Protein 5H5L (pdb70)

B-factor: mean 30.17, std 15.79, range [7.13, 107.66]

CATH classification: 3.40.30.10 (+1 more: 1.20.1050.10)

Structure (mmCIF, N/CA/C/O backbone):
data_5H5L
#
_entry.id   5H5L
#
_cell.length_a   60.043
_cell.length_b   72.036
_cell.length_c   93.362
_cell.angle_alpha   90.00
_cell.angle_beta   90.00
_cell.angle_gamma   90.00
#
_symmetry.space_group_name_H-M   'P 21 21 21'
#
loop_
_entity.id
_entity.type
_entity.pdbx_description
1 polymer 'Glutathione s-transferase S2'
2 non-polymer GLUTATHIONE
3 non-polymer DI(HYDROXYETHYL)ETHER
4 non-polymer 1,2-ETHANEDIOL
5 water water
#
loop_
_atom_site.group_PDB
_atom_site.id
_atom_site.type_symbol
_atom_site.label_atom_id
_atom_site.label_alt_id
_atom_site.label_comp_id
_atom_site.label_asym_id
_atom_site.label_entity_id
_atom_site.label_seq_id
_atom_site.pdbx_PDB_ins_code
_atom_site.Cartn_x
_atom_site.Cartn_y
_atom_site.Cartn_z
_atom_site.occupancy
_atom_site.B_iso_or_equiv
_atom_site.auth_seq_id
_atom_site.auth_comp_id
_atom_site.auth_asym_id
_atom_site.auth_atom_id
_atom_site.pdbx_PDB_model_num
ATOM 1 N N . PRO A 1 2 ? 13.206 -7.129 -28.243 1.00 32.36 2 PRO A N 1
ATOM 2 C CA . PRO A 1 2 ? 13.267 -5.721 -28.628 1.00 34.36 2 PRO A CA 1
ATOM 3 C C . PRO A 1 2 ? 14.230 -4.923 -27.755 1.00 30.76 2 PRO A C 1
ATOM 4 O O . PRO A 1 2 ? 14.739 -5.435 -26.774 1.00 32.43 2 PRO A O 1
ATOM 8 N N . THR A 1 3 ? 14.438 -3.663 -28.098 1.00 28.35 3 THR A N 1
ATOM 9 C CA . THR A 1 3 ? 15.148 -2.751 -27.221 1.00 28.42 3 THR A CA 1
ATOM 10 C C . THR A 1 3 ? 14.199 -2.195 -26.157 1.00 30.72 3 THR A C 1
ATOM 11 O O . THR A 1 3 ? 13.012 -1.956 -26.410 1.00 27.35 3 THR A O 1
ATOM 15 N N . TYR A 1 4 ? 14.741 -1.982 -24.967 1.00 33.67 4 TYR A N 1
ATOM 16 C CA . TYR A 1 4 ? 13.975 -1.483 -23.837 1.00 34.55 4 TYR A CA 1
ATOM 17 C C . TYR A 1 4 ? 14.673 -0.278 -23.246 1.00 26.34 4 TYR A C 1
ATOM 18 O O . TYR A 1 4 ? 15.839 -0.365 -22.842 1.00 26.66 4 TYR A O 1
ATOM 27 N N . LYS A 1 5 ? 13.936 0.817 -23.138 1.00 17.80 5 LYS A N 1
ATOM 28 C CA . LYS A 1 5 ? 14.411 2.015 -22.460 1.00 23.34 5 LYS A CA 1
ATOM 29 C C . LYS A 1 5 ? 13.379 2.452 -21.430 1.00 18.82 5 LYS A C 1
ATOM 30 O O . LYS A 1 5 ? 12.271 2.852 -21.800 1.00 20.27 5 LYS A O 1
ATOM 36 N N . LEU A 1 6 ? 13.760 2.404 -20.148 1.00 15.74 6 LEU A N 1
ATOM 37 C CA . LEU A 1 6 ? 12.905 2.833 -19.040 1.00 12.37 6 LEU A CA 1
ATOM 38 C C . LEU A 1 6 ? 13.311 4.228 -18.607 1.00 18.22 6 LEU A C 1
ATOM 39 O O . LEU A 1 6 ? 14.472 4.453 -18.256 1.00 19.61 6 LEU A O 1
ATOM 44 N N . THR A 1 7 ? 12.358 5.149 -18.611 1.00 15.46 7 THR A N 1
ATOM 45 C CA . THR A 1 7 ? 12.534 6.490 -18.063 1.00 17.10 7 THR A CA 1
ATOM 46 C C . THR A 1 7 ? 11.721 6.653 -16.785 1.00 17.28 7 THR A C 1
ATOM 47 O O . THR A 1 7 ? 10.492 6.516 -16.795 1.00 17.93 7 THR A O 1
ATOM 51 N N . TYR A 1 8 ? 12.419 6.968 -15.701 1.00 20.35 8 TYR A N 1
ATOM 52 C CA . TYR A 1 8 ? 11.830 7.259 -14.406 1.00 19.76 8 TYR A CA 1
ATOM 53 C C . TYR A 1 8 ? 12.808 8.170 -13.661 1.00 23.29 8 TYR A C 1
ATOM 54 O O . TYR A 1 8 ? 13.925 8.436 -14.123 1.00 20.64 8 TYR A O 1
ATOM 63 N N . PHE A 1 9 ? 12.397 8.624 -12.485 1.00 19.54 9 PHE A N 1
ATOM 64 C CA . PHE A 1 9 ? 13.277 9.413 -11.639 1.00 25.32 9 PHE A CA 1
ATOM 65 C C . PHE A 1 9 ? 14.447 8.576 -11.110 1.00 24.68 9 PHE A C 1
ATOM 66 O O . PHE A 1 9 ? 14.452 7.341 -11.173 1.00 24.59 9 PHE A O 1
ATOM 74 N N . ASN A 1 10 ? 15.457 9.281 -10.587 1.00 22.81 10 ASN A N 1
ATOM 75 C CA . ASN A 1 10 ? 16.653 8.673 -10.010 1.00 29.86 10 ASN A CA 1
ATOM 76 C C . ASN A 1 10 ? 16.425 8.212 -8.578 1.00 34.41 10 ASN A C 1
ATOM 77 O O . ASN A 1 10 ? 17.205 8.553 -7.682 1.00 34.00 10 ASN A O 1
ATOM 82 N N . PHE A 1 11 ? 15.333 7.479 -8.356 1.00 28.49 11 PHE A N 1
ATOM 83 C CA . PHE A 1 11 ? 15.119 6.674 -7.158 1.00 26.60 11 PHE A CA 1
ATOM 84 C C . PHE A 1 11 ? 14.266 5.475 -7.553 1.00 30.17 11 PHE A C 1
ATOM 85 O O . PHE A 1 11 ? 13.871 5.331 -8.715 1.00 19.89 11 PHE A O 1
ATOM 93 N N . ALA A 1 12 ? 13.973 4.618 -6.572 1.00 23.93 12 ALA A N 1
ATOM 94 C CA . ALA A 1 12 ? 13.227 3.387 -6.834 1.00 27.21 12 ALA A CA 1
ATOM 95 C C . ALA A 1 12 ? 11.806 3.692 -7.300 1.00 30.94 12 ALA A C 1
ATOM 96 O O . ALA A 1 12 ? 11.519 3.609 -8.504 1.00 22.72 12 ALA A O 1
ATOM 98 N N . GLY A 1 13 ? 10.929 4.065 -6.365 1.00 22.13 13 GLY A N 1
ATOM 99 C CA . GLY A 1 13 ? 9.557 4.449 -6.678 1.00 27.69 13 GLY A CA 1
ATOM 100 C C . GLY A 1 13 ? 8.821 3.460 -7.566 1.00 25.73 13 GLY A C 1
ATOM 101 O O . GLY A 1 13 ? 8.973 2.243 -7.433 1.00 21.22 13 GLY A O 1
ATOM 102 N N . LEU A 1 14 ? 8.007 3.982 -8.488 1.00 19.09 14 LEU A N 1
ATOM 103 C CA . LEU A 1 14 ? 7.248 3.111 -9.382 1.00 25.13 14 LEU A CA 1
ATOM 104 C C . LEU A 1 14 ? 8.047 2.642 -10.583 1.00 19.44 14 LEU A C 1
ATOM 105 O O . LEU A 1 14 ? 7.492 1.911 -11.412 1.00 23.28 14 LEU A O 1
ATOM 110 N N . GLY A 1 15 ? 9.302 3.079 -10.729 1.00 18.20 15 GLY A N 1
ATOM 111 C CA . GLY A 1 15 ? 10.157 2.520 -11.765 1.00 16.37 15 GLY A CA 1
ATOM 112 C C . GLY A 1 15 ? 10.775 1.210 -11.329 1.00 15.83 15 GLY A C 1
ATOM 113 O O . GLY A 1 15 ? 11.081 0.358 -12.160 1.00 16.73 15 GLY A O 1
ATOM 114 N N . GLU A 1 16 ? 10.914 0.997 -10.037 1.00 16.70 16 GLU A N 1
ATOM 115 C CA . GLU A 1 16 ? 11.660 -0.175 -9.550 1.00 19.35 16 GLU A CA 1
ATOM 116 C C . GLU A 1 16 ? 10.976 -1.508 -9.891 1.00 14.68 16 GLU A C 1
ATOM 117 O O . GLU A 1 16 ? 11.669 -2.483 -10.218 1.00 18.50 16 GLU A O 1
ATOM 123 N N . PRO A 1 17 ? 9.648 -1.621 -9.810 1.00 14.57 17 PRO A N 1
ATOM 124 C CA . PRO A 1 17 ? 9.010 -2.865 -10.260 1.00 16.63 17 PRO A CA 1
ATOM 125 C C . PRO A 1 17 ? 9.317 -3.197 -11.688 1.00 15.78 17 PRO A C 1
ATOM 126 O O . PRO A 1 17 ? 9.472 -4.377 -12.023 1.00 17.48 17 PRO A O 1
ATOM 130 N N . ILE A 1 18 ? 9.397 -2.192 -12.551 1.00 16.36 18 ILE A N 1
ATOM 131 C CA . ILE A 1 18 ? 9.766 -2.459 -13.928 1.00 14.54 18 ILE A CA 1
ATOM 132 C C . ILE A 1 18 ? 11.233 -2.848 -14.038 1.00 15.03 18 ILE A C 1
ATOM 133 O O . ILE A 1 18 ? 11.594 -3.739 -14.830 1.00 15.37 18 ILE A O 1
ATOM 138 N N . ARG A 1 19 ? 12.108 -2.180 -13.272 1.00 16.39 19 ARG A N 1
ATOM 139 C CA . ARG A 1 19 ? 13.515 -2.570 -13.261 1.00 15.48 19 ARG A CA 1
ATOM 140 C C . ARG A 1 19 ? 13.670 -3.986 -12.754 1.00 17.40 19 ARG A C 1
ATOM 141 O O . ARG A 1 19 ? 14.479 -4.759 -13.287 1.00 13.13 19 ARG A O 1
ATOM 149 N N . TRP A 1 20 ? 12.877 -4.367 -11.750 1.00 14.39 20 TRP A N 1
ATOM 150 C CA . TRP A 1 20 ? 12.995 -5.724 -11.228 1.00 15.06 20 TRP A CA 1
ATOM 151 C C . TRP A 1 20 ? 12.477 -6.741 -12.241 1.00 16.51 20 TRP A C 1
ATOM 152 O O . TRP A 1 20 ? 13.056 -7.828 -12.406 1.00 17.34 20 TRP A O 1
ATOM 163 N N . MET A 1 21 ? 11.398 -6.409 -12.927 1.00 19.07 21 MET A N 1
ATOM 164 C CA . MET A 1 21 ? 10.837 -7.355 -13.887 1.00 13.64 21 MET A CA 1
ATOM 165 C C . MET A 1 21 ? 11.760 -7.515 -15.099 1.00 15.92 21 MET A C 1
ATOM 166 O O . MET A 1 21 ? 11.977 -8.636 -15.572 1.00 18.30 21 MET A O 1
ATOM 171 N N . LEU A 1 22 ? 12.319 -6.417 -15.602 1.00 15.08 22 LEU A N 1
ATOM 172 C CA . LEU A 1 22 ? 13.284 -6.504 -16.708 1.00 13.25 22 LEU A CA 1
ATOM 173 C C . LEU A 1 22 ? 14.505 -7.312 -16.293 1.00 20.96 22 LEU A C 1
ATOM 174 O O . LEU A 1 22 ? 15.001 -8.148 -17.057 1.00 24.18 22 LEU A O 1
ATOM 179 N N . SER A 1 23 ? 14.962 -7.117 -15.057 1.00 13.95 23 SER A N 1
ATOM 180 C CA . SER A 1 23 ? 16.063 -7.909 -14.523 1.00 19.95 23 SER A CA 1
ATOM 181 C C . SER A 1 23 ? 15.678 -9.366 -14.443 1.00 30.44 23 SER A C 1
ATOM 182 O O . SER A 1 23 ? 16.429 -10.242 -14.884 1.00 26.83 23 SER A O 1
ATOM 185 N N . TYR A 1 24 ? 14.492 -9.649 -13.898 1.00 23.78 24 TYR A N 1
ATOM 186 C CA . TYR A 1 24 ? 14.072 -11.037 -13.771 1.00 23.32 24 TYR A CA 1
ATOM 187 C C . TYR A 1 24 ? 13.962 -11.677 -15.141 1.00 32.66 24 TYR A C 1
ATOM 188 O O . TYR A 1 24 ? 14.214 -12.881 -15.302 1.00 27.32 24 TYR A O 1
ATOM 197 N N . LEU A 1 25 ? 13.525 -10.886 -16.127 1.00 24.68 25 LEU A N 1
ATOM 198 C CA . LEU A 1 25 ? 13.414 -11.335 -17.501 1.00 28.98 25 LEU A CA 1
ATOM 199 C C . LEU A 1 25 ? 14.777 -11.563 -18.115 1.00 31.00 25 LEU A C 1
ATOM 200 O O . LEU A 1 25 ? 14.870 -12.226 -19.154 1.00 38.86 25 LEU A O 1
ATOM 205 N N . ASP A 1 26 ? 15.829 -11.029 -17.489 1.00 30.55 26 ASP A N 1
ATOM 206 C CA . ASP A 1 26 ? 17.201 -11.209 -17.941 1.00 40.26 26 ASP A CA 1
ATOM 207 C C . ASP A 1 26 ? 17.433 -10.531 -19.293 1.00 45.34 26 ASP A C 1
ATOM 208 O O . ASP A 1 26 ? 18.147 -11.056 -20.149 1.00 46.48 26 ASP A O 1
ATOM 213 N N . VAL A 1 27 ? 16.822 -9.368 -19.495 1.00 31.11 27 VAL A N 1
ATOM 214 C CA . VAL A 1 27 ? 17.000 -8.648 -20.752 1.00 30.16 27 VAL A CA 1
ATOM 215 C C . VAL A 1 27 ? 17.773 -7.369 -20.480 1.00 29.37 27 VAL A C 1
ATOM 216 O O . VAL A 1 27 ? 17.657 -6.798 -19.386 1.00 28.16 27 VAL A O 1
ATOM 220 N N . PRO A 1 28 ? 18.584 -6.904 -21.431 1.00 28.63 28 PRO A N 1
ATOM 221 C CA . PRO A 1 28 ? 19.278 -5.633 -21.258 1.00 30.11 28 PRO A CA 1
ATOM 222 C C . PRO A 1 28 ? 18.309 -4.494 -21.448 1.00 26.83 28 PRO A C 1
ATOM 223 O O . PRO A 1 28 ? 17.382 -4.560 -22.256 1.00 27.21 28 PRO A O 1
ATOM 227 N N . PHE A 1 29 ? 18.528 -3.437 -20.683 1.00 22.48 29 PHE A N 1
ATOM 228 C CA . PHE A 1 29 ? 17.691 -2.269 -20.835 1.00 29.75 29 PHE A CA 1
ATOM 229 C C . PHE A 1 29 ? 18.470 -1.049 -20.411 1.00 23.73 29 PHE A C 1
ATOM 230 O O . PHE A 1 29 ? 19.382 -1.126 -19.583 1.00 23.32 29 PHE A O 1
ATOM 238 N N . GLU A 1 30 ? 18.114 0.066 -21.014 1.00 17.94 30 GLU A N 1
ATOM 239 C CA . GLU A 1 30 ? 18.673 1.352 -20.643 1.00 24.96 30 GLU A CA 1
ATOM 240 C C . GLU A 1 30 ? 17.853 1.885 -19.485 1.00 28.07 30 GLU A C 1
ATOM 241 O O . GLU A 1 30 ? 16.635 2.019 -19.609 1.00 24.96 30 GLU A O 1
ATOM 247 N N . ASP A 1 31 ? 18.520 2.174 -18.369 1.00 21.91 31 ASP A N 1
ATOM 248 C CA . ASP A 1 31 ? 17.884 2.673 -17.150 1.00 22.16 31 ASP A CA 1
ATOM 249 C C . ASP A 1 31 ? 18.079 4.178 -17.165 1.00 22.01 31 ASP A C 1
ATOM 250 O O . ASP A 1 31 ? 19.082 4.695 -16.686 1.00 22.59 31 ASP A O 1
ATOM 255 N N . ASN A 1 32 ? 17.148 4.880 -17.798 1.00 19.84 32 ASN A N 1
ATOM 256 C CA . ASN A 1 32 ? 17.234 6.329 -17.984 1.00 21.41 32 ASN A CA 1
ATOM 257 C C . ASN A 1 32 ? 16.669 7.036 -16.766 1.00 25.21 32 ASN A C 1
ATOM 258 O O . ASN A 1 32 ? 15.450 7.219 -16.636 1.00 22.56 32 ASN A O 1
ATOM 263 N N . ARG A 1 33 ? 17.554 7.458 -15.873 1.00 25.70 33 ARG A N 1
ATOM 264 C CA . ARG A 1 33 ? 17.142 7.988 -14.577 1.00 25.16 33 ARG A CA 1
ATOM 265 C C . ARG A 1 33 ? 17.195 9.503 -14.628 1.00 28.33 33 ARG A C 1
ATOM 266 O O . ARG A 1 33 ? 18.267 10.084 -14.811 1.00 30.21 33 ARG A O 1
ATOM 274 N N . ILE A 1 34 ? 16.037 10.123 -14.434 1.00 22.20 34 ILE A N 1
ATOM 275 C CA . ILE A 1 34 ? 15.830 11.551 -14.627 1.00 30.43 34 ILE A CA 1
ATOM 276 C C . ILE A 1 34 ? 16.064 12.278 -13.315 1.00 29.09 34 ILE A C 1
ATOM 277 O O . ILE A 1 34 ? 15.486 11.923 -12.279 1.00 31.64 34 ILE A O 1
ATOM 282 N N . GLU A 1 35 ? 16.875 13.321 -13.366 1.00 33.18 35 GLU A N 1
ATOM 283 C CA . GLU A 1 35 ? 17.040 14.206 -12.230 1.00 33.44 35 GLU A CA 1
ATOM 284 C C . GLU A 1 35 ? 15.877 15.185 -12.173 1.00 39.35 35 GLU A C 1
ATOM 285 O O . GLU A 1 35 ? 15.297 15.570 -13.195 1.00 34.48 35 GLU A O 1
ATOM 291 N N . ARG A 1 36 ? 15.515 15.571 -10.959 1.00 35.85 36 ARG A N 1
ATOM 292 C CA . ARG A 1 36 ? 14.372 16.456 -10.816 1.00 49.81 36 ARG A CA 1
ATOM 293 C C . ARG A 1 36 ? 14.567 17.728 -11.645 1.00 49.43 36 ARG A C 1
ATOM 294 O O . ARG A 1 36 ? 13.638 18.198 -12.309 1.00 39.50 36 ARG A O 1
ATOM 302 N N . GLU A 1 37 ? 15.786 18.271 -11.654 1.00 41.95 37 GLU A N 1
ATOM 303 C CA . GLU A 1 37 ? 16.068 19.478 -12.430 1.00 47.62 37 GLU A CA 1
ATOM 304 C C . GLU A 1 37 ? 15.617 19.348 -13.875 1.00 44.80 37 GLU A C 1
ATOM 305 O O . GLU A 1 37 ? 15.084 20.304 -14.451 1.00 42.82 37 GLU A O 1
ATOM 311 N N . GLN A 1 38 ? 15.831 18.184 -14.491 1.00 42.43 38 GLN A N 1
ATOM 312 C CA . GLN A 1 38 ? 15.499 18.023 -15.902 1.00 48.20 38 GLN A CA 1
ATOM 313 C C . GLN A 1 38 ? 14.063 17.518 -16.119 1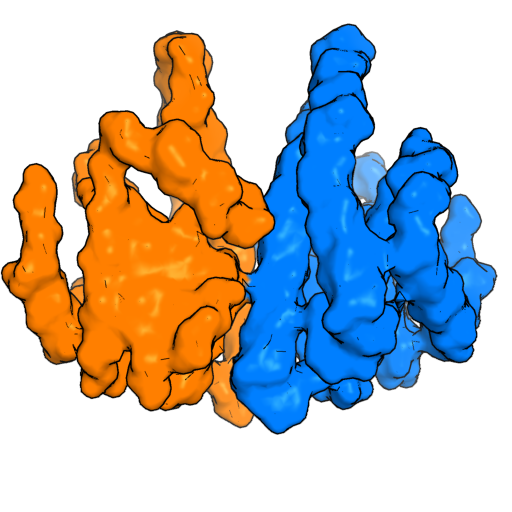.00 37.47 38 GLN A C 1
ATOM 314 O O . GLN A 1 38 ? 13.608 17.454 -17.261 1.00 28.66 38 GLN A O 1
ATOM 320 N N . TRP A 1 39 ? 13.317 17.224 -15.057 1.00 33.08 39 TRP A N 1
ATOM 321 C CA . TRP A 1 39 ? 11.972 16.680 -15.242 1.00 34.89 39 TRP A CA 1
ATOM 322 C C . TRP A 1 39 ? 11.011 17.628 -15.959 1.00 35.25 39 TRP A C 1
ATOM 323 O O . TRP A 1 39 ? 10.144 17.136 -16.702 1.00 32.08 39 TRP A O 1
ATOM 334 N N . PRO A 1 40 ? 11.053 18.942 -15.764 1.00 30.47 40 PRO A N 1
ATOM 335 C CA . PRO A 1 40 ? 10.138 19.793 -16.547 1.00 35.40 40 PRO A CA 1
ATOM 336 C C . PRO A 1 40 ? 10.395 19.720 -18.040 1.00 28.76 40 PRO A C 1
ATOM 337 O O . PRO A 1 40 ? 9.438 19.792 -18.817 1.00 42.43 40 PRO A O 1
ATOM 341 N N . THR A 1 41 ? 11.656 19.557 -18.458 1.00 24.94 41 THR A N 1
ATOM 342 C CA . THR A 1 41 ? 11.978 19.311 -19.860 1.00 28.09 41 THR A CA 1
ATOM 343 C C . THR A 1 41 ? 11.410 17.976 -20.336 1.00 41.38 41 THR A C 1
ATOM 344 O O . THR A 1 41 ? 10.863 17.871 -21.440 1.00 32.33 41 THR A O 1
ATOM 348 N N . ILE A 1 42 ? 11.595 16.924 -19.540 1.00 31.04 42 ILE A N 1
ATOM 349 C CA . ILE A 1 42 ? 11.235 15.588 -20.011 1.00 31.44 42 ILE A CA 1
ATOM 350 C C . ILE A 1 42 ? 9.727 15.393 -19.979 1.00 25.91 42 ILE A C 1
ATOM 351 O O . ILE A 1 42 ? 9.182 14.639 -20.795 1.00 28.84 42 ILE A O 1
ATOM 356 N N . LYS A 1 43 ? 9.028 16.078 -19.064 1.00 24.98 43 LYS A N 1
ATOM 357 C CA . LYS A 1 43 ? 7.636 15.744 -18.767 1.00 29.81 43 LYS A CA 1
ATOM 358 C C . LYS A 1 43 ? 6.752 15.856 -20.004 1.00 31.13 43 LYS A C 1
ATOM 359 O O . LYS A 1 43 ? 5.865 15.018 -20.230 1.00 27.85 43 LYS A O 1
ATOM 365 N N . SER A 1 44 ? 6.985 16.874 -20.826 1.00 31.67 44 SER A N 1
ATOM 366 C CA . SER A 1 44 ? 6.128 17.092 -21.988 1.00 40.37 44 SER A CA 1
ATOM 367 C C . SER A 1 44 ? 6.330 16.042 -23.074 1.00 31.09 44 SER A C 1
ATOM 368 O O . SER A 1 44 ? 5.439 15.861 -23.908 1.00 38.73 44 SER A O 1
ATOM 371 N N . THR A 1 45 ? 7.474 15.352 -23.079 1.00 28.23 45 THR A N 1
ATOM 372 C CA . THR A 1 45 ? 7.751 14.280 -24.029 1.00 31.27 45 THR A CA 1
ATOM 373 C C . THR A 1 45 ? 7.058 12.963 -23.652 1.00 32.39 45 THR A C 1
ATOM 374 O O . THR A 1 45 ? 7.038 12.031 -24.467 1.00 29.01 45 THR A O 1
ATOM 378 N N . THR A 1 46 ? 6.469 12.859 -22.443 1.00 24.17 46 THR A N 1
ATOM 379 C CA . THR A 1 46 ? 5.864 11.589 -22.060 1.00 27.30 46 THR A CA 1
ATOM 380 C C . THR A 1 46 ? 4.412 11.533 -22.529 1.00 26.21 46 THR A C 1
ATOM 381 O O . THR A 1 46 ? 3.790 12.577 -22.766 1.00 26.84 46 THR A O 1
ATOM 385 N N . PRO A 1 47 ? 3.827 10.331 -22.645 1.00 24.26 47 PRO A N 1
ATOM 386 C CA . PRO A 1 47 ? 2.450 10.251 -23.186 1.00 28.04 47 PRO A CA 1
ATOM 387 C C . PRO A 1 47 ? 1.427 11.061 -22.410 1.00 26.05 47 PRO A C 1
ATOM 388 O O . PRO A 1 47 ? 0.622 11.784 -23.014 1.00 25.30 47 PRO A O 1
ATOM 392 N N . TYR A 1 48 ? 1.430 10.961 -21.082 1.00 23.92 48 TYR A N 1
ATOM 393 C CA . TYR A 1 48 ? 0.382 11.569 -20.276 1.00 26.09 48 TYR A CA 1
ATOM 394 C C . TYR A 1 48 ? 0.961 12.373 -19.121 1.00 21.18 48 TYR A C 1
ATOM 395 O O . TYR A 1 48 ? 0.284 12.583 -18.118 1.00 26.16 48 TYR A O 1
ATOM 404 N N . GLY A 1 49 ? 2.189 12.849 -19.270 1.00 22.63 49 GLY A N 1
ATOM 405 C CA . GLY A 1 49 ? 2.773 13.758 -18.317 1.00 26.59 49 GLY A CA 1
ATOM 406 C C . GLY A 1 49 ? 3.417 13.116 -17.110 1.00 27.09 49 GLY A C 1
ATOM 407 O O . GLY A 1 49 ? 3.786 13.833 -16.177 1.00 20.36 49 GLY A O 1
ATOM 408 N N . GLN A 1 50 ? 3.574 11.796 -17.096 1.00 19.12 50 GLN A N 1
ATOM 409 C CA . GLN A 1 50 ? 4.097 11.117 -15.924 1.00 16.76 50 GLN A CA 1
ATOM 410 C C . GLN A 1 50 ? 5.024 10.006 -16.355 1.00 20.36 50 GLN A C 1
ATOM 411 O O . GLN A 1 50 ? 5.059 9.615 -17.522 1.00 20.66 50 GLN A O 1
ATOM 417 N N . VAL A 1 51 ? 5.824 9.569 -15.394 1.00 17.58 51 VAL A N 1
ATOM 418 C CA . VAL A 1 51 ? 6.702 8.415 -15.524 1.00 19.56 51 VAL A CA 1
ATOM 419 C C . VAL A 1 51 ? 6.288 7.406 -14.460 1.00 17.75 51 VAL A C 1
ATOM 420 O O . VAL A 1 51 ? 5.685 7.763 -13.432 1.00 18.30 51 VAL A O 1
ATOM 424 N N . PRO A 1 52 ? 6.632 6.144 -14.638 1.00 19.10 52 PRO A N 1
ATOM 425 C CA . PRO A 1 52 ? 7.536 5.564 -15.616 1.00 15.84 52 PRO A CA 1
ATOM 426 C C . PRO A 1 52 ? 6.955 5.479 -17.020 1.00 17.32 52 PRO A C 1
ATOM 427 O O . PRO A 1 52 ? 5.735 5.360 -17.199 1.00 16.53 52 PRO A O 1
ATOM 431 N N . VAL A 1 53 ? 7.872 5.537 -17.989 1.00 18.11 53 VAL A N 1
ATOM 432 C CA . VAL A 1 53 ? 7.632 5.247 -19.396 1.00 21.75 53 VAL A CA 1
ATOM 433 C C . VAL A 1 53 ? 8.627 4.170 -19.815 1.00 18.24 53 VAL A C 1
ATOM 434 O O . VAL A 1 53 ? 9.828 4.307 -19.567 1.00 21.35 53 VAL A O 1
ATOM 438 N N . LEU A 1 54 ? 8.140 3.102 -20.438 1.00 18.20 54 LEU A N 1
ATOM 439 C CA . LEU A 1 54 ? 9.008 2.083 -20.993 1.00 19.45 54 LEU A CA 1
ATOM 440 C C . LEU A 1 54 ? 8.875 2.149 -22.511 1.00 18.94 54 LEU A C 1
ATOM 441 O O . LEU A 1 54 ? 7.770 2.013 -23.041 1.00 19.78 54 LEU A O 1
ATOM 446 N N . GLU A 1 55 ? 9.990 2.377 -23.200 1.00 19.45 55 GLU A N 1
ATOM 447 C CA . GLU A 1 55 ? 9.992 2.395 -24.659 1.00 18.03 55 GLU A CA 1
ATOM 448 C C . GLU A 1 55 ? 10.392 1.017 -25.134 1.00 19.16 55 GLU A C 1
ATOM 449 O O . GLU A 1 55 ? 11.430 0.490 -24.734 1.00 21.50 55 GLU A O 1
ATOM 455 N N . VAL A 1 56 ? 9.552 0.429 -25.957 1.00 22.56 56 VAL A N 1
ATOM 456 C CA . VAL A 1 56 ? 9.707 -0.951 -26.398 1.00 20.89 56 VAL A CA 1
ATOM 457 C C . VAL A 1 56 ? 9.906 -0.876 -27.902 1.00 29.40 56 VAL A C 1
ATOM 458 O O . VAL A 1 56 ? 8.956 -0.593 -28.638 1.00 27.25 56 VAL A O 1
ATOM 462 N N . ASP A 1 57 ? 11.144 -1.080 -28.358 1.00 29.06 57 ASP A N 1
ATOM 463 C CA . ASP A 1 57 ? 11.484 -0.838 -29.759 1.00 34.15 57 ASP A CA 1
ATOM 464 C C . ASP A 1 57 ? 10.949 0.522 -30.183 1.00 38.87 57 ASP A C 1
ATOM 465 O O . ASP A 1 57 ? 10.283 0.676 -31.209 1.00 37.41 57 ASP A O 1
ATOM 470 N N . GLY A 1 58 ? 11.232 1.518 -29.341 1.00 36.61 58 GLY A N 1
ATOM 471 C CA . GLY A 1 58 ? 10.893 2.885 -29.623 1.00 33.41 58 GLY A CA 1
ATOM 472 C C . GLY A 1 58 ? 9.491 3.293 -29.240 1.00 29.28 58 GLY A C 1
ATOM 473 O O . GLY A 1 58 ? 9.232 4.490 -29.128 1.00 34.22 58 GLY A O 1
ATOM 474 N N . LYS A 1 59 ? 8.562 2.349 -29.068 1.00 33.21 59 LYS A N 1
ATOM 475 C CA . LYS A 1 59 ? 7.184 2.707 -28.749 1.00 27.31 59 LYS A CA 1
ATOM 476 C C . LYS A 1 59 ? 7.053 3.019 -27.262 1.00 19.75 59 LYS A C 1
ATOM 477 O O . LYS A 1 59 ? 7.387 2.188 -26.412 1.00 24.40 59 LYS A O 1
ATOM 483 N N . GLN A 1 60 ? 6.491 4.174 -26.963 1.00 21.10 60 GLN A N 1
ATOM 484 C CA . GLN A 1 60 ? 6.312 4.613 -25.587 1.00 19.89 60 GLN A CA 1
ATOM 485 C C . GLN A 1 60 ? 5.089 3.930 -24.979 1.00 19.18 60 GLN A C 1
ATOM 486 O O . GLN A 1 60 ? 3.981 4.037 -25.503 1.00 18.63 60 GLN A O 1
ATOM 492 N N . VAL A 1 61 ? 5.297 3.231 -23.874 1.00 18.86 61 VAL A N 1
ATOM 493 C CA . VAL A 1 61 ? 4.216 2.664 -23.074 1.00 14.31 61 VAL A CA 1
ATOM 494 C C . VAL A 1 61 ? 4.336 3.179 -21.644 1.00 15.79 61 VAL A C 1
ATOM 495 O O . VAL A 1 61 ? 5.423 3.145 -21.064 1.00 16.26 61 VAL A O 1
ATOM 499 N N . CYS A 1 62 ? 3.229 3.653 -21.084 1.00 17.43 62 CYS A N 1
ATOM 500 C CA A CYS A 1 62 ? 3.104 4.117 -19.708 0.46 16.95 62 CYS A CA 1
ATOM 501 C CA B CYS A 1 62 ? 3.260 4.032 -19.678 0.54 17.08 62 CYS A CA 1
ATOM 502 C C . CYS A 1 62 ? 2.417 3.072 -18.845 1.00 14.63 62 CYS A C 1
ATOM 503 O O . CYS A 1 62 ? 1.899 2.067 -19.343 1.00 15.74 62 CYS A O 1
ATOM 508 N N . GLN A 1 63 ? 2.375 3.369 -17.546 1.00 11.74 63 GLN A N 1
ATOM 509 C CA . GLN A 1 63 ? 1.571 2.707 -16.516 1.00 13.60 63 GLN A CA 1
ATOM 510 C C . GLN A 1 63 ? 2.289 1.517 -15.916 1.00 12.96 63 GLN A C 1
ATOM 511 O O . GLN A 1 63 ? 2.350 0.424 -16.513 1.00 13.70 63 GLN A O 1
ATOM 517 N N . SER A 1 64 ? 2.775 1.720 -14.691 1.00 10.23 64 SER A N 1
ATOM 518 C CA . SER A 1 64 ? 3.670 0.752 -14.083 1.00 10.85 64 SER A CA 1
ATOM 519 C C . SER A 1 64 ? 2.981 -0.607 -13.919 1.00 11.96 64 SER A C 1
ATOM 520 O O . SER A 1 64 ? 3.621 -1.640 -14.088 1.00 13.25 64 SER A O 1
ATOM 523 N N . THR A 1 65 ? 1.694 -0.636 -13.539 1.00 8.56 65 THR A N 1
ATOM 524 C CA . THR A 1 65 ? 1.053 -1.934 -13.327 1.00 11.14 65 THR A CA 1
ATOM 525 C C . THR A 1 65 ? 0.882 -2.673 -14.649 1.00 10.44 65 THR A C 1
ATOM 526 O O . THR A 1 65 ? 1.161 -3.868 -14.744 1.00 10.31 65 THR A O 1
ATOM 530 N N . ALA A 1 66 ? 0.399 -1.967 -15.669 1.00 11.01 66 ALA A N 1
ATOM 531 C CA . ALA A 1 66 ? 0.239 -2.554 -16.994 1.00 11.03 66 ALA A CA 1
ATOM 532 C C . ALA A 1 66 ? 1.550 -3.116 -17.527 1.00 14.98 66 ALA A C 1
ATOM 533 O O . ALA A 1 66 ? 1.579 -4.217 -18.093 1.00 10.82 66 ALA A O 1
ATOM 535 N N . ILE A 1 67 ? 2.644 -2.383 -17.344 1.00 10.14 67 ILE A N 1
ATOM 536 C CA . ILE A 1 67 ? 3.928 -2.826 -17.867 1.00 9.89 67 ILE A CA 1
ATOM 537 C C . ILE A 1 67 ? 4.432 -4.035 -17.089 1.00 9.80 67 ILE A C 1
ATOM 538 O O . ILE A 1 67 ? 4.926 -5.006 -17.680 1.00 9.34 67 ILE A O 1
ATOM 543 N N . ALA A 1 68 ? 4.327 -3.988 -15.763 1.00 8.70 68 ALA A N 1
ATOM 544 C CA . ALA A 1 68 ? 4.762 -5.091 -14.924 1.00 9.86 68 ALA A CA 1
ATOM 545 C C . ALA A 1 68 ? 4.010 -6.375 -15.269 1.00 14.76 68 ALA A C 1
ATOM 546 O O . ALA A 1 68 ? 4.607 -7.464 -15.258 1.00 11.39 68 ALA A O 1
ATOM 548 N N . ARG A 1 69 ? 2.688 -6.272 -15.501 1.00 10.37 69 ARG A N 1
ATOM 549 C CA . ARG A 1 69 ? 1.894 -7.435 -15.912 1.00 12.55 69 ARG A CA 1
ATOM 550 C C . ARG A 1 69 ? 2.363 -7.985 -17.251 1.00 12.06 69 ARG A C 1
ATOM 551 O O . ARG A 1 69 ? 2.487 -9.203 -17.420 1.00 12.50 69 ARG A O 1
ATOM 559 N N . TYR A 1 70 ? 2.622 -7.098 -18.209 1.00 12.12 70 TYR A N 1
ATOM 560 C CA . TYR A 1 70 ? 3.131 -7.496 -19.523 1.00 12.35 70 TYR A CA 1
ATOM 561 C C . TYR A 1 70 ? 4.445 -8.245 -19.399 1.00 13.21 70 TYR A C 1
ATOM 562 O O . TYR A 1 70 ? 4.591 -9.365 -19.920 1.00 11.40 70 TYR A O 1
ATOM 571 N N . LEU A 1 71 ? 5.409 -7.654 -18.693 1.00 11.88 71 LEU A N 1
ATOM 572 C CA . LEU A 1 71 ? 6.681 -8.316 -18.452 1.00 10.22 71 LEU A CA 1
ATOM 573 C C . LEU A 1 71 ? 6.503 -9.573 -17.634 1.00 14.71 71 LEU A C 1
ATOM 574 O O . LEU A 1 71 ? 7.221 -10.570 -17.855 1.00 9.87 71 LEU A O 1
ATOM 579 N N . GLY A 1 72 ? 5.540 -9.565 -16.704 1.00 9.46 72 GLY A N 1
ATOM 580 C CA . GLY A 1 72 ? 5.229 -10.766 -15.951 1.00 14.79 72 GLY A CA 1
ATOM 581 C C . GLY A 1 72 ? 4.810 -11.924 -16.847 1.00 18.28 72 GLY A C 1
ATOM 582 O O . GLY A 1 72 ? 5.262 -13.060 -16.676 1.00 12.36 72 GLY A O 1
ATOM 583 N N . LYS A 1 73 ? 3.971 -11.645 -17.828 1.00 11.83 73 LYS A N 1
ATOM 584 C CA . LYS A 1 73 ? 3.507 -12.696 -18.726 1.00 19.08 73 LYS A CA 1
ATOM 585 C C . LYS A 1 73 ? 4.656 -13.218 -19.595 1.00 18.32 73 LYS A C 1
ATOM 586 O O . LYS A 1 73 ? 4.850 -14.430 -19.716 1.00 15.29 73 LYS A O 1
ATOM 592 N N . LYS A 1 74 ? 5.473 -12.310 -20.126 1.00 15.15 74 LYS A N 1
ATOM 593 C CA . LYS A 1 74 ? 6.693 -12.654 -20.860 1.00 15.86 74 LYS A CA 1
ATOM 594 C C . LYS A 1 74 ? 7.659 -13.483 -20.025 1.00 25.44 74 LYS A C 1
ATOM 595 O O . LYS A 1 74 ? 8.366 -14.353 -20.559 1.00 15.70 74 LYS A O 1
ATOM 601 N N . ALA A 1 75 ? 7.681 -13.265 -18.718 1.00 15.81 75 ALA A N 1
ATOM 602 C CA . ALA A 1 75 ? 8.607 -13.966 -17.837 1.00 17.68 75 ALA A CA 1
ATOM 603 C C . ALA A 1 75 ? 8.057 -15.277 -17.283 1.00 16.66 75 ALA A C 1
ATOM 604 O O . ALA A 1 75 ? 8.737 -15.920 -16.481 1.00 19.45 75 ALA A O 1
ATOM 606 N N . GLY A 1 76 ? 6.846 -15.669 -17.640 1.00 18.73 76 GLY A N 1
ATOM 607 C CA . GLY A 1 76 ? 6.294 -16.870 -17.051 1.00 20.11 76 GLY A CA 1
ATOM 608 C C . GLY A 1 76 ? 5.892 -16.694 -15.606 1.00 19.95 76 GLY A C 1
ATOM 609 O O . GLY A 1 76 ? 5.853 -17.660 -14.850 1.00 15.99 76 GLY A O 1
ATOM 610 N N . LEU A 1 77 ? 5.567 -15.477 -15.202 1.00 12.51 77 LEU A N 1
ATOM 611 C CA . LEU A 1 77 ? 5.245 -15.169 -13.809 1.00 13.51 77 LEU A CA 1
ATOM 612 C C . LEU A 1 77 ? 3.827 -14.631 -13.691 1.00 15.75 77 LEU A C 1
ATOM 613 O O . LEU A 1 77 ? 3.532 -13.829 -12.797 1.00 14.98 77 LEU A O 1
ATOM 618 N N . ALA A 1 78 ? 2.940 -15.041 -14.589 1.00 14.73 78 ALA A N 1
ATOM 619 C CA . ALA A 1 78 ? 1.526 -14.719 -14.455 1.00 18.10 78 ALA A CA 1
ATOM 620 C C . ALA A 1 78 ? 0.734 -15.992 -14.119 1.00 15.28 78 ALA A C 1
ATOM 621 O O . ALA A 1 78 ? 1.281 -16.944 -13.561 1.00 17.40 78 ALA A O 1
ATOM 623 N N . GLY A 1 79 ? -0.556 -15.993 -14.388 1.00 14.54 79 GLY A N 1
ATOM 624 C CA . GLY A 1 79 ? -1.359 -17.106 -13.937 1.00 17.77 79 GLY A CA 1
ATOM 625 C C . GLY A 1 79 ? -1.390 -18.215 -15.000 1.00 20.83 79 GLY A C 1
ATOM 626 O O . GLY A 1 79 ? -1.107 -17.981 -16.158 1.00 16.73 79 GLY A O 1
ATOM 627 N N . SER A 1 80 ? -1.743 -19.434 -14.593 1.00 20.14 80 SER A N 1
ATOM 628 C CA . SER A 1 80 ? -1.929 -20.487 -15.582 1.00 24.69 80 SER A CA 1
ATOM 629 C C . SER A 1 80 ? -3.270 -20.396 -16.293 1.00 25.82 80 SER A C 1
ATOM 630 O O . SER A 1 80 ? -3.464 -21.068 -17.310 1.00 23.75 80 SER A O 1
ATOM 633 N N . ASN A 1 81 ? -4.217 -19.643 -15.752 1.00 19.04 81 ASN A N 1
ATOM 634 C CA . ASN A 1 81 ? -5.493 -19.439 -16.396 1.00 24.19 81 ASN A CA 1
ATOM 635 C C . ASN A 1 81 ? -6.001 -18.067 -15.977 1.00 23.01 81 ASN A C 1
ATOM 636 O O . ASN A 1 81 ? -5.349 -17.348 -15.223 1.00 18.82 81 ASN A O 1
ATOM 641 N N . GLU A 1 82 ? -7.190 -17.714 -16.440 1.00 25.34 82 GLU A N 1
ATOM 642 C CA . GLU A 1 82 ? -7.682 -16.367 -16.169 1.00 22.29 82 GLU A CA 1
ATOM 643 C C . GLU A 1 82 ? -8.094 -16.186 -14.726 1.00 19.23 82 GLU A C 1
ATOM 644 O O . GLU A 1 82 ? -8.033 -15.069 -14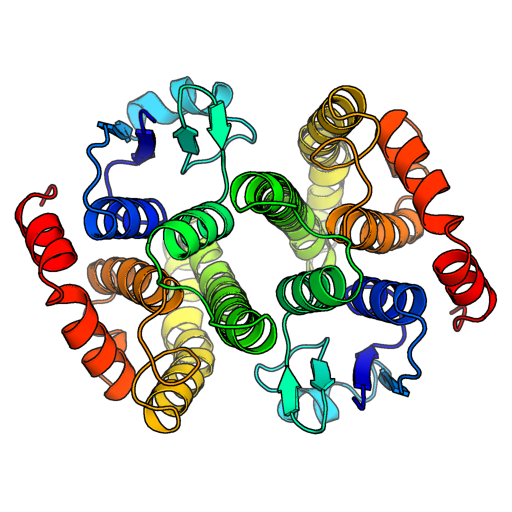.216 1.00 17.55 82 GLU A O 1
ATOM 650 N N . TRP A 1 83 ? -8.559 -17.244 -14.055 1.00 15.59 83 TRP A N 1
ATOM 651 C CA . TRP A 1 83 ? -8.836 -17.123 -12.629 1.00 14.20 83 TRP A CA 1
ATOM 652 C C . TRP A 1 83 ? -7.553 -16.789 -11.864 1.00 13.27 83 TRP A C 1
ATOM 653 O O . TRP A 1 83 ? -7.546 -15.895 -11.016 1.00 12.03 83 TRP A O 1
ATOM 664 N N . GLU A 1 84 ? -6.457 -17.512 -12.142 1.00 14.56 84 GLU A N 1
ATOM 665 C CA . GLU A 1 84 ? -5.180 -17.208 -11.491 1.00 14.86 84 GLU A CA 1
ATOM 666 C C . GLU A 1 84 ? -4.715 -15.780 -11.800 1.00 12.32 84 GLU A C 1
ATOM 667 O O . GLU A 1 84 ? -4.143 -15.120 -10.933 1.00 12.27 84 GLU A O 1
ATOM 673 N N . ASP A 1 85 ? -4.947 -15.285 -13.021 1.00 12.79 85 ASP A N 1
ATOM 674 C CA . ASP A 1 85 ? -4.571 -13.896 -13.349 1.00 14.10 85 ASP A CA 1
ATOM 675 C C . ASP A 1 85 ? -5.448 -12.892 -12.597 1.00 10.54 85 ASP A C 1
ATOM 676 O O . ASP A 1 85 ? -4.956 -11.859 -12.164 1.00 9.80 85 ASP A O 1
ATOM 681 N N . LEU A 1 86 ? -6.720 -13.214 -12.362 1.00 7.49 86 LEU A N 1
ATOM 682 C CA . LEU A 1 86 ? -7.582 -12.366 -11.552 1.00 11.30 86 LEU A CA 1
ATOM 683 C C . LEU A 1 86 ? -7.100 -12.308 -10.115 1.00 11.29 86 LEU A C 1
ATOM 684 O O . LEU A 1 86 ? -7.182 -11.255 -9.462 1.00 11.89 86 LEU A O 1
ATOM 689 N N . MET A 1 87 ? -6.637 -13.449 -9.589 1.00 12.29 87 MET A N 1
ATOM 690 C CA . MET A 1 87 ? -6.117 -13.482 -8.227 1.00 14.03 87 MET A CA 1
ATOM 691 C C . MET A 1 87 ? -4.902 -12.562 -8.065 1.00 10.48 87 MET A C 1
ATOM 692 O O . MET A 1 87 ? -4.763 -11.867 -7.050 1.00 13.00 87 MET A O 1
ATOM 697 N N . ILE A 1 88 ? -3.993 -12.559 -9.036 1.00 9.67 88 ILE A N 1
ATOM 698 C CA . ILE A 1 88 ? -2.901 -11.582 -9.001 1.00 10.81 88 ILE A CA 1
ATOM 699 C C . ILE A 1 88 ? -3.424 -10.154 -9.156 1.00 9.20 88 ILE A C 1
ATOM 700 O O . ILE A 1 88 ? -3.047 -9.260 -8.396 1.00 9.96 88 ILE A O 1
ATOM 705 N N . ASP A 1 89 ? -4.220 -9.912 -10.205 1.00 13.34 89 ASP A N 1
ATOM 706 C CA . ASP A 1 89 ? -4.655 -8.557 -10.564 1.00 12.11 89 ASP A CA 1
ATOM 707 C C . ASP A 1 89 ? -5.455 -7.911 -9.439 1.00 9.73 89 ASP A C 1
ATOM 708 O O . ASP A 1 89 ? -5.336 -6.710 -9.184 1.00 13.07 89 ASP A O 1
ATOM 713 N N . THR A 1 90 ? -6.311 -8.675 -8.767 1.00 9.47 90 THR A N 1
ATOM 714 C CA . THR A 1 90 ? -7.101 -8.074 -7.704 1.00 11.68 90 THR A CA 1
ATOM 715 C C . THR A 1 90 ? -6.201 -7.624 -6.555 1.00 13.05 90 THR A C 1
ATOM 716 O O . THR A 1 90 ? -6.371 -6.520 -6.036 1.00 9.40 90 THR A O 1
ATOM 720 N N . MET A 1 91 ? -5.215 -8.439 -6.157 1.00 13.23 91 MET A N 1
ATOM 721 C CA . MET A 1 91 ? -4.339 -8.018 -5.061 1.00 9.49 91 MET A CA 1
ATOM 722 C C . MET A 1 91 ? -3.550 -6.766 -5.420 1.00 10.09 91 MET A C 1
ATOM 723 O O . MET A 1 91 ? -3.354 -5.888 -4.584 1.00 11.49 91 MET A O 1
ATOM 728 N N . ILE A 1 92 ? -3.055 -6.678 -6.650 1.00 10.12 92 ILE A N 1
ATOM 729 C CA . ILE A 1 92 ? -2.278 -5.503 -7.010 1.00 7.85 92 ILE A CA 1
ATOM 730 C C . ILE A 1 92 ? -3.155 -4.263 -7.116 1.00 11.76 92 ILE A C 1
ATOM 731 O O . ILE A 1 92 ? -2.699 -3.165 -6.791 1.00 9.61 92 ILE A O 1
ATOM 736 N N . ASP A 1 93 ? -4.387 -4.382 -7.627 1.00 9.83 93 ASP A N 1
ATOM 737 C CA . ASP A 1 93 ? -5.230 -3.183 -7.658 1.00 13.49 93 ASP A CA 1
ATOM 738 C C . ASP A 1 93 ? -5.556 -2.740 -6.251 1.00 11.98 93 ASP A C 1
ATOM 739 O O . ASP A 1 93 ? -5.578 -1.543 -5.990 1.00 11.47 93 ASP A O 1
ATOM 744 N N . THR A 1 94 ? -5.722 -3.681 -5.319 1.00 11.98 94 THR A N 1
ATOM 745 C CA . THR A 1 94 ? -5.937 -3.292 -3.928 1.00 14.87 94 THR A CA 1
ATOM 746 C C . THR A 1 94 ? -4.691 -2.615 -3.376 1.00 14.11 94 THR A C 1
ATOM 747 O O . THR A 1 94 ? -4.779 -1.574 -2.717 1.00 13.90 94 THR A O 1
ATOM 751 N N . PHE A 1 95 ? -3.514 -3.177 -3.662 1.00 13.24 95 PHE A N 1
ATOM 752 C CA . PHE A 1 95 ? -2.282 -2.535 -3.232 1.00 9.14 95 PHE A CA 1
ATOM 753 C C . PHE A 1 95 ? -2.169 -1.145 -3.820 1.00 13.33 95 PHE A C 1
ATOM 754 O O . PHE A 1 95 ? -1.684 -0.219 -3.167 1.00 10.50 95 PHE A O 1
ATOM 762 N N . ASN A 1 96 ? -2.621 -0.972 -5.047 1.00 14.96 96 ASN A N 1
ATOM 763 C CA . ASN A 1 96 ? -2.621 0.360 -5.626 1.00 9.47 96 ASN A CA 1
ATOM 764 C C . ASN A 1 96 ? -3.630 1.298 -4.963 1.00 11.76 96 ASN A C 1
ATOM 765 O O . ASN A 1 96 ? -3.379 2.497 -4.887 1.00 15.30 96 ASN A O 1
ATOM 770 N N . ASP A 1 97 ? -4.754 0.790 -4.467 1.00 14.69 97 ASP A N 1
ATOM 771 C CA . ASP A 1 97 ? -5.600 1.628 -3.601 1.00 15.36 97 ASP A CA 1
ATOM 772 C C . ASP A 1 97 ? -4.846 2.045 -2.350 1.00 18.91 97 ASP A C 1
ATOM 773 O O . ASP A 1 97 ? -4.873 3.212 -1.942 1.00 19.00 97 ASP A O 1
ATOM 778 N N . PHE A 1 98 ? -4.155 1.102 -1.715 1.00 18.43 98 PHE A N 1
ATOM 779 C CA . PHE A 1 98 ? -3.363 1.482 -0.555 1.00 19.10 98 PHE A CA 1
ATOM 780 C C . PHE A 1 98 ? -2.382 2.574 -0.930 1.00 20.19 98 PHE A C 1
ATOM 781 O O . PHE A 1 98 ? -2.287 3.595 -0.243 1.00 22.78 98 PHE A O 1
ATOM 789 N N . ARG A 1 99 ? -1.670 2.386 -2.047 1.00 16.69 99 ARG A N 1
ATOM 790 C CA . ARG A 1 99 ? -0.648 3.337 -2.509 1.00 27.73 99 ARG A CA 1
ATOM 791 C C . ARG A 1 99 ? -1.212 4.733 -2.717 1.00 30.96 99 ARG A C 1
ATOM 792 O O . ARG A 1 99 ? -0.490 5.733 -2.583 1.00 25.26 99 ARG A O 1
ATOM 800 N N . SER A 1 100 ? -2.454 4.803 -3.189 1.00 27.43 100 SER A N 1
ATOM 801 C CA . SER A 1 100 ? -3.097 6.080 -3.470 1.00 31.61 100 SER A CA 1
ATOM 802 C C . SER A 1 100 ? -3.086 6.976 -2.247 1.00 40.00 100 SER A C 1
ATOM 803 O O . SER A 1 100 ? -2.890 8.196 -2.364 1.00 36.73 100 SER A O 1
ATOM 806 N N . SER A 1 101 ? -3.322 6.386 -1.064 1.00 32.34 101 SER A N 1
ATOM 807 C CA . SER A 1 101 ? -3.223 7.117 0.204 1.00 46.60 101 SER A CA 1
ATOM 808 C C . SER A 1 101 ? -1.806 7.627 0.446 1.00 45.90 101 SER A C 1
ATOM 809 O O . SER A 1 101 ? -1.603 8.695 1.034 1.00 54.02 101 SER A O 1
ATOM 812 N N . ILE A 1 102 ? -0.811 6.863 0.018 1.00 41.85 102 ILE A N 1
ATOM 813 C CA . ILE A 1 102 ? 0.572 7.316 0.128 1.00 46.31 102 ILE A CA 1
ATOM 814 C C . ILE A 1 102 ? 0.820 8.522 -0.772 1.00 48.48 102 ILE A C 1
ATOM 815 O O . ILE A 1 102 ? 1.505 9.475 -0.382 1.00 48.04 102 ILE A O 1
ATOM 820 N N . SER A 1 103 ? 0.324 8.469 -2.013 1.00 42.80 103 SER A N 1
ATOM 821 C CA . SER A 1 103 ? 0.660 9.484 -3.004 1.00 48.42 103 SER A CA 1
ATOM 822 C C . SER A 1 103 ? 0.278 10.875 -2.530 1.00 46.30 103 SER A C 1
ATOM 823 O O . SER A 1 103 ? 0.925 11.851 -2.905 1.00 43.88 103 SER A O 1
ATOM 826 N N . LYS A 1 104 ? -0.751 10.979 -1.691 1.00 54.17 104 LYS A N 1
ATOM 827 C CA . LYS A 1 104 ? -1.208 12.286 -1.223 1.00 63.26 104 LYS A CA 1
ATOM 828 C C . LYS A 1 104 ? -0.188 12.901 -0.273 1.00 64.87 104 LYS A C 1
ATOM 829 O O . LYS A 1 104 ? 0.126 14.094 -0.365 1.00 68.77 104 LYS A O 1
ATOM 835 N N . TRP A 1 105 ? 0.347 12.092 0.638 1.00 58.31 105 TRP A N 1
ATOM 836 C CA . TRP A 1 105 ? 1.464 12.533 1.458 1.00 49.53 105 TRP A CA 1
ATOM 837 C C . TRP A 1 105 ? 2.596 13.056 0.589 1.00 51.41 105 TRP A C 1
ATOM 838 O O . TRP A 1 105 ? 3.017 14.208 0.730 1.00 56.42 105 TRP A O 1
ATOM 849 N N . PHE A 1 106 ? 3.075 12.238 -0.353 1.00 48.81 106 PHE A N 1
ATOM 850 C CA . PHE A 1 106 ? 4.191 12.656 -1.196 1.00 50.10 106 PHE A CA 1
ATOM 851 C C . PHE A 1 106 ? 3.944 14.002 -1.841 1.00 50.29 106 PHE A C 1
ATOM 852 O O . PHE A 1 106 ? 4.903 14.640 -2.277 1.00 50.71 106 PHE A O 1
ATOM 860 N N . ARG A 1 107 ? 2.681 14.424 -1.934 1.00 63.31 107 ARG A N 1
ATOM 861 C CA . ARG A 1 107 ? 2.284 15.693 -2.552 1.00 69.09 107 ARG A CA 1
ATOM 862 C C . ARG A 1 107 ? 1.730 16.660 -1.498 1.00 71.46 107 ARG A C 1
ATOM 863 O O . ARG A 1 107 ? 2.376 17.645 -1.127 1.00 76.46 107 ARG A O 1
ATOM 871 N N . ASP A 1 110 ? 3.099 21.992 2.962 1.00 63.57 110 ASP A N 1
ATOM 872 C CA . ASP A 1 110 ? 3.297 22.465 4.329 1.00 68.93 110 ASP A CA 1
ATOM 873 C C . ASP A 1 110 ? 3.737 21.322 5.232 1.00 69.00 110 ASP A C 1
ATOM 874 O O . ASP A 1 110 ? 3.042 20.331 5.389 1.00 69.87 110 ASP A O 1
ATOM 879 N N . GLU A 1 111 ? 4.891 21.483 5.859 1.00 70.43 111 GLU A N 1
ATOM 880 C CA . GLU A 1 111 ? 5.523 20.376 6.562 1.00 74.84 111 GLU A CA 1
ATOM 881 C C . GLU A 1 111 ? 4.814 19.991 7.856 1.00 78.90 111 GLU A C 1
ATOM 882 O O . GLU A 1 111 ? 5.232 19.025 8.503 1.00 74.96 111 GLU A O 1
ATOM 888 N N . ALA A 1 112 ? 3.764 20.708 8.255 1.00 87.81 112 ALA A N 1
ATOM 889 C CA . ALA A 1 112 ? 2.942 20.300 9.387 1.00 90.82 112 ALA A CA 1
ATOM 890 C C . ALA A 1 112 ? 1.661 19.606 8.954 1.00 86.31 112 ALA A C 1
ATOM 891 O O . ALA A 1 112 ? 1.137 18.776 9.704 1.00 87.02 112 ALA A O 1
ATOM 893 N N . THR A 1 113 ? 1.142 19.924 7.768 1.00 79.60 113 THR A N 1
ATOM 894 C CA . THR A 1 113 ? 0.068 19.118 7.209 1.00 84.69 113 THR A CA 1
ATOM 895 C C . THR A 1 113 ? 0.594 17.796 6.664 1.00 81.82 113 THR A C 1
ATOM 896 O O . THR A 1 113 ? -0.163 16.823 6.581 1.00 81.38 113 THR A O 1
ATOM 900 N N . LYS A 1 114 ? 1.883 17.742 6.320 1.00 76.75 114 LYS A N 1
ATOM 901 C CA . LYS A 1 114 ? 2.505 16.484 5.922 1.00 72.97 114 LYS A CA 1
ATOM 902 C C . LYS A 1 114 ? 2.624 15.552 7.113 1.00 69.36 114 LYS A C 1
ATOM 903 O O . LYS A 1 114 ? 2.437 14.337 6.983 1.00 61.38 114 LYS A O 1
ATOM 909 N N . LYS A 1 115 ? 2.927 16.117 8.284 1.00 73.83 115 LYS A N 1
ATOM 910 C CA . LYS A 1 115 ? 3.089 15.338 9.504 1.00 69.59 115 LYS A CA 1
ATOM 911 C C . LYS A 1 115 ? 1.78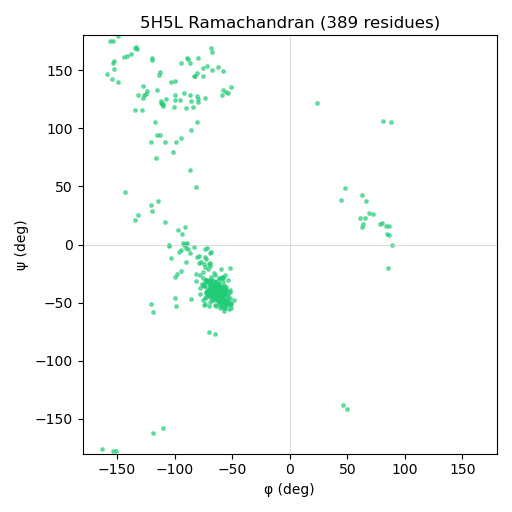3 14.686 9.940 1.00 63.85 115 LYS A C 1
ATOM 912 O O . LYS A 1 115 ? 1.816 13.661 10.630 1.00 56.78 115 LYS A O 1
ATOM 918 N N . LYS A 1 116 ? 0.640 15.244 9.536 1.00 58.00 116 LYS A N 1
ATOM 919 C CA . LYS A 1 116 ? -0.658 14.702 9.905 1.00 58.73 116 LYS A CA 1
ATOM 920 C C . LYS A 1 116 ? -1.104 13.605 8.947 1.00 54.19 116 LYS A C 1
ATOM 921 O O . LYS A 1 116 ? -1.580 12.552 9.383 1.00 56.28 116 LYS A O 1
ATOM 927 N N . LEU A 1 117 ? -0.979 13.850 7.641 1.00 53.70 117 LEU A N 1
ATOM 928 C CA . LEU A 1 117 ? -1.218 12.802 6.654 1.00 56.25 117 LEU A CA 1
ATOM 929 C C . LEU A 1 117 ? -0.405 11.556 6.971 1.00 46.00 117 LEU A C 1
ATOM 930 O O . LEU A 1 117 ? -0.879 10.426 6.801 1.00 41.91 117 LEU A O 1
ATOM 935 N N . GLU A 1 118 ? 0.833 11.755 7.422 1.00 47.40 118 GLU A N 1
ATOM 936 C CA . GLU A 1 118 ? 1.712 10.650 7.759 1.00 42.17 118 GLU A CA 1
ATOM 937 C C . GLU A 1 118 ? 1.230 9.891 8.986 1.00 38.76 118 GLU A C 1
ATOM 938 O O . GLU A 1 118 ? 1.520 8.698 9.122 1.00 39.91 118 GLU A O 1
ATOM 944 N N . GLU A 1 119 ? 0.515 10.551 9.902 1.00 41.44 119 GLU A N 1
ATOM 945 C CA . GLU A 1 119 ? 0.021 9.830 11.072 1.00 34.99 119 GLU A CA 1
ATOM 946 C C . GLU A 1 119 ? -1.157 8.938 10.705 1.00 35.24 119 GLU A C 1
ATOM 947 O O . GLU A 1 119 ? -1.314 7.851 11.268 1.00 39.88 119 GLU A O 1
ATOM 953 N N . THR A 1 120 ? -2.008 9.385 9.782 1.00 29.83 120 THR A N 1
ATOM 954 C CA . THR A 1 120 ? -3.085 8.524 9.312 1.00 46.78 120 THR A CA 1
ATOM 955 C C . THR A 1 120 ? -2.531 7.306 8.560 1.00 29.01 120 THR A C 1
ATOM 956 O O . THR A 1 120 ? -3.014 6.180 8.738 1.00 30.36 120 THR A O 1
ATOM 960 N N . LEU A 1 121 ? -1.524 7.525 7.714 1.00 35.25 121 LEU A N 1
ATOM 961 C CA . LEU A 1 121 ? -0.890 6.443 6.968 1.00 25.76 121 LEU A CA 1
ATOM 962 C C . LEU A 1 121 ? -0.350 5.375 7.905 1.00 27.44 121 LEU A C 1
ATOM 963 O O . LEU A 1 121 ? -0.731 4.202 7.831 1.00 24.36 121 LEU A O 1
ATOM 968 N N . LEU A 1 122 ? 0.527 5.771 8.826 1.00 29.97 122 LEU A N 1
ATOM 969 C CA . LEU A 1 122 ? 1.166 4.789 9.687 1.00 25.23 122 LEU A CA 1
ATOM 970 C C . LEU A 1 122 ? 0.211 4.187 10.704 1.00 28.80 122 LEU A C 1
ATOM 971 O O . LEU A 1 122 ? 0.354 3.012 11.053 1.00 29.43 122 LEU A O 1
ATOM 976 N N . ASN A 1 123 ? -0.768 4.950 11.178 1.00 29.10 123 ASN A N 1
ATOM 977 C CA . ASN A 1 123 ? -1.583 4.476 12.289 1.00 32.93 123 ASN A CA 1
ATOM 978 C C . ASN A 1 123 ? -2.890 3.865 11.850 1.00 30.24 123 ASN A C 1
ATOM 979 O O . ASN A 1 123 ? -3.427 3.031 12.571 1.00 29.41 123 ASN A O 1
ATOM 984 N N . GLU A 1 124 ? -3.414 4.248 10.690 1.00 26.66 124 GLU A N 1
ATOM 985 C CA . GLU A 1 124 ? -4.690 3.710 10.230 1.00 34.60 124 GLU A CA 1
ATOM 986 C C . GLU A 1 124 ? -4.578 2.952 8.908 1.00 22.41 124 GLU A C 1
ATOM 987 O O . GLU A 1 124 ? -4.945 1.770 8.839 1.00 26.18 124 GLU A O 1
ATOM 993 N N . THR A 1 125 ? -4.102 3.610 7.854 1.00 23.05 125 THR A N 1
ATOM 994 C CA . THR A 1 125 ? -4.104 3.022 6.516 1.00 27.61 125 THR A CA 1
ATOM 995 C C . THR A 1 125 ? -3.214 1.785 6.449 1.00 21.38 125 THR A C 1
ATOM 996 O O . THR A 1 125 ? -3.657 0.710 6.031 1.00 23.57 125 THR A O 1
ATOM 1000 N N . VAL A 1 126 ? -1.947 1.916 6.869 1.00 22.48 126 VAL A N 1
ATOM 1001 C CA . VAL A 1 126 ? -1.023 0.778 6.839 1.00 23.52 126 VAL A CA 1
ATOM 1002 C C . VAL A 1 126 ? -1.584 -0.428 7.591 1.00 24.07 126 VAL A C 1
ATOM 1003 O O . VAL A 1 126 ? -1.604 -1.522 7.027 1.00 19.49 126 VAL A O 1
ATOM 1007 N N . PRO A 1 127 ? -2.051 -0.293 8.846 1.00 26.32 127 PRO A N 1
ATOM 1008 C CA . PRO A 1 127 ? -2.548 -1.495 9.545 1.00 23.47 127 PRO A CA 1
ATOM 1009 C C . PRO A 1 127 ? -3.779 -2.102 8.915 1.00 24.88 127 PRO A C 1
ATOM 1010 O O . PRO A 1 127 ? -3.950 -3.326 8.936 1.00 27.77 127 PRO A O 1
ATOM 1014 N N . PHE A 1 128 ? -4.685 -1.274 8.396 1.00 22.30 128 PHE A N 1
ATOM 1015 C CA . PHE A 1 128 ? -5.848 -1.822 7.710 1.00 25.86 128 PHE A CA 1
ATOM 1016 C C . PHE A 1 128 ? -5.424 -2.752 6.582 1.00 24.42 128 PHE A C 1
ATOM 1017 O O . PHE A 1 128 ? -5.886 -3.898 6.492 1.00 23.16 128 PHE A O 1
ATOM 1025 N N . TYR A 1 129 ? -4.585 -2.247 5.675 1.00 25.57 129 TYR A N 1
ATOM 1026 C CA . TYR A 1 129 ? -4.205 -3.022 4.504 1.00 23.70 129 TYR A CA 1
ATOM 1027 C C . TYR A 1 129 ? -3.199 -4.115 4.835 1.00 20.63 129 TYR A C 1
ATOM 1028 O O . TYR A 1 129 ? -3.368 -5.260 4.407 1.00 18.74 129 TYR A O 1
ATOM 1037 N N . PHE A 1 130 ? -2.136 -3.781 5.579 1.00 19.73 130 PHE A N 1
ATOM 1038 C CA . PHE A 1 130 ? -1.051 -4.746 5.738 1.00 19.62 130 PHE A CA 1
ATOM 1039 C C . PHE A 1 130 ? -1.471 -5.942 6.582 1.00 19.54 130 PHE A C 1
ATOM 1040 O O . PHE A 1 130 ? -1.010 -7.056 6.333 1.00 19.87 130 PHE A O 1
ATOM 1048 N N . ASN A 1 131 ? -2.386 -5.764 7.538 1.00 21.06 131 ASN A N 1
ATOM 1049 C CA . ASN A 1 131 ? -2.898 -6.934 8.252 1.00 24.78 131 ASN A CA 1
ATOM 1050 C C . ASN A 1 131 ? -3.571 -7.907 7.300 1.00 28.77 131 ASN A C 1
ATOM 1051 O O . ASN A 1 131 ? -3.437 -9.135 7.435 1.00 19.65 131 ASN A O 1
ATOM 1056 N N . LYS A 1 132 ? -4.307 -7.376 6.329 1.00 26.79 132 LYS A N 1
ATOM 1057 C CA . LYS A 1 132 ? -4.988 -8.239 5.374 1.00 25.52 132 LYS A CA 1
ATOM 1058 C C . LYS A 1 132 ? -3.998 -8.869 4.391 1.00 17.53 132 LYS A C 1
ATOM 1059 O O . LYS A 1 132 ? -4.096 -10.068 4.064 1.00 18.82 132 LYS A O 1
ATOM 1065 N N . PHE A 1 133 ? -3.022 -8.092 3.927 1.00 19.79 133 PHE A N 1
ATOM 1066 C CA . PHE A 1 133 ? -2.017 -8.670 3.047 1.00 17.00 133 PHE A CA 1
ATOM 1067 C C . PHE A 1 133 ? -1.244 -9.770 3.773 1.00 20.44 133 PHE A C 1
ATOM 1068 O O . PHE A 1 133 ? -1.030 -10.863 3.237 1.00 20.82 133 PHE A O 1
ATOM 1076 N N . ASN A 1 134 ? -0.817 -9.479 5.004 1.00 19.25 134 ASN A N 1
ATOM 1077 C CA . ASN A 1 134 ? -0.048 -10.429 5.812 1.00 21.24 134 ASN A CA 1
ATOM 1078 C C . ASN A 1 134 ? -0.816 -11.751 5.952 1.00 18.53 134 ASN A C 1
ATOM 1079 O O . ASN A 1 134 ? -0.286 -12.838 5.680 1.00 21.48 134 ASN A O 1
ATOM 1084 N N . ASP A 1 135 ? -2.085 -11.673 6.338 1.00 24.01 135 ASP A N 1
ATOM 1085 C CA . ASP A 1 135 ? -2.877 -12.892 6.495 1.00 22.78 135 ASP A CA 1
ATOM 1086 C C . ASP A 1 135 ? -3.161 -13.559 5.158 1.00 30.05 135 ASP A C 1
ATOM 1087 O O . ASP A 1 135 ? -3.195 -14.793 5.072 1.00 25.08 135 ASP A O 1
ATOM 1092 N N . HIS A 1 136 ? -3.347 -12.787 4.092 1.00 23.84 136 HIS A N 1
ATOM 1093 C CA . HIS A 1 136 ? -3.486 -13.424 2.789 1.00 23.78 136 HIS A CA 1
ATOM 1094 C C . HIS A 1 136 ? -2.265 -14.256 2.446 1.00 23.13 136 HIS A C 1
ATOM 1095 O O . HIS A 1 136 ? -2.376 -15.407 2.007 1.00 25.38 136 HIS A O 1
ATOM 1102 N N . ILE A 1 137 ? -1.082 -13.666 2.588 1.00 24.35 137 ILE A N 1
ATOM 1103 C CA . ILE A 1 137 ? 0.155 -14.376 2.293 1.00 25.23 137 ILE A CA 1
ATOM 1104 C C . ILE A 1 137 ? 0.264 -15.612 3.172 1.00 26.40 137 ILE A C 1
ATOM 1105 O O . ILE A 1 137 ? 0.592 -16.707 2.706 1.00 29.60 137 ILE A O 1
ATOM 1110 N N . LYS A 1 138 ? 0.024 -15.437 4.470 1.00 28.64 138 LYS A N 1
ATOM 1111 C CA . LYS A 1 138 ? 0.071 -16.556 5.413 1.00 32.91 138 LYS A CA 1
ATOM 1112 C C . LYS A 1 138 ? -0.778 -17.737 4.932 1.00 36.17 138 LYS A C 1
ATOM 1113 O O . LYS A 1 138 ? -0.292 -18.867 4.794 1.00 33.64 138 LYS A O 1
ATOM 1119 N N . ASN A 1 139 ? -2.050 -17.492 4.656 1.00 29.76 139 ASN A N 1
ATOM 1120 C CA . ASN A 1 139 ? -2.990 -18.582 4.422 1.00 36.65 139 ASN A CA 1
ATOM 1121 C C . ASN A 1 139 ? -3.081 -18.971 2.964 1.00 41.44 139 ASN A C 1
ATOM 1122 O O . ASN A 1 139 ? -4.028 -19.664 2.584 1.00 52.29 139 ASN A O 1
ATOM 1127 N N . ASN A 1 140 ? -2.134 -18.552 2.130 1.00 37.71 140 ASN A N 1
ATOM 1128 C CA . ASN A 1 140 ? -2.223 -18.871 0.717 1.00 33.74 140 ASN A CA 1
ATOM 1129 C C . ASN A 1 140 ? -0.845 -19.151 0.119 1.00 26.17 140 ASN A C 1
ATOM 1130 O O . ASN A 1 140 ? -0.516 -18.721 -0.985 1.00 24.92 140 ASN A O 1
ATOM 1135 N N . GLY A 1 141 ? -0.038 -19.936 0.828 1.00 31.69 141 GLY A N 1
ATOM 1136 C CA . GLY A 1 141 ? 1.167 -20.481 0.239 1.00 20.66 141 GLY A CA 1
ATOM 1137 C C . GLY A 1 141 ? 2.387 -19.591 0.308 1.00 19.39 141 GLY A C 1
ATOM 1138 O O . GLY A 1 141 ? 3.406 -19.926 -0.306 1.00 25.98 141 GLY A O 1
ATOM 1139 N N . GLY A 1 142 ? 2.324 -18.475 1.026 1.00 19.27 142 GLY A N 1
ATOM 1140 C CA . GLY A 1 142 ? 3.482 -17.604 1.151 1.00 28.34 142 GLY A CA 1
ATOM 1141 C C . GLY A 1 142 ? 3.679 -16.616 0.021 1.00 21.18 142 GLY A C 1
ATOM 1142 O O . GLY A 1 142 ? 4.777 -16.032 -0.112 1.00 19.16 142 GLY A O 1
ATOM 1143 N N . TYR A 1 143 ? 2.655 -16.402 -0.793 1.00 20.42 143 TYR A N 1
ATOM 1144 C CA . TYR A 1 143 ? 2.722 -15.480 -1.921 1.00 14.63 143 TYR A CA 1
ATOM 1145 C C . TYR A 1 143 ? 1.432 -14.667 -1.997 1.00 14.60 143 TYR A C 1
ATOM 1146 O O . TYR A 1 143 ? 0.423 -15.001 -1.377 1.00 16.00 143 TYR A O 1
ATOM 1155 N N . LEU A 1 144 ? 1.480 -13.564 -2.758 1.00 13.67 144 LEU A N 1
ATOM 1156 C CA . LEU A 1 144 ? 0.296 -12.730 -2.904 1.00 18.62 144 LEU A CA 1
ATOM 1157 C C . LEU A 1 144 ? -0.841 -13.459 -3.605 1.00 16.64 144 LEU A C 1
ATOM 1158 O O . LEU A 1 144 ? -1.991 -13.169 -3.316 1.00 15.13 144 LEU A O 1
ATOM 1163 N N . ALA A 1 145 ? -0.550 -14.376 -4.528 1.00 13.63 145 ALA A N 1
ATOM 1164 C CA . ALA A 1 145 ? -1.599 -15.001 -5.317 1.00 17.45 145 ALA A CA 1
ATOM 1165 C C . ALA A 1 145 ? -1.226 -16.427 -5.707 1.00 17.26 145 ALA A C 1
ATOM 1166 O O . ALA A 1 145 ? -0.081 -16.698 -6.057 1.00 14.05 145 ALA A O 1
ATOM 1168 N N . ASN A 1 146 ? -2.222 -17.324 -5.651 1.00 12.84 146 ASN A N 1
ATOM 1169 C CA . ASN A 1 146 ? -2.200 -18.673 -6.213 1.00 15.46 146 ASN A CA 1
ATOM 1170 C C . ASN A 1 146 ? -1.142 -19.595 -5.615 1.00 22.51 146 ASN A C 1
ATOM 1171 O O . ASN A 1 146 ? -0.816 -20.608 -6.243 1.00 17.48 146 ASN A O 1
ATOM 1176 N N . GLY A 1 147 ? -0.561 -19.235 -4.477 1.00 21.06 147 GLY A N 1
ATOM 1177 C CA . GLY A 1 147 ? 0.493 -20.020 -3.846 1.00 22.73 147 GLY A CA 1
ATOM 1178 C C . GLY A 1 147 ? 1.785 -20.124 -4.620 1.00 26.98 147 GLY A C 1
ATOM 1179 O O . GLY A 1 147 ? 2.553 -21.060 -4.396 1.00 17.57 147 GLY A O 1
ATOM 1180 N N . LYS A 1 148 ? 2.066 -19.184 -5.522 1.00 18.04 148 LYS A N 1
ATOM 1181 C CA . LYS A 1 148 ? 3.300 -19.248 -6.279 1.00 16.82 148 LYS A CA 1
ATOM 1182 C C . LYS A 1 148 ? 3.711 -17.855 -6.720 1.00 18.17 148 LYS A C 1
ATOM 1183 O O . LYS A 1 148 ? 2.886 -16.938 -6.826 1.00 13.19 148 LYS A O 1
ATOM 1189 N N . LEU A 1 149 ? 5.015 -17.715 -6.958 1.00 16.00 149 LEU A N 1
ATOM 1190 C CA . LEU A 1 149 ? 5.609 -16.437 -7.339 1.00 17.44 149 LEU A CA 1
ATOM 1191 C C . LEU A 1 149 ? 4.926 -15.860 -8.570 1.00 18.46 149 LEU A C 1
ATOM 1192 O O . LEU A 1 149 ? 4.742 -16.560 -9.573 1.00 11.28 149 LEU A O 1
ATOM 1197 N N . SER A 1 150 ? 4.553 -14.577 -8.487 1.00 13.63 150 SER A N 1
ATOM 1198 C CA . SER A 1 150 ? 4.038 -13.839 -9.630 1.00 14.14 150 SER A CA 1
ATOM 1199 C C . SER A 1 150 ? 4.692 -12.467 -9.736 1.00 11.23 150 SER A C 1
ATOM 1200 O O . SER A 1 150 ? 5.387 -11.998 -8.824 1.00 11.80 150 SER A O 1
ATOM 1203 N N . TRP A 1 151 ? 4.432 -11.829 -10.873 1.00 11.01 151 TRP A N 1
ATOM 1204 C CA . TRP A 1 151 ? 4.823 -10.442 -11.089 1.00 11.51 151 TRP A CA 1
ATOM 1205 C C . TRP A 1 151 ? 4.238 -9.540 -10.000 1.00 9.49 151 TRP A C 1
ATOM 1206 O O . TRP A 1 151 ? 4.834 -8.522 -9.660 1.00 10.66 151 TRP A O 1
ATOM 1217 N N . GLY A 1 152 ? 3.116 -9.934 -9.388 1.00 11.20 152 GLY A N 1
ATOM 1218 C CA . GLY A 1 152 ? 2.551 -9.125 -8.312 1.00 9.05 152 GLY A CA 1
ATOM 1219 C C . GLY A 1 152 ? 3.444 -9.086 -7.092 1.00 13.76 152 GLY A C 1
ATOM 1220 O O . GLY A 1 152 ? 3.526 -8.062 -6.405 1.00 11.76 152 GLY A O 1
ATOM 1221 N N . ASP A 1 153 ? 4.054 -10.228 -6.748 1.00 12.89 153 ASP A N 1
ATOM 1222 C CA . ASP A 1 153 ? 5.000 -10.244 -5.646 1.00 12.63 153 ASP A CA 1
ATOM 1223 C C . ASP A 1 153 ? 6.148 -9.300 -5.910 1.00 8.75 153 ASP A C 1
ATOM 1224 O O . ASP A 1 153 ? 6.587 -8.579 -5.005 1.00 11.76 153 ASP A O 1
ATOM 1229 N N . ILE A 1 154 ? 6.658 -9.308 -7.137 1.00 7.13 154 ILE A N 1
ATOM 1230 C CA . ILE A 1 154 ? 7.744 -8.425 -7.521 1.00 10.54 154 ILE A CA 1
ATOM 1231 C C . ILE A 1 154 ? 7.320 -6.966 -7.381 1.00 11.29 154 ILE A C 1
ATOM 1232 O O . ILE A 1 154 ? 8.035 -6.146 -6.813 1.00 11.03 154 ILE A O 1
ATOM 1237 N N . TYR A 1 155 ? 6.162 -6.631 -7.935 1.00 11.97 155 TYR A N 1
ATOM 1238 C CA . TYR A 1 155 ? 5.640 -5.274 -7.884 1.00 11.55 155 TYR A CA 1
ATOM 1239 C C . TYR A 1 155 ? 5.463 -4.833 -6.444 1.00 10.82 155 TYR A C 1
ATOM 1240 O O . TYR A 1 155 ? 5.944 -3.771 -6.042 1.00 11.03 155 TYR A O 1
ATOM 1249 N N . PHE A 1 156 ? 4.829 -5.692 -5.647 1.00 10.92 156 PHE A N 1
ATOM 1250 C CA . PHE A 1 156 ? 4.528 -5.421 -4.241 1.00 11.34 156 PHE A CA 1
ATOM 1251 C C . PHE A 1 156 ? 5.809 -5.191 -3.438 1.00 14.50 156 PHE A C 1
ATOM 1252 O O . PHE A 1 156 ? 5.994 -4.148 -2.801 1.00 9.98 156 PHE A O 1
ATOM 1260 N N . ILE A 1 157 ? 6.728 -6.138 -3.497 1.00 12.33 157 ILE A N 1
ATOM 1261 C CA . ILE A 1 157 ? 7.926 -6.051 -2.658 1.00 14.30 157 ILE A CA 1
ATOM 1262 C C . ILE A 1 157 ? 8.800 -4.889 -3.090 1.00 11.83 157 ILE A C 1
ATOM 1263 O O . ILE A 1 157 ? 9.386 -4.198 -2.245 1.00 14.93 157 ILE A O 1
ATOM 1268 N N . SER A 1 158 ? 8.867 -4.606 -4.394 1.00 13.57 158 SER A N 1
ATOM 1269 C CA . SER A 1 158 ? 9.748 -3.535 -4.833 1.00 12.61 158 SER A CA 1
ATOM 1270 C C . SER A 1 158 ? 9.256 -2.185 -4.306 1.00 20.18 158 SER A C 1
ATOM 1271 O O . SER A 1 158 ? 10.048 -1.356 -3.818 1.00 14.50 158 SER A O 1
ATOM 1274 N N . ILE A 1 159 ? 7.941 -1.970 -4.348 1.00 9.54 159 ILE A N 1
ATOM 1275 C CA . ILE A 1 159 ? 7.390 -0.709 -3.847 1.00 11.78 159 ILE A CA 1
ATOM 1276 C C . ILE A 1 159 ? 7.476 -0.669 -2.320 1.00 16.59 159 ILE A C 1
ATOM 1277 O O . ILE A 1 159 ? 7.817 0.367 -1.737 1.00 17.31 159 ILE A O 1
ATOM 1282 N N . LEU A 1 160 ? 7.223 -1.801 -1.645 1.00 16.45 160 LEU A N 1
ATOM 1283 C CA . LEU A 1 160 ? 7.393 -1.818 -0.201 1.00 16.08 160 LEU A CA 1
ATOM 1284 C C . LEU A 1 160 ? 8.839 -1.540 0.192 1.00 22.01 160 LEU A C 1
ATOM 1285 O O . LEU A 1 160 ? 9.106 -0.885 1.212 1.00 15.80 160 LEU A O 1
ATOM 1290 N N . GLU A 1 161 ? 9.782 -2.057 -0.579 1.00 17.54 161 GLU A N 1
ATOM 1291 C CA . GLU A 1 161 ? 11.187 -1.830 -0.251 1.00 24.01 161 GLU A CA 1
ATOM 1292 C C . GLU A 1 161 ? 11.482 -0.342 -0.294 1.00 25.37 161 GLU A C 1
ATOM 1293 O O . GLU A 1 161 ? 12.127 0.203 0.607 1.00 29.73 161 GLU A O 1
ATOM 1299 N N . PHE A 1 162 ? 10.927 0.345 -1.279 1.00 23.94 162 PHE A N 1
ATOM 1300 C CA . PHE A 1 162 ? 11.070 1.788 -1.342 1.00 23.84 162 PHE A CA 1
ATOM 1301 C C . PHE A 1 162 ? 10.390 2.474 -0.154 1.00 26.09 162 PHE A C 1
ATOM 1302 O O . PHE A 1 162 ? 10.947 3.413 0.426 1.00 24.94 162 PHE A O 1
ATOM 1310 N N . MET A 1 163 ? 9.220 2.006 0.256 1.00 21.59 163 MET A N 1
ATOM 1311 C CA . MET A 1 163 ? 8.591 2.574 1.452 1.00 21.53 163 MET A CA 1
ATOM 1312 C C . MET A 1 163 ? 9.438 2.373 2.708 1.00 29.79 163 MET A C 1
ATOM 1313 O O . MET A 1 163 ? 9.437 3.229 3.608 1.00 30.92 163 MET A O 1
ATOM 1318 N N . THR A 1 164 ? 10.153 1.252 2.796 1.00 23.70 164 THR A N 1
ATOM 1319 C CA . THR A 1 164 ? 11.045 1.029 3.922 1.00 21.45 164 THR A CA 1
ATOM 1320 C C . THR A 1 164 ? 12.197 2.049 3.948 1.00 30.66 164 THR A C 1
ATOM 1321 O O . THR A 1 164 ? 12.704 2.386 5.029 1.00 29.94 164 THR A O 1
ATOM 1325 N N . THR A 1 165 ? 12.582 2.615 2.802 1.00 22.24 165 THR A N 1
ATOM 1326 C CA . THR A 1 165 ? 13.667 3.583 2.858 1.00 21.92 165 THR A CA 1
ATOM 1327 C C . THR A 1 165 ? 13.228 4.869 3.554 1.00 31.30 165 THR A C 1
ATOM 1328 O O . THR A 1 165 ? 14.080 5.660 3.952 1.00 28.81 165 THR A O 1
ATOM 1332 N N . ILE A 1 166 ? 11.928 5.092 3.688 1.00 27.41 166 ILE A N 1
ATOM 1333 C CA . ILE A 1 166 ? 11.382 6.247 4.365 1.00 27.33 166 ILE A CA 1
ATOM 1334 C C . ILE A 1 166 ? 10.948 5.909 5.790 1.00 36.85 166 ILE A C 1
ATOM 1335 O O . ILE A 1 166 ? 11.254 6.641 6.731 1.00 40.89 166 ILE A O 1
ATOM 1340 N N . TRP A 1 167 ? 10.247 4.792 5.954 1.00 26.69 167 TRP A N 1
ATOM 1341 C CA . TRP A 1 167 ? 9.663 4.341 7.215 1.00 29.48 167 TRP A CA 1
ATOM 1342 C C . TRP A 1 167 ? 10.284 2.986 7.510 1.00 33.28 167 TRP A C 1
ATOM 1343 O O . TRP A 1 167 ? 9.729 1.951 7.143 1.00 35.93 167 TRP A O 1
ATOM 1354 N N . SER A 1 168 ? 11.431 3.000 8.188 1.00 37.14 168 SER A N 1
ATOM 1355 C CA . SER A 1 168 ? 12.330 1.850 8.209 1.00 39.01 168 SER A CA 1
ATOM 1356 C C . SER A 1 168 ? 11.698 0.591 8.774 1.00 34.37 168 SER A C 1
ATOM 1357 O O . SER A 1 168 ? 12.143 -0.518 8.450 1.00 38.81 168 SER A O 1
ATOM 1360 N N . ASP A 1 169 ? 10.728 0.724 9.671 1.00 41.76 169 ASP A N 1
ATOM 1361 C CA . ASP A 1 169 ? 10.178 -0.431 10.375 1.00 45.81 169 ASP A CA 1
ATOM 1362 C C . ASP A 1 169 ? 8.765 -0.763 9.911 1.00 37.28 169 ASP A C 1
ATOM 1363 O O . ASP A 1 169 ? 8.037 -1.487 10.592 1.00 46.05 169 ASP A O 1
ATOM 1368 N N . ILE A 1 170 ? 8.386 -0.284 8.734 1.00 35.86 170 ILE A N 1
ATOM 1369 C CA . ILE A 1 170 ? 6.986 -0.302 8.376 1.00 37.90 170 ILE A CA 1
ATOM 1370 C C . ILE A 1 170 ? 6.462 -1.730 8.188 1.00 28.46 170 ILE A C 1
ATOM 1371 O O . ILE A 1 170 ? 5.294 -1.995 8.465 1.00 28.09 170 ILE A O 1
ATOM 1376 N N . ILE A 1 171 ? 7.287 -2.691 7.762 1.00 28.03 171 ILE A N 1
ATOM 1377 C CA . ILE A 1 171 ? 6.762 -4.051 7.569 1.00 27.08 171 ILE A CA 1
ATOM 1378 C C . ILE A 1 171 ? 7.184 -5.022 8.669 1.00 35.52 171 ILE A C 1
ATOM 1379 O O . ILE A 1 171 ? 6.742 -6.179 8.662 1.00 26.71 171 ILE A O 1
ATOM 1384 N N . ASP A 1 172 ? 7.984 -4.575 9.641 1.00 38.06 172 ASP A N 1
ATOM 1385 C CA . ASP A 1 172 ? 8.592 -5.501 10.604 1.00 41.03 172 ASP A CA 1
ATOM 1386 C C . ASP A 1 172 ? 7.551 -6.335 11.348 1.00 34.41 172 ASP A C 1
ATOM 1387 O O . ASP A 1 172 ? 7.730 -7.540 11.521 1.00 42.14 172 ASP A O 1
ATOM 1392 N N . LYS A 1 173 ? 6.450 -5.730 11.771 1.00 30.09 173 LYS A N 1
A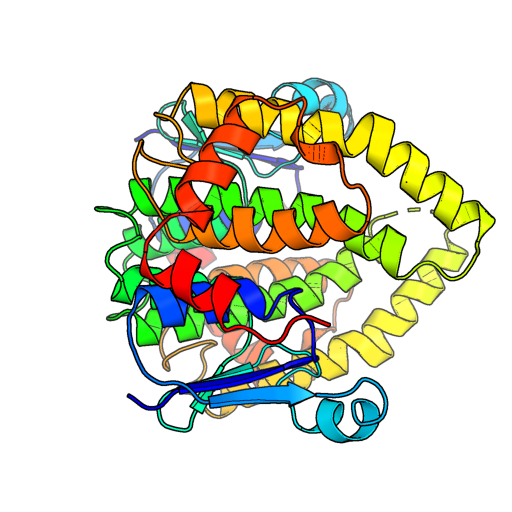TOM 1393 C CA . LYS A 1 173 ? 5.407 -6.473 12.474 1.00 28.35 173 LYS A CA 1
ATOM 1394 C C . LYS A 1 173 ? 4.578 -7.386 11.590 1.00 28.95 173 LYS A C 1
ATOM 1395 O O . LYS A 1 173 ? 3.730 -8.122 12.107 1.00 25.34 173 LYS A O 1
ATOM 1401 N N . TYR A 1 174 ? 4.779 -7.393 10.287 1.00 24.94 174 TYR A N 1
ATOM 1402 C CA . TYR A 1 174 ? 3.977 -8.223 9.391 1.00 22.70 174 TYR A CA 1
ATOM 1403 C C . TYR A 1 174 ? 4.880 -9.349 8.916 1.00 22.96 174 TYR A C 1
ATOM 1404 O O . TYR A 1 174 ? 5.554 -9.231 7.892 1.00 19.05 174 TYR A O 1
ATOM 1413 N N . GLU A 1 175 ? 4.910 -10.445 9.679 1.00 23.11 175 GLU A N 1
ATOM 1414 C CA . GLU A 1 175 ? 6.005 -11.392 9.504 1.00 27.55 175 GLU A CA 1
ATOM 1415 C C . GLU A 1 175 ? 5.939 -12.095 8.153 1.00 23.65 175 GLU A C 1
ATOM 1416 O O . GLU A 1 175 ? 6.977 -12.416 7.576 1.00 20.24 175 GLU A O 1
ATOM 1422 N N . HIS A 1 176 ? 4.737 -12.370 7.641 1.00 20.00 176 HIS A N 1
ATOM 1423 C CA . HIS A 1 176 ? 4.638 -13.007 6.336 1.00 23.55 176 HIS A CA 1
ATOM 1424 C C . HIS A 1 176 ? 4.961 -12.049 5.188 1.00 17.29 176 HIS A C 1
ATOM 1425 O O . HIS A 1 176 ? 5.526 -12.479 4.172 1.00 16.62 176 HIS A O 1
ATOM 1432 N N . ILE A 1 177 ? 4.654 -10.757 5.329 1.00 21.21 177 ILE A N 1
ATOM 1433 C CA . ILE A 1 177 ? 5.138 -9.782 4.347 1.00 17.30 177 ILE A CA 1
ATOM 1434 C C . ILE A 1 177 ? 6.656 -9.746 4.353 1.00 19.12 177 ILE A C 1
ATOM 1435 O O . ILE A 1 177 ? 7.299 -9.796 3.307 1.00 14.91 177 ILE A O 1
ATOM 1440 N N . LYS A 1 178 ? 7.254 -9.657 5.541 1.00 19.12 178 LYS A N 1
ATOM 1441 C CA . LYS A 1 178 ? 8.708 -9.645 5.628 1.00 22.55 178 LYS A CA 1
ATOM 1442 C C . LYS A 1 178 ? 9.307 -10.891 4.985 1.00 18.56 178 LYS A C 1
ATOM 1443 O O . LYS A 1 178 ? 10.292 -10.808 4.238 1.00 22.21 178 LYS A O 1
ATOM 1449 N N . ALA A 1 179 ? 8.703 -12.053 5.252 1.00 20.08 179 ALA A N 1
ATOM 1450 C CA . ALA A 1 179 ? 9.185 -13.312 4.696 1.00 22.48 179 ALA A CA 1
ATOM 1451 C C . ALA A 1 179 ? 9.115 -13.307 3.173 1.00 26.99 179 ALA A C 1
ATOM 1452 O O . ALA A 1 179 ? 10.050 -13.756 2.491 1.00 18.95 179 ALA A O 1
ATOM 1454 N N . LEU A 1 180 ? 8.000 -12.809 2.623 1.00 18.34 180 LEU A N 1
ATOM 1455 C CA . LEU A 1 180 ? 7.878 -12.633 1.184 1.00 16.26 180 LEU A CA 1
ATOM 1456 C C . LEU A 1 180 ? 8.943 -11.697 0.661 1.00 14.88 180 LEU A C 1
ATOM 1457 O O . LEU A 1 180 ? 9.550 -11.957 -0.380 1.00 14.82 180 LEU A O 1
ATOM 1462 N N . ASN A 1 181 ? 9.166 -10.582 1.352 1.00 16.46 181 ASN A N 1
ATOM 1463 C CA . ASN A 1 181 ? 10.240 -9.693 0.960 1.00 13.57 181 ASN A CA 1
ATOM 1464 C C . ASN A 1 181 ? 11.540 -10.472 0.858 1.00 16.95 181 ASN A C 1
ATOM 1465 O O . ASN A 1 181 ? 12.245 -10.411 -0.150 1.00 18.33 181 ASN A O 1
ATOM 1470 N N . ASP A 1 182 ? 11.862 -11.246 1.898 1.00 22.26 182 ASP A N 1
ATOM 1471 C CA . ASP A 1 182 ? 13.157 -11.934 1.903 1.00 20.30 182 ASP A CA 1
ATOM 1472 C C . ASP A 1 182 ? 13.256 -12.937 0.757 1.00 24.56 182 ASP A C 1
ATOM 1473 O O . ASP A 1 182 ? 14.304 -13.047 0.118 1.00 22.61 182 ASP A O 1
ATOM 1478 N N . LYS A 1 183 ? 12.165 -13.644 0.447 1.00 21.13 183 LYS A N 1
ATOM 1479 C CA . LYS A 1 183 ? 12.160 -14.538 -0.712 1.00 23.07 183 LYS A CA 1
ATOM 1480 C C . LYS A 1 183 ? 12.462 -13.803 -2.010 1.00 25.71 183 LYS A C 1
ATOM 1481 O O . LYS A 1 183 ? 13.267 -14.266 -2.825 1.00 21.98 183 LYS A O 1
ATOM 1487 N N . VAL A 1 184 ? 11.782 -12.677 -2.243 1.00 19.65 184 VAL A N 1
ATOM 1488 C CA . VAL A 1 184 ? 11.845 -12.015 -3.533 1.00 16.23 184 VAL A CA 1
ATOM 1489 C C . VAL A 1 184 ? 13.207 -11.395 -3.752 1.00 19.49 184 VAL A C 1
ATOM 1490 O O . VAL A 1 184 ? 13.749 -11.462 -4.858 1.00 20.51 184 VAL A O 1
ATOM 1494 N N . VAL A 1 185 ? 13.760 -10.735 -2.730 1.00 17.88 185 VAL A N 1
ATOM 1495 C CA . VAL A 1 185 ? 15.016 -10.008 -2.928 1.00 19.34 185 VAL A CA 1
ATOM 1496 C C . VAL A 1 185 ? 16.204 -10.975 -3.029 1.00 20.57 185 VAL A C 1
ATOM 1497 O O . VAL A 1 185 ? 17.275 -10.592 -3.513 1.00 23.15 185 VAL A O 1
ATOM 1501 N N . ASN A 1 186 ? 16.041 -12.217 -2.603 1.00 24.14 186 ASN A N 1
ATOM 1502 C CA . ASN A 1 186 ? 17.072 -13.235 -2.784 1.00 26.91 186 ASN A CA 1
ATOM 1503 C C . ASN A 1 186 ? 16.911 -14.061 -4.044 1.00 33.35 186 ASN A C 1
ATOM 1504 O O . ASN A 1 186 ? 17.715 -14.959 -4.293 1.00 25.66 186 ASN A O 1
ATOM 1509 N N . LEU A 1 187 ? 15.917 -13.788 -4.845 1.00 27.03 187 LEU A N 1
ATOM 1510 C CA . LEU A 1 187 ? 15.893 -14.360 -6.164 1.00 23.10 187 LEU A CA 1
ATOM 1511 C C . LEU A 1 187 ? 17.147 -13.924 -6.927 1.00 24.92 187 LEU A C 1
ATOM 1512 O O . LEU A 1 187 ? 17.426 -12.720 -7.029 1.00 21.35 187 LEU A O 1
ATOM 1517 N N . PRO A 1 188 ? 17.891 -14.854 -7.525 1.00 32.12 188 PRO A N 1
ATOM 1518 C CA . PRO A 1 188 ? 19.195 -14.486 -8.117 1.00 25.57 188 PRO A CA 1
ATOM 1519 C C . PRO A 1 188 ? 19.174 -13.291 -9.060 1.00 35.20 188 PRO A C 1
ATOM 1520 O O . PRO A 1 188 ? 19.982 -12.364 -8.886 1.00 32.33 188 PRO A O 1
ATOM 1524 N N . LYS A 1 189 ? 18.266 -13.267 -10.040 1.00 28.82 189 LYS A N 1
ATOM 1525 C CA . LYS A 1 189 ? 18.202 -12.128 -10.950 1.00 29.21 189 LYS A CA 1
ATOM 1526 C C . LYS A 1 189 ? 17.879 -10.828 -10.219 1.00 22.26 189 LYS A C 1
ATOM 1527 O O . LYS A 1 189 ? 18.333 -9.748 -10.621 1.00 28.29 189 LYS A O 1
ATOM 1533 N N . ILE A 1 190 ? 17.044 -10.900 -9.184 1.00 25.01 190 ILE A N 1
ATOM 1534 C CA . ILE A 1 190 ? 16.694 -9.706 -8.427 1.00 23.03 190 ILE A CA 1
ATOM 1535 C C . ILE A 1 190 ? 17.880 -9.285 -7.568 1.00 31.41 190 ILE A C 1
ATOM 1536 O O . ILE A 1 190 ? 18.302 -8.116 -7.561 1.00 20.13 190 ILE A O 1
ATOM 1541 N N . LYS A 1 191 ? 18.408 -10.243 -6.802 1.00 24.79 191 LYS A N 1
ATOM 1542 C CA . LYS A 1 191 ? 19.594 -9.996 -5.980 1.00 31.10 191 LYS A CA 1
ATOM 1543 C C . LYS A 1 191 ? 20.688 -9.315 -6.793 1.00 29.21 191 LYS A C 1
ATOM 1544 O O . LYS A 1 191 ? 21.272 -8.313 -6.365 1.00 28.60 191 LYS A O 1
ATOM 1550 N N . ALA A 1 192 ? 20.963 -9.839 -7.986 1.00 29.86 192 ALA A N 1
ATOM 1551 C CA . ALA A 1 192 ? 21.996 -9.243 -8.826 1.00 35.67 192 ALA A CA 1
ATOM 1552 C C . ALA A 1 192 ? 21.646 -7.809 -9.185 1.00 32.97 192 ALA A C 1
ATOM 1553 O O . ALA A 1 192 ? 22.520 -6.940 -9.224 1.00 33.49 192 ALA A O 1
ATOM 1555 N N . TRP A 1 193 ? 20.376 -7.530 -9.451 1.00 27.74 193 TRP A N 1
ATOM 1556 C CA . TRP A 1 193 ? 19.994 -6.146 -9.693 1.00 27.38 193 TRP A CA 1
ATOM 1557 C C . TRP A 1 193 ? 20.223 -5.304 -8.454 1.00 26.19 193 TRP A C 1
ATOM 1558 O O . TRP A 1 193 ? 20.725 -4.175 -8.537 1.00 31.87 193 TRP A O 1
ATOM 1569 N N . ILE A 1 194 ? 19.793 -5.803 -7.297 1.00 24.74 194 ILE A N 1
ATOM 1570 C CA . ILE A 1 194 ? 19.895 -4.985 -6.096 1.00 28.34 194 ILE A CA 1
ATOM 1571 C C . ILE A 1 194 ? 21.354 -4.651 -5.815 1.00 33.64 194 ILE A C 1
ATOM 1572 O O . ILE A 1 194 ? 21.664 -3.584 -5.280 1.00 30.50 194 ILE A O 1
ATOM 1577 N N . GLU A 1 195 ? 22.273 -5.516 -6.224 1.00 34.69 195 GLU A N 1
ATOM 1578 C CA . GLU A 1 195 ? 23.685 -5.228 -5.987 1.00 45.42 195 GLU A CA 1
ATOM 1579 C C . GLU A 1 195 ? 24.247 -4.181 -6.956 1.00 45.11 195 GLU A C 1
ATOM 1580 O O . GLU A 1 195 ? 25.084 -3.375 -6.553 1.00 42.07 195 GLU A O 1
ATOM 1586 N N . LYS A 1 196 ? 23.795 -4.137 -8.210 1.00 43.82 196 LYS A N 1
ATOM 1587 C CA . LYS A 1 196 ? 24.372 -3.215 -9.186 1.00 42.77 196 LYS A CA 1
ATOM 1588 C C . LYS A 1 196 ? 23.621 -1.893 -9.292 1.00 50.74 196 LYS A C 1
ATOM 1589 O O . LYS A 1 196 ? 24.061 -1.009 -10.042 1.00 48.93 196 LYS A O 1
ATOM 1595 N N . ARG A 1 197 ? 22.499 -1.735 -8.589 1.00 39.83 197 ARG A N 1
ATOM 1596 C CA . ARG A 1 197 ? 21.702 -0.534 -8.751 1.00 41.56 197 ARG A CA 1
ATOM 1597 C C . ARG A 1 197 ? 22.310 0.615 -7.950 1.00 38.27 197 ARG A C 1
ATOM 1598 O O . ARG A 1 197 ? 23.080 0.390 -7.014 1.00 34.63 197 ARG A O 1
ATOM 1606 N N . PRO A 1 198 ? 21.960 1.859 -8.289 1.00 34.53 198 PRO A N 1
ATOM 1607 C CA . PRO A 1 198 ? 22.505 3.009 -7.558 1.00 44.00 198 PRO A CA 1
ATOM 1608 C C . PRO A 1 198 ? 22.183 2.937 -6.075 1.00 47.76 198 PRO A C 1
ATOM 1609 O O . PRO A 1 198 ? 21.140 2.420 -5.672 1.00 45.40 198 PRO A O 1
ATOM 1613 N N . VAL A 1 199 ? 23.083 3.492 -5.263 1.00 53.23 199 VAL A N 1
ATOM 1614 C CA . VAL A 1 199 ? 22.961 3.404 -3.802 1.00 59.26 199 VAL A CA 1
ATOM 1615 C C . VAL A 1 199 ? 21.985 4.442 -3.244 1.00 48.05 199 VAL A C 1
ATOM 1616 O O . VAL A 1 199 ? 22.100 5.632 -3.512 1.00 55.25 199 VAL A O 1
ATOM 1620 N N . PRO B 1 2 ? -20.747 -20.836 -14.083 1.00 46.83 2 PRO B N 1
ATOM 1621 C CA . PRO B 1 2 ? -20.461 -20.280 -12.754 1.00 39.57 2 PRO B CA 1
ATOM 1622 C C . PRO B 1 2 ? -21.612 -19.452 -12.192 1.00 32.54 2 PRO B C 1
ATOM 1623 O O . PRO B 1 2 ? -22.502 -19.075 -12.954 1.00 31.99 2 PRO B O 1
ATOM 1627 N N . THR B 1 3 ? -21.590 -19.200 -10.883 1.00 25.79 3 THR B N 1
ATOM 1628 C CA . THR B 1 3 ? -22.509 -18.281 -10.241 1.00 18.10 3 THR B CA 1
ATOM 1629 C C . THR B 1 3 ? -21.836 -16.942 -10.009 1.00 27.48 3 THR B C 1
ATOM 1630 O O . THR B 1 3 ? -20.667 -16.880 -9.617 1.00 20.63 3 THR B O 1
ATOM 1634 N N . TYR B 1 4 ? -22.603 -15.882 -10.224 1.00 21.83 4 TYR B N 1
ATOM 1635 C CA . TYR B 1 4 ? -22.134 -14.516 -10.116 1.00 23.20 4 TYR B CA 1
ATOM 1636 C C . TYR B 1 4 ? -23.106 -13.731 -9.278 1.00 24.11 4 TYR B C 1
ATOM 1637 O O . TYR B 1 4 ? -24.306 -13.701 -9.573 1.00 26.40 4 TYR B O 1
ATOM 1646 N N . LYS B 1 5 ? -22.577 -13.049 -8.282 1.00 17.26 5 LYS B N 1
ATOM 1647 C CA . LYS B 1 5 ? -23.355 -12.141 -7.451 1.00 15.62 5 LYS B CA 1
ATOM 1648 C C . LYS B 1 5 ? -22.549 -10.870 -7.297 1.00 21.68 5 LYS B C 1
ATOM 1649 O O . LYS B 1 5 ? -21.461 -10.915 -6.730 1.00 20.71 5 LYS B O 1
ATOM 1655 N N . LEU B 1 6 ? -23.059 -9.754 -7.818 1.00 19.99 6 LEU B N 1
ATOM 1656 C CA . LEU B 1 6 ? -22.421 -8.447 -7.709 1.00 14.02 6 LEU B CA 1
ATOM 1657 C C . LEU B 1 6 ? -23.052 -7.628 -6.600 1.00 22.20 6 LEU B C 1
ATOM 1658 O O . LEU B 1 6 ? -24.273 -7.471 -6.567 1.00 21.70 6 LEU B O 1
ATOM 1663 N N . THR B 1 7 ? -22.222 -7.092 -5.701 1.00 17.04 7 THR B N 1
ATOM 1664 C CA . THR B 1 7 ? -22.652 -6.142 -4.697 1.00 20.69 7 THR B CA 1
ATOM 1665 C C . THR B 1 7 ? -22.043 -4.798 -5.012 1.00 27.93 7 THR B C 1
ATOM 1666 O O . THR B 1 7 ? -20.818 -4.668 -5.062 1.00 20.65 7 THR B O 1
ATOM 1670 N N . TYR B 1 8 ? -22.900 -3.794 -5.161 1.00 17.42 8 TYR B N 1
ATOM 1671 C CA . TYR B 1 8 ? -22.481 -2.423 -5.330 1.00 26.96 8 TYR B CA 1
ATOM 1672 C C . TYR B 1 8 ? -23.654 -1.569 -4.860 1.00 27.80 8 TYR B C 1
ATOM 1673 O O . TYR B 1 8 ? -24.700 -2.086 -4.479 1.00 31.04 8 TYR B O 1
ATOM 1682 N N . PHE B 1 9 ? -23.443 -0.265 -4.843 1.00 28.14 9 PHE B N 1
ATOM 1683 C CA . PHE B 1 9 ? -24.491 0.671 -4.503 1.00 31.93 9 PHE B CA 1
ATOM 1684 C C . PHE B 1 9 ? -25.572 0.696 -5.584 1.00 36.37 9 PHE B C 1
ATOM 1685 O O . PHE B 1 9 ? -25.426 0.138 -6.683 1.00 27.49 9 PHE B O 1
ATOM 1693 N N . ASN B 1 10 ? -26.684 1.359 -5.255 1.00 42.88 10 ASN B N 1
ATOM 1694 C CA . ASN B 1 10 ? -27.807 1.496 -6.185 1.00 42.13 10 ASN B CA 1
ATOM 1695 C C . ASN B 1 10 ? -27.589 2.720 -7.079 1.00 44.36 10 ASN B C 1
ATOM 1696 O O . ASN B 1 10 ? -28.288 3.728 -7.001 1.00 41.15 10 ASN B O 1
ATOM 1701 N N . PHE B 1 11 ? -26.527 2.624 -7.878 1.00 35.54 11 PHE B N 1
ATOM 1702 C CA . PHE B 1 11 ? -26.325 3.445 -9.065 1.00 37.65 11 PHE B CA 1
ATOM 1703 C C . PHE B 1 11 ? -25.258 2.778 -9.932 1.00 38.11 11 PHE B C 1
ATOM 1704 O O . PHE B 1 11 ? -24.788 1.672 -9.641 1.00 32.64 11 PHE B O 1
ATOM 1712 N N . ALA B 1 12 ? -24.897 3.451 -11.024 1.00 33.34 12 ALA B N 1
ATOM 1713 C CA . ALA B 1 12 ? -23.964 2.892 -11.994 1.00 31.63 12 ALA B CA 1
ATOM 1714 C C . ALA B 1 12 ? -22.559 2.817 -11.412 1.00 32.54 12 ALA B C 1
ATOM 1715 O O . ALA B 1 12 ? -22.102 1.731 -11.051 1.00 30.41 12 ALA B O 1
ATOM 1717 N N . GLY B 1 13 ? -21.882 3.961 -11.322 1.00 26.60 13 GLY B N 1
ATOM 1718 C CA . GLY B 1 13 ? -20.555 4.047 -10.733 1.00 33.62 13 GLY B CA 1
ATOM 1719 C C . GLY B 1 13 ? -19.648 2.952 -11.251 1.00 32.00 13 GLY B C 1
ATOM 1720 O O . GLY B 1 13 ? -19.654 2.618 -12.444 1.00 23.08 13 GLY B O 1
ATOM 1721 N N . LEU B 1 14 ? -18.870 2.370 -10.336 1.00 28.13 14 LEU B N 1
ATOM 1722 C CA . LEU B 1 14 ? -17.958 1.275 -10.651 1.00 24.15 14 LEU B CA 1
ATOM 1723 C C . LEU B 1 14 ? -18.620 -0.090 -10.736 1.00 24.50 14 LEU B C 1
ATOM 1724 O O . LEU B 1 14 ? -17.971 -1.065 -11.145 1.00 20.31 14 LEU B O 1
ATOM 1729 N N . GLY B 1 15 ? -19.875 -0.226 -10.325 1.00 23.72 15 GLY B N 1
ATOM 1730 C CA . GLY B 1 15 ? -20.540 -1.484 -10.574 1.00 24.19 15 GLY B CA 1
ATOM 1731 C C . GLY B 1 15 ? -20.882 -1.682 -12.037 1.00 16.62 15 GLY B C 1
ATOM 1732 O O . GLY B 1 15 ? -20.902 -2.809 -12.527 1.00 19.15 15 GLY B O 1
ATOM 1733 N N . GLU B 1 16 ? -21.137 -0.587 -12.766 1.00 24.92 16 GLU B N 1
ATOM 1734 C CA . GLU B 1 16 ? -21.718 -0.708 -14.105 1.00 20.20 16 GLU B CA 1
ATOM 1735 C C . GLU B 1 16 ? -20.805 -1.400 -15.097 1.00 14.92 16 GLU B C 1
ATOM 1736 O O . GLU B 1 16 ? -21.304 -2.230 -15.880 1.00 16.04 16 GLU B O 1
ATOM 1742 N N . PRO B 1 17 ? -19.498 -1.152 -15.115 1.00 14.53 17 PRO B N 1
ATOM 1743 C CA . PRO B 1 17 ? -18.653 -1.931 -16.013 1.00 14.43 17 PRO B CA 1
ATOM 1744 C C . PRO B 1 17 ? -18.797 -3.418 -15.802 1.00 18.79 17 PRO B C 1
ATOM 1745 O O . PRO B 1 17 ? -18.800 -4.177 -16.778 1.00 16.48 17 PRO B O 1
ATOM 1749 N N . ILE B 1 18 ? -18.966 -3.867 -14.556 1.00 15.45 18 ILE B N 1
ATOM 1750 C CA . ILE B 1 18 ? -19.118 -5.299 -14.334 1.00 17.10 18 ILE B CA 1
ATOM 1751 C C . ILE B 1 18 ? -20.492 -5.770 -14.802 1.00 16.14 18 ILE B C 1
ATOM 1752 O O . ILE B 1 18 ? -20.623 -6.818 -15.448 1.00 17.88 18 ILE B O 1
ATOM 1757 N N . ARG B 1 19 ? -21.538 -4.989 -14.515 1.00 18.89 19 ARG B N 1
ATOM 1758 C CA . ARG B 1 19 ? -22.865 -5.342 -15.023 1.00 22.47 19 ARG B CA 1
ATOM 1759 C C . ARG B 1 19 ? -22.875 -5.415 -16.546 1.00 19.89 19 ARG B C 1
ATOM 1760 O O . ARG B 1 19 ? -23.450 -6.347 -17.132 1.00 17.98 19 ARG B O 1
ATOM 1768 N N . TRP B 1 20 ? -22.246 -4.441 -17.217 1.00 20.10 20 TRP B N 1
ATOM 1769 C CA . TRP B 1 20 ? -22.216 -4.490 -18.674 1.00 20.88 20 TRP B CA 1
ATOM 1770 C C . TRP B 1 20 ? -21.451 -5.699 -19.168 1.00 19.67 20 TRP B C 1
ATOM 1771 O O . TRP B 1 20 ? -21.857 -6.332 -20.142 1.00 20.08 20 TRP B O 1
ATOM 1782 N N . MET B 1 21 ? -20.313 -6.019 -18.543 1.00 18.36 21 MET B N 1
ATOM 1783 C CA . MET B 1 21 ? -19.539 -7.180 -18.990 1.00 16.71 21 MET B CA 1
ATOM 1784 C C . MET B 1 21 ? -20.321 -8.475 -18.786 1.00 14.92 21 MET B C 1
ATOM 1785 O O . MET B 1 21 ? -20.302 -9.371 -19.642 1.00 15.94 21 MET B O 1
ATOM 1790 N N . LEU B 1 22 ? -21.006 -8.591 -17.669 1.00 15.09 22 LEU B N 1
ATOM 1791 C CA . LEU B 1 22 ? -21.789 -9.805 -17.431 1.00 17.60 22 LEU B CA 1
ATOM 1792 C C . LEU B 1 22 ? -22.957 -9.883 -18.410 1.00 17.41 22 LEU B C 1
ATOM 1793 O O . LEU B 1 22 ? -23.274 -10.965 -18.921 1.00 21.87 22 LEU B O 1
ATOM 1798 N N . SER B 1 23 ? -23.536 -8.728 -18.749 1.00 25.54 23 SER B N 1
ATOM 1799 C CA . SER B 1 23 ? -24.597 -8.684 -19.760 1.00 22.47 23 SER B CA 1
ATOM 1800 C C . SER B 1 23 ? -24.049 -9.066 -21.116 1.00 27.92 23 SER B C 1
ATOM 1801 O O . SER B 1 23 ? -24.600 -9.936 -21.800 1.00 26.60 23 SER B O 1
ATOM 1804 N N . TYR B 1 24 ? -22.915 -8.478 -21.500 1.00 26.62 24 TYR B N 1
ATOM 1805 C CA . TYR B 1 24 ? -22.295 -8.889 -22.749 1.00 25.83 24 TYR B CA 1
ATOM 1806 C C . TYR B 1 24 ? -22.011 -10.380 -22.760 1.00 30.32 24 TYR B C 1
ATOM 1807 O O . TYR B 1 24 ? -22.096 -11.027 -23.806 1.00 20.32 24 TYR B O 1
ATOM 1816 N N . LEU B 1 25 ? -21.596 -10.931 -21.621 1.00 20.54 25 LEU B N 1
ATOM 1817 C CA . LEU B 1 25 ? -21.304 -12.366 -21.540 1.00 24.91 25 LEU B CA 1
ATOM 1818 C C . LEU B 1 25 ? -22.562 -13.222 -21.648 1.00 25.30 25 LEU B C 1
ATOM 1819 O O . LEU B 1 25 ? -22.462 -14.428 -21.907 1.00 28.71 25 LEU B O 1
ATOM 1824 N N . ASP B 1 26 ? -23.718 -12.617 -21.419 1.00 30.43 26 ASP B N 1
ATOM 1825 C CA . ASP B 1 26 ? -25.009 -13.281 -21.479 1.00 39.83 26 ASP B CA 1
ATOM 1826 C C . ASP B 1 26 ? -25.112 -14.379 -20.424 1.00 34.40 26 ASP B C 1
ATOM 1827 O O . ASP B 1 26 ? -25.591 -15.474 -20.703 1.00 36.25 26 ASP B O 1
ATOM 1832 N N . VAL B 1 27 ? -24.646 -14.089 -19.210 1.00 29.65 27 VAL B N 1
ATOM 1833 C CA . VAL B 1 27 ? -24.784 -15.025 -18.091 1.00 30.10 27 VAL B CA 1
ATOM 1834 C C . VAL B 1 27 ? -25.723 -14.412 -17.070 1.00 21.75 27 VAL B C 1
ATOM 1835 O O . VAL B 1 27 ? -25.732 -13.191 -16.891 1.00 21.88 27 VAL B O 1
ATOM 1839 N N . PRO B 1 28 ? -26.516 -15.222 -16.377 1.00 27.85 28 PRO B N 1
ATOM 1840 C CA . PRO B 1 28 ? -27.310 -14.698 -15.274 1.00 30.86 28 PRO B CA 1
ATOM 1841 C C . PRO B 1 28 ? -26.416 -14.267 -14.128 1.00 30.35 28 PRO B C 1
ATOM 1842 O O . PRO B 1 28 ? -25.326 -14.803 -13.917 1.00 31.65 28 PRO B O 1
ATOM 1846 N N . PHE B 1 29 ? -26.885 -13.275 -13.394 1.00 26.41 29 PHE B N 1
ATOM 1847 C CA . PHE B 1 29 ? -26.153 -12.838 -12.240 1.00 28.67 29 PHE B CA 1
ATOM 1848 C C . PHE B 1 29 ? -27.094 -12.101 -11.319 1.00 29.22 29 PHE B C 1
ATOM 1849 O O . PHE B 1 29 ? -28.025 -11.422 -11.763 1.00 28.28 29 PHE B O 1
ATOM 1857 N N . GLU B 1 30 ? -26.827 -12.234 -10.025 1.00 25.14 30 GLU B N 1
ATOM 1858 C CA .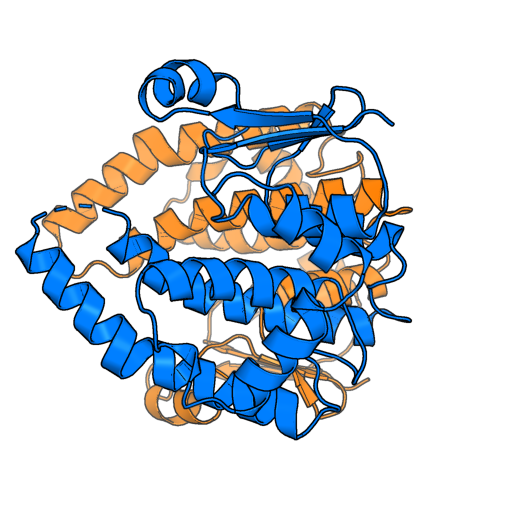 GLU B 1 30 ? -27.534 -11.455 -9.034 1.00 24.76 30 GLU B CA 1
ATOM 1859 C C . GLU B 1 30 ? -26.945 -10.061 -8.971 1.00 30.85 30 GLU B C 1
ATOM 1860 O O . GLU B 1 30 ? -25.737 -9.890 -8.752 1.00 27.87 30 GLU B O 1
ATOM 1866 N N . ASP B 1 31 ? -27.813 -9.066 -9.137 1.00 22.33 31 ASP B N 1
ATOM 1867 C CA . ASP B 1 31 ? -27.442 -7.653 -9.094 1.00 24.33 31 ASP B CA 1
ATOM 1868 C C . ASP B 1 31 ? -27.838 -7.110 -7.728 1.00 36.34 31 ASP B C 1
ATOM 1869 O O . ASP B 1 31 ? -28.861 -6.444 -7.556 1.00 35.62 31 ASP B O 1
ATOM 1874 N N . ASN B 1 32 ? -26.991 -7.390 -6.738 1.00 29.69 32 ASN B N 1
ATOM 1875 C CA . ASN B 1 32 ? -27.248 -7.006 -5.350 1.00 29.79 32 ASN B CA 1
ATOM 1876 C C . ASN B 1 32 ? -26.896 -5.538 -5.123 1.00 34.67 32 ASN B C 1
ATOM 1877 O O . ASN B 1 32 ? -25.716 -5.186 -5.015 1.00 36.05 32 ASN B O 1
ATOM 1882 N N . ARG B 1 33 ? -27.924 -4.677 -5.013 1.00 31.23 33 ARG B N 1
ATOM 1883 C CA . ARG B 1 33 ? -27.760 -3.230 -4.887 1.00 31.23 33 ARG B CA 1
ATOM 1884 C C . ARG B 1 33 ? -27.980 -2.745 -3.460 1.00 35.26 33 ARG B C 1
ATOM 1885 O O . ARG B 1 33 ? -28.910 -3.180 -2.776 1.00 50.16 33 ARG B O 1
ATOM 1893 N N . ILE B 1 34 ? -27.146 -1.799 -3.040 1.00 34.60 34 ILE B N 1
ATOM 1894 C CA . ILE B 1 34 ? -27.066 -1.345 -1.660 1.00 39.44 34 ILE B CA 1
ATOM 1895 C C . ILE B 1 34 ? -27.487 0.105 -1.592 1.00 42.85 34 ILE B C 1
ATOM 1896 O O . ILE B 1 34 ? -26.983 0.940 -2.356 1.00 41.07 34 ILE B O 1
ATOM 1901 N N . GLU B 1 35 ? -28.356 0.411 -0.631 1.00 46.56 35 GLU B N 1
ATOM 1902 C CA . GLU B 1 35 ? -28.714 1.788 -0.343 1.00 43.88 35 GLU B CA 1
ATOM 1903 C C . GLU B 1 35 ? -27.680 2.441 0.570 1.00 51.26 35 GLU B C 1
ATOM 1904 O O . GLU B 1 35 ? -27.106 1.808 1.462 1.00 44.21 35 GLU B O 1
ATOM 1910 N N . ARG B 1 36 ? -27.468 3.738 0.335 1.00 54.75 36 ARG B N 1
ATOM 1911 C CA . ARG B 1 36 ? -26.463 4.509 1.067 1.00 55.80 36 ARG B CA 1
ATOM 1912 C C . ARG B 1 36 ? -26.731 4.469 2.560 1.00 58.26 36 ARG B C 1
ATOM 1913 O O . ARG B 1 36 ? -25.809 4.598 3.376 1.00 50.80 36 ARG B O 1
ATOM 1921 N N . GLU B 1 37 ? -28.007 4.312 2.913 1.00 62.41 37 GLU B N 1
ATOM 1922 C CA . GLU B 1 37 ? -28.446 4.198 4.301 1.00 64.31 37 GLU B CA 1
ATOM 1923 C C . GLU B 1 37 ? -27.881 2.945 4.962 1.00 56.26 37 GLU B C 1
ATOM 1924 O O . GLU B 1 37 ? -27.518 2.973 6.142 1.00 53.50 37 GLU B O 1
ATOM 1930 N N . GLN B 1 38 ? -27.781 1.846 4.213 1.00 48.74 38 GLN B N 1
ATOM 1931 C CA . GLN B 1 38 ? -27.350 0.559 4.742 1.00 50.95 38 GLN B CA 1
ATOM 1932 C C . GLN B 1 38 ? -25.848 0.306 4.587 1.00 53.12 38 GLN B C 1
ATOM 1933 O O . GLN B 1 38 ? -25.403 -0.823 4.839 1.00 39.79 38 GLN B O 1
ATOM 1939 N N . TRP B 1 39 ? -25.056 1.316 4.178 1.00 50.29 39 TRP B N 1
ATOM 1940 C CA . TRP B 1 39 ? -23.654 1.073 3.815 1.00 50.22 39 TRP B CA 1
ATOM 1941 C C . TRP B 1 39 ? -22.732 0.913 5.021 1.00 47.82 39 TRP B C 1
ATOM 1942 O O . TRP B 1 39 ? -21.857 0.040 4.995 1.00 49.59 39 TRP B O 1
ATOM 1953 N N . PRO B 1 40 ? -22.849 1.726 6.076 1.00 54.45 40 PRO B N 1
ATOM 1954 C CA . PRO B 1 40 ? -22.013 1.457 7.263 1.00 58.78 40 PRO B CA 1
ATOM 1955 C C . PRO B 1 40 ? -22.167 0.023 7.767 1.00 48.62 40 PRO B C 1
ATOM 1956 O O . PRO B 1 40 ? -21.205 -0.554 8.287 1.00 52.50 40 PRO B O 1
ATOM 1960 N N . THR B 1 41 ? -23.341 -0.580 7.576 1.00 34.75 41 THR B N 1
ATOM 1961 C CA . THR B 1 41 ? -23.537 -1.996 7.898 1.00 44.06 41 THR B CA 1
ATOM 1962 C C . THR B 1 41 ? -22.763 -2.891 6.948 1.00 45.70 41 THR B C 1
ATOM 1963 O O . THR B 1 41 ? -22.059 -3.808 7.382 1.00 37.32 41 THR B O 1
ATOM 1967 N N . ILE B 1 42 ? -22.893 -2.652 5.640 1.00 35.19 42 ILE B N 1
ATOM 1968 C CA . ILE B 1 42 ? -22.342 -3.606 4.702 1.00 36.77 42 ILE B CA 1
ATOM 1969 C C . ILE B 1 42 ? -20.832 -3.436 4.585 1.00 28.28 42 ILE B C 1
ATOM 1970 O O . ILE B 1 42 ? -20.1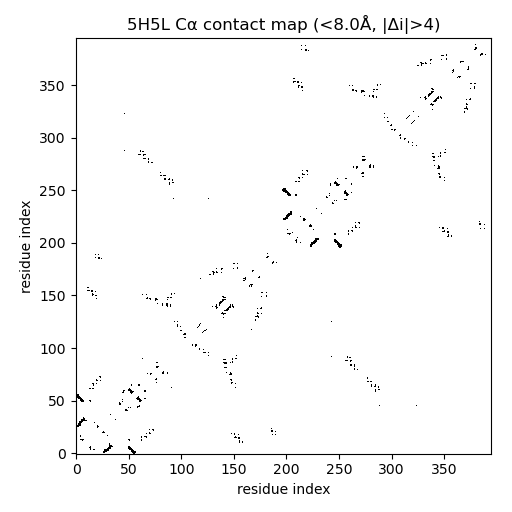30 -4.393 4.279 1.00 28.22 42 ILE B O 1
ATOM 1975 N N . LYS B 1 43 ? -20.317 -2.230 4.849 1.00 33.25 43 LYS B N 1
ATOM 1976 C CA . LYS B 1 43 ? -18.913 -1.918 4.602 1.00 33.47 43 LYS B CA 1
ATOM 1977 C C . LYS B 1 43 ? -17.975 -2.914 5.269 1.00 34.36 43 LYS B C 1
ATOM 1978 O O . LYS B 1 43 ? -17.005 -3.383 4.654 1.00 28.78 43 LYS B O 1
ATOM 1984 N N . SER B 1 44 ? -18.235 -3.231 6.535 1.00 36.62 44 SER B N 1
ATOM 1985 C CA . SER B 1 44 ? -17.362 -4.117 7.300 1.00 37.42 44 SER B CA 1
ATOM 1986 C C . SER B 1 44 ? -17.405 -5.552 6.802 1.00 22.63 44 SER B C 1
ATOM 1987 O O . SER B 1 44 ? -16.641 -6.380 7.295 1.00 25.14 44 SER B O 1
ATOM 1990 N N . THR B 1 45 ? -18.288 -5.871 5.865 1.00 27.57 45 THR B N 1
ATOM 1991 C CA . THR B 1 45 ? -18.403 -7.233 5.334 1.00 29.05 45 THR B CA 1
ATOM 1992 C C . THR B 1 45 ? -17.612 -7.417 4.039 1.00 29.12 45 THR B C 1
ATOM 1993 O O . THR B 1 45 ? -17.511 -8.547 3.530 1.00 23.30 45 THR B O 1
ATOM 1997 N N . THR B 1 46 ? -17.064 -6.365 3.515 1.00 27.86 46 THR B N 1
ATOM 1998 C CA . THR B 1 46 ? -16.377 -6.475 2.235 1.00 22.26 46 THR B CA 1
ATOM 1999 C C . THR B 1 46 ? -14.887 -6.711 2.462 1.00 28.71 46 THR B C 1
ATOM 2000 O O . THR B 1 46 ? -14.363 -6.391 3.537 1.00 26.12 46 THR B O 1
ATOM 2004 N N . PRO B 1 47 ? -14.188 -7.315 1.487 1.00 24.20 47 PRO B N 1
ATOM 2005 C CA . PRO B 1 47 ? -12.782 -7.704 1.725 1.00 26.89 47 PRO B CA 1
ATOM 2006 C C . PRO B 1 47 ? -11.897 -6.563 2.164 1.00 24.89 47 PRO B C 1
ATOM 2007 O O . PRO B 1 47 ? -11.065 -6.743 3.051 1.00 26.76 47 PRO B O 1
ATOM 2011 N N . TYR B 1 48 ? -12.077 -5.382 1.590 1.00 20.51 48 TYR B N 1
ATOM 2012 C CA . TYR B 1 48 ? -11.210 -4.249 1.873 1.00 22.22 48 TYR B CA 1
ATOM 2013 C C . TYR B 1 48 ? -12.015 -2.978 2.125 1.00 22.82 48 TYR B C 1
ATOM 2014 O O . TYR B 1 48 ? -11.478 -1.868 1.995 1.00 25.46 48 TYR B O 1
ATOM 2023 N N . GLY B 1 49 ? -13.293 -3.117 2.486 1.00 28.20 49 GLY B N 1
ATOM 2024 C CA . GLY B 1 49 ? -14.087 -1.957 2.848 1.00 28.76 49 GLY B CA 1
ATOM 2025 C C . GLY B 1 49 ? -14.640 -1.160 1.688 1.00 34.27 49 GLY B C 1
ATOM 2026 O O . GLY B 1 49 ? -15.023 -0.002 1.874 1.00 23.18 49 GLY B O 1
ATOM 2027 N N . GLN B 1 50 ? -14.704 -1.742 0.490 1.00 28.83 50 GLN B N 1
ATOM 2028 C CA . GLN B 1 50 ? -15.213 -1.012 -0.657 1.00 28.62 50 GLN B CA 1
ATOM 2029 C C . GLN B 1 50 ? -15.994 -1.967 -1.538 1.00 21.66 50 GLN B C 1
ATOM 2030 O O . GLN B 1 50 ? -15.899 -3.189 -1.420 1.00 21.77 50 GLN B O 1
ATOM 2036 N N . VAL B 1 51 ? -16.821 -1.376 -2.387 1.00 18.84 51 VAL B N 1
ATOM 2037 C CA . VAL B 1 51 ? -17.496 -2.098 -3.457 1.00 23.10 51 VAL B CA 1
ATOM 2038 C C . VAL B 1 51 ? -17.043 -1.463 -4.764 1.00 22.89 51 VAL B C 1
ATOM 2039 O O . VAL B 1 51 ? -16.560 -0.316 -4.784 1.00 21.62 51 VAL B O 1
ATOM 2043 N N . PRO B 1 52 ? -17.197 -2.169 -5.884 1.00 19.27 52 PRO B N 1
ATOM 2044 C CA . PRO B 1 52 ? -17.837 -3.471 -6.081 1.00 17.25 52 PRO B CA 1
ATOM 2045 C C . PRO B 1 52 ? -17.127 -4.692 -5.561 1.00 23.95 52 PRO B C 1
ATOM 2046 O O . PRO B 1 52 ? -15.899 -4.716 -5.489 1.00 18.52 52 PRO B O 1
ATOM 2050 N N . VAL B 1 53 ? -17.936 -5.707 -5.270 1.00 15.22 53 VAL B N 1
ATOM 2051 C CA . VAL B 1 53 ? -17.502 -7.078 -4.984 1.00 14.84 53 VAL B CA 1
ATOM 2052 C C . VAL B 1 53 ? -18.268 -7.998 -5.912 1.00 15.93 53 VAL B C 1
ATOM 2053 O O . VAL B 1 53 ? -19.499 -7.936 -5.977 1.00 23.93 53 VAL B O 1
ATOM 2057 N N . LEU B 1 54 ? -17.564 -8.858 -6.622 1.00 15.13 54 LEU B N 1
ATOM 2058 C CA . LEU B 1 54 ? -18.207 -9.883 -7.421 1.00 16.81 54 LEU B CA 1
ATOM 2059 C C . LEU B 1 54 ? -17.904 -11.227 -6.774 1.00 27.08 54 LEU B C 1
ATOM 2060 O O . LEU B 1 54 ? -16.731 -11.602 -6.630 1.00 18.13 54 LEU B O 1
ATOM 2065 N N . GLU B 1 55 ? -18.955 -11.944 -6.392 1.00 20.38 55 GLU B N 1
ATOM 2066 C CA . GLU B 1 55 ? -18.813 -13.308 -5.906 1.00 16.72 55 GLU B CA 1
ATOM 2067 C C . GLU B 1 55 ? -18.915 -14.267 -7.080 1.00 17.25 55 GLU B C 1
ATOM 2068 O O . GLU B 1 55 ? -19.950 -14.340 -7.749 1.00 22.98 55 GLU B O 1
ATOM 2074 N N . VAL B 1 56 ? -17.836 -15.003 -7.329 1.00 14.89 56 VAL B N 1
ATOM 2075 C CA . VAL B 1 56 ? -17.743 -15.988 -8.393 1.00 12.46 56 VAL B CA 1
ATOM 2076 C C . VAL B 1 56 ? -17.709 -17.380 -7.766 1.00 23.67 56 VAL B C 1
ATOM 2077 O O . VAL B 1 56 ? -16.782 -17.699 -7.009 1.00 18.29 56 VAL B O 1
ATOM 2081 N N . ASP B 1 57 ? -18.706 -18.222 -8.087 1.00 23.91 57 ASP B N 1
ATOM 2082 C CA . ASP B 1 57 ? -18.785 -19.570 -7.493 1.00 18.67 57 ASP B CA 1
ATOM 2083 C C . ASP B 1 57 ? -18.524 -19.526 -5.998 1.00 16.49 57 ASP B C 1
ATOM 2084 O O . ASP B 1 57 ? -17.796 -20.365 -5.464 1.00 27.61 57 ASP B O 1
ATOM 2089 N N . GLY B 1 58 ? -19.024 -18.505 -5.339 1.00 16.36 58 GLY B N 1
ATOM 2090 C CA . GLY B 1 58 ? -18.923 -18.400 -3.913 1.00 18.87 58 GLY B CA 1
ATOM 2091 C C . GLY B 1 58 ? -17.697 -17.713 -3.350 1.00 33.30 58 GLY B C 1
ATOM 2092 O O . GLY B 1 58 ? -17.599 -17.599 -2.122 1.00 35.01 58 GLY B O 1
ATOM 2093 N N . LYS B 1 59 ? -16.771 -17.253 -4.183 1.00 30.32 59 LYS B N 1
ATOM 2094 C CA . LYS B 1 59 ? -15.577 -16.535 -3.734 1.00 25.29 59 LYS B CA 1
ATOM 2095 C C . LYS B 1 59 ? -15.706 -15.063 -4.073 1.00 20.35 59 LYS B C 1
ATOM 2096 O O . LYS B 1 59 ? -15.960 -14.708 -5.222 1.00 21.62 59 LYS B O 1
ATOM 2102 N N . GLN B 1 60 ? -15.563 -14.233 -3.062 1.00 20.24 60 GLN B N 1
ATOM 2103 C CA . GLN B 1 60 ? -15.623 -12.791 -3.186 1.00 24.13 60 GLN B CA 1
ATOM 2104 C C . GLN B 1 60 ? -14.348 -12.262 -3.847 1.00 26.78 60 GLN B C 1
ATOM 2105 O O . GLN B 1 60 ? -13.237 -12.533 -3.381 1.00 17.44 60 GLN B O 1
ATOM 2111 N N . VAL B 1 61 ? -14.507 -11.498 -4.916 1.00 19.37 61 VAL B N 1
ATOM 2112 C CA . VAL B 1 61 ? -13.395 -10.813 -5.574 1.00 18.46 61 VAL B CA 1
ATOM 2113 C C . VAL B 1 61 ? -13.751 -9.342 -5.698 1.00 23.00 61 VAL B C 1
ATOM 2114 O O . VAL B 1 61 ? -14.888 -9.001 -6.032 1.00 18.57 61 VAL B O 1
ATOM 2118 N N . CYS B 1 62 ? -12.808 -8.471 -5.414 1.00 17.93 62 CYS B N 1
ATOM 2119 C CA A CYS B 1 62 ? -13.047 -7.061 -5.653 0.57 22.42 62 CYS B CA 1
ATOM 2120 C CA B CYS B 1 62 ? -12.997 -7.047 -5.596 0.43 22.74 62 CYS B CA 1
ATOM 2121 C C . CYS B 1 62 ? -12.117 -6.545 -6.745 1.00 16.08 62 CYS B C 1
ATOM 2122 O O . CYS B 1 62 ? -11.426 -7.330 -7.418 1.00 17.15 62 CYS B O 1
ATOM 2127 N N . GLN B 1 63 ? -12.169 -5.221 -6.941 1.00 11.62 63 GLN B N 1
ATOM 2128 C CA . GLN B 1 63 ? -11.457 -4.418 -7.933 1.00 15.44 63 GLN B CA 1
ATOM 2129 C C . GLN B 1 63 ? -12.105 -4.449 -9.306 1.00 10.65 63 GLN B C 1
ATOM 2130 O O . GLN B 1 63 ? -11.977 -5.427 -10.044 1.00 10.89 63 GLN B O 1
ATOM 2136 N N . SER B 1 64 ? -12.745 -3.327 -9.661 1.00 12.14 64 SER B N 1
ATOM 2137 C CA . SER B 1 64 ? -13.548 -3.234 -10.878 1.00 12.87 64 SER B CA 1
ATOM 2138 C C . SER B 1 64 ? -12.710 -3.512 -12.118 1.00 14.91 64 SER B C 1
ATOM 2139 O O . SER B 1 64 ? -13.162 -4.214 -13.029 1.00 11.99 64 SER B O 1
ATOM 2142 N N . THR B 1 65 ? -11.487 -2.980 -12.164 1.00 10.92 65 THR B N 1
ATOM 2143 C CA . THR B 1 65 ? -10.645 -3.193 -13.341 1.00 9.76 65 THR B CA 1
ATOM 2144 C C . THR B 1 65 ? -10.225 -4.656 -13.470 1.00 9.82 65 THR B C 1
ATOM 2145 O O . THR B 1 65 ? -10.307 -5.231 -14.563 1.00 10.57 65 THR B O 1
ATOM 2149 N N . ALA B 1 66 ? -9.750 -5.268 -12.368 1.00 10.73 66 ALA B N 1
ATOM 2150 C CA . ALA B 1 66 ? -9.330 -6.666 -12.419 1.00 10.43 66 ALA B CA 1
ATOM 2151 C C . ALA B 1 66 ? -10.475 -7.557 -12.876 1.00 9.92 66 ALA B C 1
ATOM 2152 O O . ALA B 1 66 ? -10.281 -8.507 -13.666 1.00 7.78 66 ALA B O 1
ATOM 2154 N N . ILE B 1 67 ? -11.663 -7.290 -12.350 1.00 11.62 67 ILE B N 1
ATOM 2155 C CA . ILE B 1 67 ? -12.830 -8.111 -12.686 1.00 12.59 67 ILE B CA 1
ATOM 2156 C C . ILE B 1 67 ? -13.237 -7.889 -14.135 1.00 10.83 67 ILE B C 1
ATOM 2157 O O . ILE B 1 67 ? -13.523 -8.842 -14.866 1.00 11.43 67 ILE B O 1
ATOM 2162 N N . ALA B 1 68 ? -13.245 -6.631 -14.583 1.00 10.61 68 ALA B N 1
ATOM 2163 C CA . ALA B 1 68 ? -13.595 -6.345 -15.976 1.00 10.01 68 ALA B CA 1
ATOM 2164 C C . ALA B 1 68 ? -12.679 -7.077 -16.953 1.00 14.22 68 ALA B C 1
ATOM 2165 O O . ALA B 1 68 ? -13.145 -7.624 -17.969 1.00 11.36 68 ALA B O 1
ATOM 2167 N N . ARG B 1 69 ? -11.365 -7.106 -16.658 1.00 12.30 69 ARG B N 1
ATOM 2168 C CA . ARG B 1 69 ? -10.401 -7.788 -17.515 1.00 11.59 69 ARG B CA 1
ATOM 2169 C C . ARG B 1 69 ? -10.676 -9.288 -17.536 1.00 13.91 69 ARG B C 1
ATOM 2170 O O . ARG B 1 69 ? -10.613 -9.928 -18.588 1.00 12.18 69 ARG B O 1
ATOM 2178 N N . TYR B 1 70 ? -10.945 -9.857 -16.361 1.00 13.74 70 TYR B N 1
ATOM 2179 C CA . TYR B 1 70 ? -11.279 -11.269 -16.241 1.00 10.65 70 TYR B CA 1
ATOM 2180 C C . TYR B 1 70 ? -12.503 -11.617 -17.087 1.00 11.03 70 TYR B C 1
ATOM 2181 O O . TYR B 1 70 ? -12.449 -12.512 -17.941 1.00 14.28 70 TYR B O 1
ATOM 2190 N N . LEU B 1 71 ? -13.603 -10.885 -16.896 1.00 14.88 71 LEU B N 1
ATOM 2191 C CA . LEU B 1 71 ? -14.777 -11.088 -17.753 1.00 13.60 71 LEU B CA 1
ATOM 2192 C C . LEU B 1 71 ? -14.480 -10.789 -19.217 1.00 15.77 71 LEU B C 1
ATOM 2193 O O . LEU B 1 71 ? -14.976 -11.484 -20.114 1.00 13.70 71 LEU B O 1
ATOM 2198 N N . GLY B 1 72 ? -13.603 -9.834 -19.484 1.00 14.50 72 GLY B N 1
ATOM 2199 C CA . GLY B 1 72 ? -13.216 -9.575 -20.862 1.00 16.33 72 GLY B CA 1
ATOM 2200 C C . GLY B 1 72 ? -12.560 -10.777 -21.496 1.00 19.04 72 GLY B C 1
ATOM 2201 O O . GLY B 1 72 ? -12.824 -11.092 -22.662 1.00 18.23 72 GLY B O 1
ATOM 2202 N N . LYS B 1 73 ? -11.671 -11.447 -20.751 1.00 15.80 73 LYS B N 1
ATOM 2203 C CA . LYS B 1 73 ? -11.079 -12.685 -21.250 1.00 15.13 73 LYS B CA 1
ATOM 2204 C C . LYS B 1 73 ? -12.165 -13.710 -21.518 1.00 20.13 73 LYS B C 1
ATOM 2205 O O . LYS B 1 73 ? -12.161 -14.372 -22.552 1.00 18.47 73 LYS B O 1
ATOM 2211 N N . LYS B 1 74 ? -13.092 -13.869 -20.573 1.00 16.30 74 LYS B N 1
ATOM 2212 C CA . LYS B 1 74 ? -14.168 -14.829 -20.765 1.00 22.52 74 LYS B CA 1
ATOM 2213 C C . LYS B 1 74 ? -15.014 -14.470 -21.970 1.00 27.69 74 LYS B C 1
ATOM 2214 O O . LYS B 1 74 ? -15.551 -15.366 -22.628 1.00 25.58 74 LYS B O 1
ATOM 2220 N N . ALA B 1 75 ? -15.120 -13.179 -22.289 1.00 22.40 75 ALA B N 1
ATOM 2221 C CA . ALA B 1 75 ? -15.998 -12.691 -23.355 1.00 18.27 75 ALA B CA 1
ATOM 2222 C C . ALA B 1 75 ? -15.331 -12.670 -24.713 1.00 23.22 75 ALA B C 1
ATOM 2223 O O . ALA B 1 75 ? -15.986 -12.332 -25.699 1.00 27.24 75 ALA B O 1
ATOM 2225 N N . GLY B 1 76 ? -14.052 -12.999 -24.794 1.00 19.10 76 GLY B N 1
ATOM 2226 C CA . GLY B 1 76 ? -13.313 -12.784 -26.025 1.00 23.37 76 GLY B CA 1
ATOM 2227 C C . GLY B 1 76 ? -13.075 -11.333 -26.384 1.00 24.26 76 GLY B C 1
ATOM 2228 O O . GLY B 1 76 ? -12.949 -11.007 -27.574 1.00 21.29 76 GLY B O 1
ATOM 2229 N N . LEU B 1 77 ? -13.035 -10.449 -25.394 1.00 18.55 77 LEU B N 1
ATOM 2230 C CA . LEU B 1 77 ? -12.788 -9.026 -25.599 1.00 22.05 77 LEU B CA 1
ATOM 2231 C C . LEU B 1 77 ? -11.476 -8.569 -24.976 1.00 18.05 77 LEU B C 1
ATOM 2232 O O . LEU B 1 77 ? -11.391 -7.469 -24.419 1.00 19.04 77 LEU B O 1
ATOM 2237 N N . ALA B 1 78 ? -10.453 -9.419 -25.039 1.00 19.46 78 ALA B N 1
ATOM 2238 C CA . ALA B 1 78 ? -9.112 -9.052 -24.589 1.00 18.78 78 ALA B CA 1
ATOM 2239 C C . ALA B 1 78 ? -8.139 -9.135 -25.755 1.00 19.71 78 ALA B C 1
ATOM 2240 O O . ALA B 1 78 ? -8.568 -9.156 -26.909 1.00 20.28 78 ALA B O 1
ATOM 2242 N N . GLY B 1 79 ? -6.836 -9.185 -25.489 1.00 14.71 79 GLY B N 1
ATOM 2243 C CA . GLY B 1 79 ? -5.872 -9.161 -26.572 1.00 22.21 79 GLY B CA 1
ATOM 2244 C C . GLY B 1 79 ? -5.585 -10.561 -27.143 1.00 21.54 79 GLY B C 1
ATOM 2245 O O . GLY B 1 79 ? -5.724 -11.565 -26.455 1.00 22.60 79 GLY B O 1
ATOM 2246 N N . SER B 1 80 ? -5.131 -10.598 -28.403 1.00 25.33 80 SER B N 1
ATOM 2247 C CA . SER B 1 80 ? -4.662 -11.842 -29.019 1.00 30.59 80 SER B CA 1
ATOM 2248 C C . SER B 1 80 ? -3.262 -12.257 -28.569 1.00 35.76 80 SER B C 1
ATOM 2249 O O . SER B 1 80 ? -2.871 -13.402 -28.817 1.00 29.21 80 SER B O 1
ATOM 2252 N N . ASN B 1 81 ? -2.499 -11.359 -27.946 1.00 21.80 81 ASN B N 1
ATOM 2253 C CA . ASN B 1 81 ? -1.168 -11.660 -27.412 1.00 22.18 81 ASN B CA 1
ATOM 2254 C C . ASN B 1 81 ? -0.887 -10.695 -26.266 1.00 23.85 81 ASN B C 1
ATOM 2255 O O . ASN B 1 81 ? -1.748 -9.896 -25.900 1.00 19.22 81 ASN B O 1
ATOM 2260 N N . GLU B 1 82 ? 0.311 -10.786 -25.669 1.00 24.73 82 GLU B N 1
ATOM 2261 C CA . GLU B 1 82 ? 0.592 -9.939 -24.509 1.00 26.00 82 GLU B CA 1
ATOM 2262 C C . GLU B 1 82 ? 0.634 -8.472 -24.896 1.00 22.34 82 GLU B C 1
ATOM 2263 O O . GLU B 1 82 ? 0.236 -7.611 -24.101 1.00 20.06 82 GLU B O 1
ATOM 2269 N N . TRP B 1 83 ? 1.162 -8.161 -26.090 1.00 21.45 83 TRP B N 1
ATOM 2270 C CA . TRP B 1 83 ? 1.254 -6.768 -26.513 1.00 26.59 83 TRP B CA 1
ATOM 2271 C C . TRP B 1 83 ? -0.128 -6.166 -26.667 1.00 20.53 83 TRP B C 1
ATOM 2272 O O . TRP B 1 83 ? -0.372 -5.026 -26.254 1.00 19.58 83 TRP B O 1
ATOM 2283 N N . GLU B 1 84 ? -1.054 -6.925 -27.245 1.00 16.98 84 GLU B N 1
ATOM 2284 C CA . GLU B 1 84 ? -2.408 -6.416 -27.407 1.00 16.02 84 GLU B CA 1
ATOM 2285 C C . GLU B 1 84 ? -3.070 -6.184 -26.053 1.00 17.09 84 GLU B C 1
ATOM 2286 O O . GLU B 1 84 ? -3.752 -5.168 -25.862 1.00 14.91 84 GLU B O 1
ATOM 2292 N N . ASP B 1 85 ? -2.858 -7.088 -25.083 1.00 16.97 85 ASP B N 1
ATOM 2293 C CA . ASP B 1 85 ? -3.384 -6.819 -23.742 1.00 20.38 85 ASP B CA 1
ATOM 2294 C C . ASP B 1 85 ? -2.719 -5.601 -23.110 1.00 11.51 85 ASP B C 1
ATOM 2295 O O . ASP B 1 85 ? -3.366 -4.845 -22.381 1.00 12.89 85 ASP B O 1
ATOM 2300 N N . LEU B 1 86 ? -1.418 -5.412 -23.343 1.00 15.27 86 LEU B N 1
ATOM 2301 C CA . LEU B 1 86 ? -0.760 -4.214 -22.834 1.00 15.54 86 LEU B CA 1
ATOM 2302 C C . LEU B 1 86 ? -1.426 -2.956 -23.389 1.00 15.83 86 LEU B C 1
ATOM 2303 O O . LEU B 1 86 ? -1.608 -1.971 -22.674 1.00 13.72 86 LEU B O 1
ATOM 2308 N N . MET B 1 87 ? -1.794 -2.973 -24.659 1.00 12.88 87 MET B N 1
ATOM 2309 C CA . MET B 1 87 ? -2.423 -1.809 -25.263 1.00 15.97 87 MET B CA 1
ATOM 2310 C C . MET B 1 87 ? -3.778 -1.503 -24.643 1.00 11.75 87 MET B C 1
ATOM 2311 O O . MET B 1 87 ? -4.169 -0.333 -24.547 1.00 14.64 87 MET B O 1
ATOM 2316 N N . ILE B 1 88 ? -4.488 -2.513 -24.187 1.00 13.91 88 ILE B N 1
ATOM 2317 C CA . ILE B 1 88 ? -5.744 -2.293 -23.477 1.00 11.57 88 ILE B CA 1
ATOM 2318 C C . ILE B 1 88 ? -5.471 -1.784 -22.059 1.00 11.79 88 ILE B C 1
ATOM 2319 O O . ILE B 1 88 ? -6.043 -0.781 -21.618 1.00 11.55 88 ILE B O 1
ATOM 2324 N N . ASP B 1 89 ? -4.612 -2.512 -21.323 1.00 12.83 89 ASP B N 1
ATOM 2325 C CA . ASP B 1 89 ? -4.327 -2.250 -19.912 1.00 12.18 89 ASP B CA 1
ATOM 2326 C C . ASP B 1 89 ? -3.780 -0.852 -19.704 1.00 10.45 89 ASP B C 1
ATOM 2327 O O . ASP B 1 89 ? -4.188 -0.162 -18.761 1.00 9.88 89 ASP B O 1
ATOM 2332 N N . THR B 1 90 ? -2.831 -0.415 -20.558 1.00 11.03 90 THR B N 1
ATOM 2333 C CA . THR B 1 90 ? -2.238 0.908 -20.364 1.00 11.69 90 THR B CA 1
ATOM 2334 C C . THR B 1 90 ? -3.284 2.013 -20.494 1.00 11.97 90 THR B C 1
ATOM 2335 O O . THR B 1 90 ? -3.282 2.963 -19.703 1.00 14.59 90 THR B O 1
ATOM 2339 N N . MET B 1 91 ? -4.201 1.896 -21.451 1.00 12.87 91 MET B N 1
ATOM 2340 C CA . MET B 1 91 ? -5.242 2.908 -21.616 1.00 12.92 91 MET B CA 1
ATOM 2341 C C . MET B 1 91 ? -6.200 2.948 -20.431 1.00 13.88 91 MET B C 1
ATOM 2342 O O . MET B 1 91 ? -6.615 4.034 -19.981 1.00 11.28 91 MET B O 1
ATOM 2347 N N . ILE B 1 92 ? -6.555 1.794 -19.878 1.00 11.63 92 ILE B N 1
ATOM 2348 C CA . ILE B 1 92 ? -7.486 1.825 -18.753 1.00 10.77 92 ILE B CA 1
ATOM 2349 C C . ILE B 1 92 ? -6.804 2.327 -17.487 1.00 13.33 92 ILE B C 1
ATOM 2350 O O . ILE B 1 92 ? -7.433 3.005 -16.665 1.00 10.47 92 ILE B O 1
ATOM 2355 N N . ASP B 1 93 ? -5.528 1.984 -17.278 1.00 10.70 93 ASP B N 1
ATOM 2356 C CA . ASP B 1 93 ? -4.840 2.521 -16.123 1.00 9.61 93 ASP B CA 1
ATOM 2357 C C . ASP B 1 93 ? -4.729 4.044 -16.242 1.00 13.09 93 ASP B C 1
ATOM 2358 O O . ASP B 1 93 ? -4.873 4.767 -15.258 1.00 12.03 93 ASP B O 1
ATOM 2363 N N . THR B 1 94 ? -4.510 4.544 -17.454 1.00 11.72 94 THR B N 1
ATOM 2364 C CA . THR B 1 94 ? -4.471 5.981 -17.662 1.00 11.24 94 THR B CA 1
ATOM 2365 C C . THR B 1 94 ? -5.838 6.601 -17.406 1.00 12.66 94 THR B C 1
ATOM 2366 O O . THR B 1 94 ? -5.937 7.641 -16.751 1.00 13.06 94 THR B O 1
ATOM 2370 N N . PHE B 1 95 ? -6.903 5.976 -17.909 1.00 11.50 95 PHE B N 1
ATOM 2371 C CA . PHE B 1 95 ? -8.254 6.426 -17.604 1.00 12.81 95 PHE B CA 1
ATOM 2372 C C . PHE B 1 95 ? -8.484 6.447 -16.095 1.00 16.39 95 PHE B C 1
ATOM 2373 O O . PHE B 1 95 ? -9.120 7.360 -15.560 1.00 12.55 95 PHE B O 1
ATOM 2381 N N . ASN B 1 96 ? -7.952 5.457 -15.382 1.00 13.72 96 ASN B N 1
ATOM 2382 C CA . ASN B 1 96 ? -8.186 5.440 -13.938 1.00 13.46 96 ASN B CA 1
ATOM 2383 C C . ASN B 1 96 ? -7.394 6.546 -13.244 1.00 14.23 96 ASN B C 1
ATOM 2384 O O . ASN B 1 96 ? -7.884 7.113 -12.271 1.00 15.82 96 ASN B O 1
ATOM 2389 N N . ASP B 1 97 ? -6.216 6.911 -13.769 1.00 11.77 97 ASP B N 1
ATOM 2390 C CA . ASP B 1 97 ? -5.508 8.081 -13.273 1.00 15.33 97 ASP B CA 1
ATOM 2391 C C . ASP B 1 97 ? -6.362 9.325 -13.470 1.00 20.21 97 ASP B C 1
ATOM 2392 O O . ASP B 1 97 ? -6.493 10.152 -12.564 1.00 19.17 97 ASP B O 1
ATOM 2397 N N . PHE B 1 98 ? -6.966 9.463 -14.652 1.00 16.34 98 PHE B N 1
ATOM 2398 C CA . PHE B 1 98 ? -7.886 10.577 -14.898 1.00 14.20 98 PHE B CA 1
ATOM 2399 C C . PHE B 1 98 ? -8.994 10.589 -13.873 1.00 17.61 98 PHE B C 1
ATOM 2400 O O . PHE B 1 98 ? -9.273 11.620 -13.245 1.00 18.98 98 PHE B O 1
ATOM 2408 N N . ARG B 1 99 ? -9.647 9.444 -13.678 1.00 15.66 99 ARG B N 1
ATOM 2409 C CA . ARG B 1 99 ? -10.849 9.527 -12.863 1.00 24.20 99 ARG B CA 1
ATOM 2410 C C . ARG B 1 99 ? -10.531 9.719 -11.394 1.00 26.70 99 ARG B C 1
ATOM 2411 O O . ARG B 1 99 ? -11.427 10.105 -10.632 1.00 25.44 99 ARG B O 1
ATOM 2419 N N . SER B 1 100 ? -9.268 9.561 -11.002 1.00 21.02 100 SER B N 1
ATOM 2420 C CA . SER B 1 100 ? -8.859 9.966 -9.669 1.00 22.95 100 SER B CA 1
ATOM 2421 C C . SER B 1 100 ? -9.165 11.431 -9.422 1.00 33.11 100 SER B C 1
ATOM 2422 O O . SER B 1 100 ? -9.528 11.804 -8.301 1.00 28.08 100 SER B O 1
ATOM 2425 N N . SER B 1 101 ? -9.036 12.264 -10.460 1.00 27.43 101 SER B N 1
ATOM 2426 C CA . SER B 1 101 ? -9.393 13.674 -10.361 1.00 25.21 101 SER B CA 1
ATOM 2427 C C . SER B 1 101 ? -10.872 13.840 -10.063 1.00 27.13 101 SER B C 1
ATOM 2428 O O . SER B 1 101 ? -11.273 14.693 -9.259 1.00 32.00 101 SER B O 1
ATOM 2431 N N . ILE B 1 102 ? -11.707 13.064 -10.716 1.00 21.90 102 ILE B N 1
ATOM 2432 C CA . ILE B 1 102 ? -13.124 13.133 -10.411 1.00 25.62 102 ILE B CA 1
ATOM 2433 C C . ILE B 1 102 ? -13.383 12.749 -8.967 1.00 32.18 102 ILE B C 1
ATOM 2434 O O . ILE B 1 102 ? -14.282 13.305 -8.325 1.00 35.48 102 ILE B O 1
ATOM 2439 N N . SER B 1 103 ? -12.616 11.791 -8.429 1.00 28.82 103 SER B N 1
ATOM 2440 C CA . SER B 1 103 ? -12.850 11.347 -7.056 1.00 34.20 103 SER B CA 1
ATOM 2441 C C . SER B 1 103 ? -12.476 12.444 -6.065 1.00 33.92 103 SER B C 1
ATOM 2442 O O . SER B 1 103 ? -13.211 12.698 -5.109 1.00 35.45 103 SER B O 1
ATOM 2445 N N . LYS B 1 104 ? -11.337 13.100 -6.283 1.00 29.48 104 LYS B N 1
ATOM 2446 C CA . LYS B 1 104 ? -10.947 14.241 -5.458 1.00 35.27 104 LYS B CA 1
ATOM 2447 C C . LYS B 1 104 ? -12.071 15.278 -5.406 1.00 39.84 104 LYS B C 1
ATOM 2448 O O . LYS B 1 104 ? -12.468 15.737 -4.328 1.00 38.26 104 LYS B O 1
ATOM 2454 N N . TRP B 1 105 ? -12.605 15.646 -6.570 1.00 29.97 105 TRP B N 1
ATOM 2455 C CA . TRP B 1 105 ? -13.683 16.618 -6.613 1.00 32.73 105 TRP B CA 1
ATOM 2456 C C . TRP B 1 105 ? -14.923 16.100 -5.897 1.00 43.56 105 TRP B C 1
ATOM 2457 O O . TRP B 1 105 ? -15.606 16.858 -5.201 1.00 46.70 105 TRP B O 1
ATOM 2468 N N . PHE B 1 106 ? -15.230 14.808 -6.043 1.00 45.39 106 PHE B N 1
ATOM 2469 C CA . PHE B 1 106 ? -16.473 14.283 -5.476 1.00 52.67 106 PHE B CA 1
ATOM 2470 C C . PHE B 1 106 ? -16.432 14.277 -3.956 1.00 50.40 106 PHE B C 1
ATOM 2471 O O . PHE B 1 106 ? -17.462 14.482 -3.308 1.00 56.45 106 PHE B O 1
ATOM 2479 N N . ARG B 1 107 ? -15.259 14.073 -3.373 1.00 44.84 107 ARG B N 1
ATOM 2480 C CA . ARG B 1 107 ? -15.129 13.878 -1.941 1.00 49.94 107 ARG B CA 1
ATOM 2481 C C . ARG B 1 107 ? -14.744 15.155 -1.214 1.00 52.00 107 ARG B C 1
ATOM 2482 O O . ARG B 1 107 ? -14.354 15.093 -0.044 1.00 59.25 107 ARG B O 1
ATOM 2490 N N . GLU B 1 108 ? -14.817 16.307 -1.873 1.00 48.37 108 GLU B N 1
ATOM 2491 C CA . GLU B 1 108 ? -14.413 17.562 -1.244 1.00 54.70 108 GLU B CA 1
ATOM 2492 C C . GLU B 1 108 ? -15.589 18.153 -0.473 1.00 45.72 108 GLU B C 1
ATOM 2493 O O . GLU B 1 108 ? -16.696 18.279 -1.006 1.00 40.73 108 GLU B O 1
ATOM 2499 N N . SER B 1 109 ? -15.346 18.486 0.792 1.00 48.56 109 SER B N 1
ATOM 2500 C CA . SER B 1 109 ? -16.396 18.996 1.664 1.00 49.50 109 SER B CA 1
ATOM 2501 C C . SER B 1 109 ? -16.460 20.516 1.707 1.00 42.46 109 SER B C 1
ATOM 2502 O O . SER B 1 109 ? -17.510 21.063 2.045 1.00 47.50 109 SER B O 1
ATOM 2505 N N . ASP B 1 110 ? -15.373 21.207 1.386 1.00 42.60 110 ASP B N 1
ATOM 2506 C CA . ASP B 1 110 ? -15.388 22.659 1.324 1.00 42.40 110 ASP B CA 1
ATOM 2507 C C . ASP B 1 110 ? -15.905 23.106 -0.034 1.00 48.79 110 ASP B C 1
ATOM 2508 O O . ASP B 1 110 ? -15.277 22.835 -1.068 1.00 38.16 110 ASP B O 1
ATOM 2513 N N . GLU B 1 111 ? -17.021 23.835 -0.031 1.00 43.62 111 GLU B N 1
ATOM 2514 C CA . GLU B 1 111 ? -17.722 24.096 -1.284 1.00 39.34 111 GLU B CA 1
ATOM 2515 C C . GLU B 1 111 ? -16.893 24.939 -2.240 1.00 39.42 111 GLU B C 1
ATOM 2516 O O . GLU B 1 111 ? -16.911 24.700 -3.454 1.00 37.78 111 GLU B O 1
ATOM 2522 N N . ALA B 1 112 ? -16.179 25.943 -1.726 1.00 37.40 112 ALA B N 1
ATOM 2523 C CA . ALA B 1 112 ? -15.421 26.829 -2.603 1.00 34.75 112 ALA B CA 1
ATOM 2524 C C . ALA B 1 112 ? -14.213 26.115 -3.204 1.00 33.30 112 ALA B C 1
ATOM 2525 O O . ALA B 1 112 ? -13.899 26.315 -4.380 1.00 28.21 112 ALA B O 1
ATOM 2527 N N . THR B 1 113 ? -13.493 25.328 -2.401 1.00 34.98 113 THR B N 1
ATOM 2528 C CA . THR B 1 113 ? -12.437 24.487 -2.954 1.00 35.96 113 THR B CA 1
ATOM 2529 C C . THR B 1 113 ? -13.001 23.594 -4.047 1.00 35.58 113 THR B C 1
ATOM 2530 O O . THR B 1 113 ? -12.475 23.547 -5.163 1.00 35.03 113 THR B O 1
ATOM 2534 N N . LYS B 1 114 ? -14.118 22.929 -3.750 1.00 29.29 114 LYS B N 1
ATOM 2535 C CA . LYS B 1 114 ? -14.772 22.036 -4.697 1.00 32.23 114 LYS B CA 1
ATOM 2536 C C . LYS B 1 114 ? -15.075 22.716 -6.016 1.00 39.46 114 LYS B C 1
ATOM 2537 O O . LYS B 1 114 ? -14.897 22.115 -7.089 1.00 25.86 114 LYS B O 1
ATOM 2543 N N . LYS B 1 115 ? -15.579 23.955 -5.961 1.00 29.09 115 LYS B N 1
ATOM 2544 C CA . LYS B 1 115 ? -15.772 24.721 -7.178 1.00 36.28 115 LYS B CA 1
ATOM 2545 C C . LYS B 1 115 ? -14.448 24.938 -7.886 1.00 28.72 115 LYS B C 1
ATOM 2546 O O . LYS B 1 115 ? -14.384 24.948 -9.122 1.00 23.86 115 LYS B O 1
ATOM 2552 N N . LYS B 1 116 ? -13.378 25.141 -7.125 1.00 29.40 116 LYS B N 1
ATOM 2553 C CA . LYS B 1 116 ? -12.086 25.330 -7.767 1.00 33.86 116 LYS B CA 1
ATOM 2554 C C . LYS B 1 116 ? -11.612 24.030 -8.410 1.00 25.44 116 LYS B C 1
ATOM 2555 O O . LYS B 1 116 ? -11.051 24.049 -9.505 1.00 29.14 116 LYS B O 1
ATOM 2561 N N . LEU B 1 117 ? -11.829 22.897 -7.749 1.00 28.89 117 LEU B N 1
ATOM 2562 C CA . LEU B 1 117 ? -11.464 21.619 -8.359 1.00 32.41 117 LEU B CA 1
ATOM 2563 C C . LEU B 1 117 ? -12.238 21.398 -9.646 1.00 25.93 117 LEU B C 1
ATOM 2564 O O . LEU B 1 117 ? -11.660 21.043 -10.675 1.00 30.57 117 LEU B O 1
ATOM 2569 N N . GLU B 1 118 ? -13.551 21.638 -9.616 1.00 29.52 118 GLU B N 1
ATOM 2570 C CA . GLU B 1 118 ? -14.373 21.449 -10.808 1.00 21.57 118 GLU B CA 1
ATOM 2571 C C . GLU B 1 118 ? -13.904 22.325 -11.963 1.00 28.62 118 GLU B C 1
ATOM 2572 O O . GLU B 1 118 ? -13.915 21.888 -13.119 1.00 25.94 118 GLU B O 1
ATOM 2578 N N . GLU B 1 119 ? -13.510 23.573 -11.682 1.00 26.39 119 GLU B N 1
ATOM 2579 C CA . GLU B 1 119 ? -12.988 24.440 -12.731 1.00 28.80 119 GLU B CA 1
ATOM 2580 C C . GLU B 1 119 ? -11.724 23.849 -13.344 1.00 27.22 119 GLU B C 1
ATOM 2581 O O . GLU B 1 119 ? -11.571 23.790 -14.573 1.00 25.34 119 GLU B O 1
ATOM 2587 N N . THR B 1 120 ? -10.769 23.475 -12.501 1.00 25.85 120 THR B N 1
ATOM 2588 C CA . THR B 1 120 ? -9.552 22.850 -13.021 1.00 32.22 120 THR B CA 1
ATOM 2589 C C . THR B 1 120 ? -9.898 21.580 -13.791 1.00 23.97 120 THR B C 1
ATOM 2590 O O . THR B 1 120 ? -9.402 21.355 -14.901 1.00 23.58 120 THR B O 1
ATOM 2594 N N . LEU B 1 121 ? -10.776 20.752 -13.211 1.00 21.95 121 LEU B N 1
ATOM 2595 C CA . LEU B 1 121 ? -11.229 19.530 -13.861 1.00 30.65 121 LEU B CA 1
ATOM 2596 C C . LEU B 1 121 ? -11.812 19.823 -15.240 1.00 28.14 121 LEU B C 1
ATOM 2597 O O . LEU B 1 121 ? -11.400 19.240 -16.248 1.00 22.35 121 LEU B O 1
ATOM 2602 N N . LEU B 1 122 ? -12.743 20.765 -15.321 1.00 23.83 122 LEU B N 1
ATOM 2603 C CA . LEU B 1 122 ? -13.412 20.971 -16.596 1.00 26.89 122 LEU B CA 1
ATOM 2604 C C . LEU B 1 122 ? -12.536 21.696 -17.615 1.00 27.33 122 LEU B C 1
ATOM 2605 O O . LEU B 1 122 ? -12.602 21.385 -18.805 1.00 29.42 122 LEU B O 1
ATOM 2610 N N . ASN B 1 123 ? -11.691 22.632 -17.202 1.00 30.20 123 ASN B N 1
ATOM 2611 C CA . ASN B 1 123 ? -10.958 23.411 -18.192 1.00 30.18 123 ASN B CA 1
ATOM 2612 C C . ASN B 1 123 ? -9.491 23.017 -18.374 1.00 31.17 123 ASN B C 1
ATOM 2613 O O . ASN B 1 123 ? -8.887 23.448 -19.353 1.00 24.90 123 ASN B O 1
ATOM 2618 N N . GLU B 1 124 ? -8.911 22.190 -17.502 1.00 26.30 124 GLU B N 1
ATOM 2619 C CA . GLU B 1 124 ? -7.567 21.674 -17.746 1.00 28.20 124 GLU B CA 1
ATOM 2620 C C . GLU B 1 124 ? -7.504 20.151 -17.814 1.00 24.66 124 GLU B C 1
ATOM 2621 O O . GLU B 1 124 ? -7.024 19.596 -18.819 1.00 23.02 124 GLU B O 1
ATOM 2627 N N . THR B 1 125 ? -8.053 19.448 -16.822 1.00 22.44 125 THR B N 1
ATOM 2628 C CA . THR B 1 125 ? -7.857 18.004 -16.743 1.00 25.35 125 THR B CA 1
ATOM 2629 C C . THR B 1 125 ? -8.597 17.254 -17.847 1.00 17.49 125 THR B C 1
ATOM 2630 O O . THR B 1 125 ? -8.017 16.383 -18.506 1.00 17.51 125 THR B O 1
ATOM 2634 N N . VAL B 1 126 ? -9.897 17.497 -17.995 1.00 14.81 126 VAL B N 1
ATOM 2635 C CA . VAL B 1 126 ? -10.652 16.856 -19.063 1.00 17.47 126 VAL B CA 1
ATOM 2636 C C . VAL B 1 126 ? -10.040 17.121 -20.436 1.00 22.21 126 VAL B C 1
ATOM 2637 O O . VAL B 1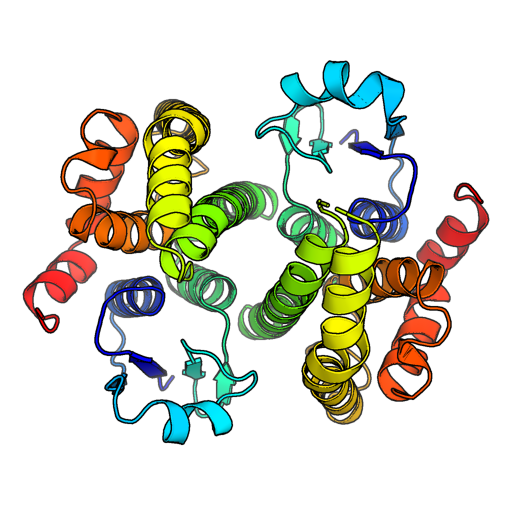 126 ? -9.794 16.155 -21.172 1.00 19.81 126 VAL B O 1
ATOM 2641 N N . PRO B 1 127 ? -9.767 18.366 -20.844 1.00 20.81 127 PRO B N 1
ATOM 2642 C CA . PRO B 1 127 ? -9.107 18.528 -22.149 1.00 18.66 127 PRO B CA 1
ATOM 2643 C C . PRO B 1 127 ? -7.782 17.776 -22.260 1.00 17.68 127 PRO B C 1
ATOM 2644 O O . PRO B 1 127 ? -7.485 17.174 -23.311 1.00 18.21 127 PRO B O 1
ATOM 2648 N N . PHE B 1 128 ? -6.961 17.803 -21.215 1.00 21.74 128 PHE B N 1
ATOM 2649 C CA . PHE B 1 128 ? -5.665 17.140 -21.304 1.00 20.16 128 PHE B CA 1
ATOM 2650 C C . PHE B 1 128 ? -5.847 15.667 -21.646 1.00 18.76 128 PHE B C 1
ATOM 2651 O O . PHE B 1 128 ? -5.315 15.171 -22.650 1.00 21.55 128 PHE B O 1
ATOM 2659 N N . TYR B 1 129 ? -6.643 14.955 -20.844 1.00 22.35 129 TYR B N 1
ATOM 2660 C CA . TYR B 1 129 ? -6.842 13.524 -21.084 1.00 18.11 129 TYR B CA 1
ATOM 2661 C C . TYR B 1 129 ? -7.718 13.276 -22.297 1.00 14.91 129 TYR B C 1
ATOM 2662 O O . TYR B 1 129 ? -7.412 12.412 -23.125 1.00 16.70 129 TYR B O 1
ATOM 2671 N N . PHE B 1 130 ? -8.825 14.009 -22.427 1.00 16.37 130 PHE B N 1
ATOM 2672 C CA . PHE B 1 130 ? -9.778 13.617 -23.461 1.00 18.07 130 PHE B CA 1
ATOM 2673 C C . PHE B 1 130 ? -9.294 13.943 -24.868 1.00 18.47 130 PHE B C 1
ATOM 2674 O O . PHE B 1 130 ? -9.676 13.233 -25.803 1.00 11.88 130 PHE B O 1
ATOM 2682 N N . ASN B 1 131 ? -8.495 15.003 -25.061 1.00 17.83 131 ASN B N 1
ATOM 2683 C CA . ASN B 1 131 ? -7.928 15.226 -26.397 1.00 20.06 131 ASN B CA 1
ATOM 2684 C C . ASN B 1 131 ? -7.026 14.052 -26.780 1.00 19.44 131 ASN B C 1
ATOM 2685 O O . ASN B 1 131 ? -7.064 13.561 -27.913 1.00 19.19 131 ASN B O 1
ATOM 2690 N N . LYS B 1 132 ? -6.223 13.560 -25.828 1.00 16.48 132 LYS B N 1
ATOM 2691 C CA . LYS B 1 132 ? -5.369 12.414 -26.130 1.00 18.95 132 LYS B CA 1
ATOM 2692 C C . LYS B 1 132 ? -6.189 11.151 -26.380 1.00 15.81 132 LYS B C 1
ATOM 2693 O O . LYS B 1 132 ? -5.889 10.394 -27.310 1.00 17.26 132 LYS B O 1
ATOM 2699 N N . PHE B 1 133 ? -7.202 10.884 -25.538 1.00 17.99 133 PHE B N 1
ATOM 2700 C CA . PHE B 1 133 ? -8.080 9.736 -25.761 1.00 14.03 133 PHE B CA 1
ATOM 2701 C C . PHE B 1 133 ? -8.739 9.843 -27.127 1.00 23.32 133 PHE B C 1
ATOM 2702 O O . PHE B 1 133 ? -8.827 8.864 -27.884 1.00 19.47 133 PHE B O 1
ATOM 2710 N N . ASN B 1 134 ? -9.260 11.031 -27.426 1.00 21.46 134 ASN B N 1
ATOM 2711 C CA . ASN B 1 134 ? -9.910 11.285 -28.714 1.00 22.95 134 ASN B CA 1
ATOM 2712 C C . ASN B 1 134 ? -8.963 10.980 -29.883 1.00 15.57 134 ASN B C 1
ATOM 2713 O O . ASN B 1 134 ? -9.312 10.237 -30.804 1.00 23.29 134 ASN B O 1
ATOM 2718 N N . ASP B 1 135 ? -7.744 11.514 -29.829 1.00 20.57 135 ASP B N 1
ATOM 2719 C CA . ASP B 1 135 ? -6.743 11.269 -30.866 1.00 20.83 135 ASP B CA 1
ATOM 2720 C C . ASP B 1 135 ? -6.356 9.794 -30.908 1.00 28.80 135 ASP B C 1
ATOM 2721 O O . ASP B 1 135 ? -6.184 9.207 -31.983 1.00 22.67 135 ASP B O 1
ATOM 2726 N N . HIS B 1 136 ? -6.273 9.157 -29.743 1.00 20.17 136 HIS B N 1
ATOM 2727 C CA . HIS B 1 136 ? -5.889 7.748 -29.706 1.00 21.60 136 HIS B CA 1
ATOM 2728 C C . HIS B 1 136 ? -6.954 6.883 -30.344 1.00 16.78 136 HIS B C 1
ATOM 2729 O O . HIS B 1 136 ? -6.643 5.994 -31.142 1.00 20.35 136 HIS B O 1
ATOM 2736 N N . ILE B 1 137 ? -8.224 7.128 -30.013 1.00 19.37 137 ILE B N 1
ATOM 2737 C CA . ILE B 1 137 ? -9.301 6.350 -30.612 1.00 13.37 137 ILE B CA 1
ATOM 2738 C C . ILE B 1 137 ? -9.349 6.577 -32.123 1.00 23.70 137 ILE B C 1
ATOM 2739 O O . ILE B 1 137 ? -9.481 5.630 -32.901 1.00 21.15 137 ILE B O 1
ATOM 2744 N N . LYS B 1 138 ? -9.235 7.830 -32.558 1.00 24.97 138 LYS B N 1
ATOM 2745 C CA . LYS B 1 138 ? -9.163 8.128 -33.998 1.00 29.87 138 LYS B CA 1
ATOM 2746 C C . LYS B 1 138 ? -8.096 7.302 -34.703 1.00 23.11 138 LYS B C 1
ATOM 2747 O O . LYS B 1 138 ? -8.326 6.782 -35.800 1.00 31.55 138 LYS B O 1
ATOM 2753 N N . ASN B 1 139 ? -6.906 7.215 -34.116 1.00 26.63 139 ASN B N 1
ATOM 2754 C CA . ASN B 1 139 ? -5.765 6.551 -34.747 1.00 34.17 139 ASN B CA 1
ATOM 2755 C C . ASN B 1 139 ? -5.657 5.063 -34.440 1.00 30.42 139 ASN B C 1
ATOM 2756 O O . ASN B 1 139 ? -4.746 4.408 -34.952 1.00 33.33 139 ASN B O 1
ATOM 2761 N N . ASN B 1 140 ? -6.582 4.510 -33.679 1.00 24.97 140 ASN B N 1
ATOM 2762 C CA . ASN B 1 140 ? -6.609 3.092 -33.338 1.00 23.29 140 ASN B CA 1
ATOM 2763 C C . ASN B 1 140 ? -7.886 2.421 -33.809 1.00 24.82 140 ASN B C 1
ATOM 2764 O O . ASN B 1 140 ? -8.416 1.544 -33.117 1.00 22.93 140 ASN B O 1
ATOM 2769 N N . GLY B 1 141 ? -8.428 2.864 -34.942 1.00 22.63 141 GLY B N 1
ATOM 2770 C CA . GLY B 1 141 ? -9.553 2.201 -35.552 1.00 19.58 141 GLY B CA 1
ATOM 2771 C C . GLY B 1 141 ? -10.904 2.459 -34.947 1.00 20.24 141 GLY B C 1
ATOM 2772 O O . GLY B 1 141 ? -11.837 1.715 -35.222 1.00 22.71 141 GLY B O 1
ATOM 2773 N N . GLY B 1 142 ? -11.062 3.501 -34.152 1.00 19.12 142 GLY B N 1
ATOM 2774 C CA . GLY B 1 142 ? -12.330 3.745 -33.519 1.00 14.45 142 GLY B CA 1
ATOM 2775 C C . GLY B 1 142 ? -12.530 3.008 -32.210 1.00 19.11 142 GLY B C 1
ATOM 2776 O O . GLY B 1 142 ? -13.674 2.870 -31.757 1.00 20.28 142 GLY B O 1
ATOM 2777 N N . TYR B 1 143 ? -11.458 2.494 -31.607 1.00 18.09 143 TYR B N 1
ATOM 2778 C CA . TYR B 1 143 ? -11.515 1.799 -30.320 1.00 20.60 143 TYR B CA 1
ATOM 2779 C C . TYR B 1 143 ? -10.382 2.298 -29.439 1.00 19.25 143 TYR B C 1
ATOM 2780 O O . TYR B 1 143 ? -9.473 3.001 -29.897 1.00 16.72 143 TYR B O 1
ATOM 2789 N N . LEU B 1 144 ? -10.441 1.930 -28.153 1.00 15.74 144 LEU B N 1
ATOM 2790 C CA . LEU B 1 144 ? -9.368 2.279 -27.241 1.00 15.41 144 LEU B CA 1
ATOM 2791 C C . LEU B 1 144 ? -8.076 1.589 -27.615 1.00 18.66 144 LEU B C 1
ATOM 2792 O O . LEU B 1 144 ? -7.002 2.162 -27.414 1.00 20.63 144 LEU B O 1
ATOM 2797 N N . ALA B 1 145 ? -8.144 0.378 -28.171 1.00 16.93 145 ALA B N 1
ATOM 2798 C CA . ALA B 1 145 ? -6.927 -0.382 -28.364 1.00 15.25 145 ALA B CA 1
ATOM 2799 C C . ALA B 1 145 ? -7.073 -1.378 -29.499 1.00 18.30 145 ALA B C 1
ATOM 2800 O O . ALA B 1 145 ? -8.138 -1.978 -29.668 1.00 19.37 145 ALA B O 1
ATOM 2802 N N . ASN B 1 146 ? -5.984 -1.544 -30.264 1.00 19.78 146 ASN B N 1
ATOM 2803 C CA . ASN B 1 146 ? -5.799 -2.652 -31.207 1.00 23.73 146 ASN B CA 1
ATOM 2804 C C . ASN B 1 146 ? -6.820 -2.649 -32.353 1.00 27.95 146 ASN B C 1
ATOM 2805 O O . ASN B 1 146 ? -7.030 -3.672 -33.015 1.00 22.55 146 ASN B O 1
ATOM 2810 N N . GLY B 1 147 ? -7.489 -1.535 -32.606 1.00 25.19 147 GLY B N 1
ATOM 2811 C CA . GLY B 1 147 ? -8.463 -1.513 -33.676 1.00 27.78 147 GLY B CA 1
ATOM 2812 C C . GLY B 1 147 ? -9.613 -2.474 -33.510 1.00 26.15 147 GLY B C 1
ATOM 2813 O O . GLY B 1 147 ? -10.239 -2.837 -34.498 1.00 21.40 147 GLY B O 1
ATOM 2814 N N . LYS B 1 148 ? -9.924 -2.905 -32.288 1.00 27.76 148 LYS B N 1
ATOM 2815 C CA . LYS B 1 148 ? -11.065 -3.797 -32.101 1.00 25.97 148 LYS B CA 1
ATOM 2816 C C . LYS B 1 148 ? -11.638 -3.631 -30.698 1.00 25.17 148 LYS B C 1
ATOM 2817 O O . LYS B 1 148 ? -10.961 -3.161 -29.776 1.00 23.33 148 LYS B O 1
ATOM 2823 N N . LEU B 1 149 ? -12.905 -4.025 -30.566 1.00 18.44 149 LEU B N 1
ATOM 2824 C CA . LEU B 1 149 ? -13.636 -3.912 -29.309 1.00 23.07 149 LEU B CA 1
ATOM 2825 C C . LEU B 1 149 ? -12.924 -4.672 -28.187 1.00 22.15 149 LEU B C 1
ATOM 2826 O O . LEU B 1 149 ? -12.516 -5.824 -28.360 1.00 17.76 149 LEU B O 1
ATOM 2831 N N . SER B 1 150 ? -12.782 -4.028 -27.037 1.00 20.39 150 SER B N 1
ATOM 2832 C CA . SER B 1 150 ? -12.190 -4.668 -25.877 1.00 18.78 150 SER B CA 1
ATOM 2833 C C . SER B 1 150 ? -13.031 -4.417 -24.633 1.00 18.97 150 SER B C 1
ATOM 2834 O O . SER B 1 150 ? -13.934 -3.577 -24.623 1.00 15.74 150 SER B O 1
ATOM 2837 N N . TRP B 1 151 ? -12.711 -5.167 -23.552 1.00 16.68 151 TRP B N 1
ATOM 2838 C CA . TRP B 1 151 ? -13.304 -4.877 -22.249 1.00 13.29 151 TRP B CA 1
ATOM 2839 C C . TRP B 1 151 ? -12.967 -3.460 -21.831 1.00 11.64 151 TRP B C 1
ATOM 2840 O O . TRP B 1 151 ? -13.734 -2.818 -21.111 1.00 13.51 151 TRP B O 1
ATOM 2851 N N . GLY B 1 152 ? -11.835 -2.948 -22.297 1.00 11.99 152 GLY B N 1
ATOM 2852 C CA . GLY B 1 152 ? -11.491 -1.581 -22.011 1.00 11.40 152 GLY B CA 1
ATOM 2853 C C . GLY B 1 152 ? -12.521 -0.584 -22.532 1.00 13.07 152 GLY B C 1
ATOM 2854 O O . GLY B 1 152 ? -12.871 0.380 -21.843 1.00 11.36 152 GLY B O 1
ATOM 2855 N N . ASP B 1 153 ? -12.991 -0.784 -23.762 1.00 14.53 153 ASP B N 1
ATOM 2856 C CA . ASP B 1 153 ? -14.039 0.094 -24.301 1.00 13.80 153 ASP B CA 1
ATOM 2857 C C . ASP B 1 153 ? -15.276 0.084 -23.410 1.00 14.06 153 ASP B C 1
ATOM 2858 O O . ASP B 1 153 ? -15.888 1.126 -23.142 1.00 14.06 153 ASP B O 1
ATOM 2863 N N . ILE B 1 154 ? -15.662 -1.090 -22.942 1.00 12.90 154 ILE B N 1
ATOM 2864 C CA . ILE B 1 154 ? -16.851 -1.213 -22.126 1.00 9.70 154 ILE B CA 1
ATOM 2865 C C . ILE B 1 154 ? -16.655 -0.560 -20.773 1.00 15.93 154 ILE B C 1
ATOM 2866 O O . ILE B 1 154 ? -17.538 0.135 -20.283 1.00 15.72 154 ILE B O 1
ATOM 2871 N N . TYR B 1 155 ? -15.487 -0.740 -20.167 1.00 14.49 155 TYR B N 1
ATOM 2872 C CA . TYR B 1 155 ? -15.203 -0.083 -18.901 1.00 13.25 155 TYR B CA 1
ATOM 2873 C C . TYR B 1 155 ? -15.224 1.433 -19.068 1.00 13.67 155 TYR B C 1
ATOM 2874 O O . TYR B 1 155 ? -15.848 2.151 -18.285 1.00 16.56 155 TYR B O 1
ATOM 2883 N N . PHE B 1 156 ? -14.553 1.922 -20.106 1.00 13.98 156 PHE B N 1
ATOM 2884 C CA . PHE B 1 156 ? -14.421 3.358 -20.372 1.00 12.64 156 PHE B CA 1
ATOM 2885 C C . PHE B 1 156 ? -15.795 4.017 -20.557 1.00 14.99 156 PHE B C 1
ATOM 2886 O O . PHE B 1 156 ? -16.135 4.999 -19.873 1.00 18.73 156 PHE B O 1
ATOM 2894 N N . ILE B 1 157 ? -16.610 3.462 -21.444 1.00 15.38 157 ILE B N 1
ATOM 2895 C CA . ILE B 1 157 ? -17.920 4.049 -21.781 1.00 14.10 157 ILE B CA 1
ATOM 2896 C C . ILE B 1 157 ? -18.902 3.941 -20.626 1.00 17.66 157 ILE B C 1
ATOM 2897 O O . ILE B 1 157 ? -19.654 4.882 -20.344 1.00 18.54 157 ILE B O 1
ATOM 2902 N N . SER B 1 158 ? -18.904 2.813 -19.906 1.00 18.25 158 SER B N 1
ATOM 2903 C CA . SER B 1 158 ? -19.842 2.697 -18.795 1.00 11.85 158 SER B CA 1
ATOM 2904 C C . SER B 1 158 ? -19.558 3.749 -17.742 1.00 19.46 158 SER B C 1
ATOM 2905 O O . SER B 1 158 ? -20.489 4.332 -17.177 1.00 18.67 158 SER B O 1
ATOM 2908 N N . ILE B 1 159 ? -18.271 4.041 -17.484 1.00 14.53 159 ILE B N 1
ATOM 2909 C CA . ILE B 1 159 ? -17.934 5.039 -16.484 1.00 15.54 159 ILE B CA 1
ATOM 2910 C C . ILE B 1 159 ? -18.125 6.454 -17.034 1.00 26.27 159 ILE B C 1
ATOM 2911 O O . ILE B 1 159 ? -18.588 7.341 -16.314 1.00 24.96 159 ILE B O 1
ATOM 2916 N N . LEU B 1 160 ? -17.804 6.700 -18.307 1.00 20.11 160 LEU B N 1
ATOM 2917 C CA . LEU B 1 160 ? -18.063 8.029 -18.879 1.00 23.59 160 LEU B CA 1
ATOM 2918 C C . LEU B 1 160 ? -19.552 8.374 -18.850 1.00 28.11 160 LEU B C 1
ATOM 2919 O O . LEU B 1 160 ? -19.929 9.533 -18.636 1.00 26.71 160 LEU B O 1
ATOM 2924 N N . GLU B 1 161 ? -20.409 7.381 -19.071 1.00 33.90 161 GLU B N 1
ATOM 2925 C CA . GLU B 1 161 ? -21.848 7.596 -18.983 1.00 36.84 161 GLU B CA 1
ATOM 2926 C C . GLU B 1 161 ? -22.221 8.158 -17.620 1.00 38.15 161 GLU B C 1
ATOM 2927 O O . GLU B 1 161 ? -23.024 9.086 -17.511 1.00 32.86 161 GLU B O 1
ATOM 2933 N N . PHE B 1 162 ? -21.607 7.640 -16.569 1.00 39.31 162 PHE B N 1
ATOM 2934 C CA . PHE B 1 162 ? -21.832 8.202 -15.255 1.00 40.76 162 PHE B CA 1
ATOM 2935 C C . PHE B 1 162 ? -21.458 9.675 -15.218 1.00 40.38 162 PHE B C 1
ATOM 2936 O O . PHE B 1 162 ? -22.152 10.481 -14.600 1.00 42.10 162 PHE B O 1
ATOM 2944 N N . MET B 1 163 ? -20.354 10.050 -15.854 1.00 38.99 163 MET B N 1
ATOM 2945 C CA . MET B 1 163 ? -19.985 11.459 -15.866 1.00 32.97 163 MET B CA 1
ATOM 2946 C C . MET B 1 163 ? -21.024 12.298 -16.590 1.00 42.15 163 MET B C 1
ATOM 2947 O O . MET B 1 163 ? -21.278 13.444 -16.216 1.00 46.52 163 MET B O 1
ATOM 2952 N N . THR B 1 164 ? -21.590 11.769 -17.670 1.00 34.46 164 THR B N 1
ATOM 2953 C CA . THR B 1 164 ? -22.611 12.504 -18.392 1.00 35.23 164 THR B CA 1
ATOM 2954 C C . THR B 1 164 ? -23.810 12.824 -17.502 1.00 40.29 164 THR B C 1
ATOM 2955 O O . THR B 1 164 ? -24.530 13.783 -17.780 1.00 42.68 164 THR B O 1
ATOM 2959 N N . THR B 1 165 ? -24.013 12.100 -16.402 1.00 36.12 165 THR B N 1
ATOM 2960 C CA . THR B 1 165 ? -25.121 12.456 -15.519 1.00 38.10 165 THR B CA 1
ATOM 2961 C C . THR B 1 165 ? -24.845 13.721 -14.717 1.00 40.88 165 THR B C 1
ATOM 2962 O O . THR B 1 165 ? -25.795 14.338 -14.223 1.00 37.42 165 THR B O 1
ATOM 2966 N N . ILE B 1 166 ? -23.581 14.121 -14.591 1.00 41.68 166 ILE B N 1
ATOM 2967 C CA . ILE B 1 166 ? -23.180 15.378 -13.941 1.00 47.47 166 ILE B CA 1
ATOM 2968 C C . ILE B 1 166 ? -22.907 16.488 -14.962 1.00 47.80 166 ILE B C 1
ATOM 2969 O O . ILE B 1 166 ? -23.422 17.600 -14.843 1.00 41.06 166 ILE B O 1
ATOM 2974 N N . TRP B 1 167 ? -22.063 16.216 -15.946 1.00 42.20 167 TRP B N 1
ATOM 2975 C CA . TRP B 1 167 ? -21.706 17.183 -16.978 1.00 41.46 167 TRP B CA 1
ATOM 2976 C C . TRP B 1 167 ? -22.232 16.607 -18.294 1.00 45.83 167 TRP B C 1
ATOM 2977 O O . TRP B 1 167 ? -21.578 15.794 -18.945 1.00 42.32 167 TRP B O 1
ATOM 2988 N N . SER B 1 168 ? -23.443 17.021 -18.672 1.00 43.13 168 SER B N 1
ATOM 2989 C CA . SER B 1 168 ? -24.210 16.268 -19.659 1.00 44.78 168 SER B CA 1
ATOM 2990 C C . SER B 1 168 ? -23.571 16.322 -21.042 1.00 46.58 168 SER B C 1
ATOM 2991 O O . SER B 1 168 ? -23.624 15.344 -21.795 1.00 46.54 168 SER B O 1
ATOM 2994 N N . ASP B 1 169 ? -22.982 17.453 -21.400 1.00 42.48 169 ASP B N 1
ATOM 2995 C CA . ASP B 1 169 ? -22.476 17.669 -22.749 1.00 52.44 169 ASP B CA 1
ATOM 2996 C C . ASP B 1 169 ? -21.021 17.262 -22.892 1.00 46.62 169 ASP B C 1
ATOM 2997 O O . ASP B 1 169 ? -20.471 17.340 -23.992 1.00 50.51 169 ASP B O 1
ATOM 3002 N N . ILE B 1 170 ? -20.418 16.782 -21.808 1.00 40.82 170 ILE B N 1
ATOM 3003 C CA . ILE B 1 170 ? -18.973 16.805 -21.654 1.00 38.98 170 ILE B CA 1
ATOM 3004 C C . ILE B 1 170 ? -18.272 16.030 -22.769 1.00 40.02 170 ILE B C 1
ATOM 3005 O O . ILE B 1 170 ? -17.271 16.496 -23.313 1.00 41.83 170 ILE B O 1
ATOM 3010 N N . ILE B 1 171 ? -18.792 14.860 -23.167 1.00 36.19 171 ILE B N 1
ATOM 3011 C CA . ILE B 1 171 ? -18.075 14.088 -24.189 1.00 30.68 171 ILE B CA 1
ATOM 3012 C C . ILE B 1 171 ? -18.446 14.496 -25.612 1.00 34.80 171 ILE B C 1
ATOM 3013 O O . ILE B 1 171 ? -17.798 14.029 -26.564 1.00 28.23 171 ILE B O 1
ATOM 3018 N N . ASP B 1 172 ? -19.441 15.366 -25.786 1.00 35.08 172 ASP B N 1
ATOM 3019 C CA . ASP B 1 172 ? -19.973 15.662 -27.116 1.00 36.90 172 ASP B CA 1
ATOM 3020 C C . ASP B 1 172 ? -18.909 16.199 -28.062 1.00 30.84 172 ASP B C 1
ATOM 3021 O O . ASP B 1 172 ? -18.850 15.790 -29.220 1.00 28.95 172 ASP B O 1
ATOM 3026 N N . LYS B 1 173 ? -18.080 17.140 -27.608 1.00 26.17 173 LYS B N 1
ATOM 3027 C CA . LYS B 1 173 ? -17.151 17.764 -28.541 1.00 33.75 173 LYS B CA 1
ATOM 3028 C C . LYS B 1 173 ? -16.019 16.830 -28.942 1.00 35.71 173 LYS B C 1
ATOM 3029 O O . LYS B 1 173 ? -15.311 17.117 -29.916 1.00 33.31 173 LYS B O 1
ATOM 3035 N N . TYR B 1 174 ? -15.852 15.704 -28.247 1.00 28.28 174 TYR B N 1
ATOM 3036 C CA . TYR B 1 174 ? -14.804 14.743 -28.580 1.00 21.94 174 TYR B CA 1
ATOM 3037 C C . TYR B 1 174 ? -15.436 13.700 -29.492 1.00 27.44 174 TYR B C 1
ATOM 3038 O O . TYR B 1 174 ? -15.977 12.695 -29.037 1.00 21.29 174 TYR B O 1
ATOM 3047 N N . GLU B 1 175 ? -15.329 13.959 -30.800 1.00 20.01 175 GLU B N 1
ATOM 3048 C CA . GLU B 1 175 ? -16.013 13.191 -31.836 1.00 23.14 175 GLU B CA 1
ATOM 3049 C C . GLU B 1 175 ? -15.726 11.700 -31.719 1.00 18.99 175 GLU B C 1
ATOM 3050 O O . GLU B 1 175 ? -16.624 10.877 -31.898 1.00 22.12 175 GLU B O 1
ATOM 3056 N N . HIS B 1 176 ? -14.474 11.326 -31.464 1.00 20.54 176 HIS B N 1
ATOM 3057 C CA . HIS B 1 176 ? -14.157 9.903 -31.491 1.00 21.81 176 HIS B CA 1
ATOM 3058 C C . HIS B 1 176 ? -14.534 9.205 -30.186 1.00 16.47 176 HIS B C 1
ATOM 3059 O O . HIS B 1 176 ? -14.913 8.027 -30.223 1.00 20.67 176 HIS B O 1
ATOM 3066 N N . ILE B 1 177 ? -14.477 9.905 -29.045 1.00 16.21 177 ILE B N 1
ATOM 3067 C CA . ILE B 1 177 ? -15.039 9.355 -27.809 1.00 16.33 177 ILE B CA 1
ATOM 3068 C C . ILE B 1 177 ? -16.535 9.133 -27.964 1.00 23.96 177 ILE B C 1
ATOM 3069 O O . ILE B 1 177 ? -17.056 8.062 -27.648 1.00 18.02 177 ILE B O 1
ATOM 3074 N N . LYS B 1 178 ? -17.253 10.140 -28.468 1.00 27.72 178 LYS B N 1
ATOM 3075 C CA . LYS B 1 178 ? -18.705 10.022 -28.593 1.00 22.51 178 LYS B CA 1
ATOM 3076 C C . LYS B 1 178 ? -19.100 8.914 -29.571 1.00 18.56 178 LYS B C 1
ATOM 3077 O O . LYS B 1 178 ? -20.105 8.221 -29.360 1.00 21.24 178 LYS B O 1
ATOM 3083 N N . ALA B 1 179 ? -18.331 8.751 -30.652 1.00 16.33 179 ALA B N 1
ATOM 3084 C CA . ALA B 1 179 ? -18.539 7.653 -31.601 1.00 17.12 179 ALA B CA 1
ATOM 3085 C C . ALA B 1 179 ? -18.330 6.271 -30.956 1.00 26.45 179 ALA B C 1
ATOM 3086 O O . ALA B 1 179 ? -19.056 5.317 -31.257 1.00 20.80 179 ALA B O 1
ATOM 3088 N N . LEU B 1 180 ? -17.291 6.119 -30.127 1.00 21.51 180 LEU B N 1
ATOM 3089 C CA . LEU B 1 180 ? -17.139 4.856 -29.391 1.00 18.15 180 LEU B CA 1
ATOM 3090 C C . LEU B 1 180 ? -18.287 4.663 -28.410 1.00 15.99 180 LEU B C 1
ATOM 3091 O O . LEU B 1 180 ? -18.802 3.552 -28.244 1.00 23.79 180 LEU B O 1
ATOM 3096 N N . ASN B 1 181 ? -18.709 5.747 -27.762 1.00 21.26 181 ASN B N 1
ATOM 3097 C CA . ASN B 1 181 ? -19.824 5.667 -26.833 1.00 21.20 181 ASN B CA 1
ATOM 3098 C C . ASN B 1 181 ? -21.057 5.110 -27.508 1.00 29.12 181 ASN B C 1
ATOM 3099 O O . ASN B 1 181 ? -21.736 4.229 -26.959 1.00 22.98 181 ASN B O 1
ATOM 3104 N N . ASP B 1 182 ? -21.398 5.653 -28.682 1.00 25.92 182 ASP B N 1
ATOM 3105 C CA . ASP B 1 182 ? -22.628 5.229 -29.349 1.00 29.37 182 ASP B CA 1
ATOM 3106 C C . ASP B 1 182 ? -22.530 3.781 -29.789 1.00 22.73 182 ASP B C 1
ATOM 3107 O O . ASP B 1 182 ? -23.515 3.043 -29.740 1.00 31.11 182 ASP B O 1
ATOM 3112 N N . LYS B 1 183 ? -21.340 3.358 -30.187 1.00 22.22 183 LYS B N 1
ATOM 3113 C CA . LYS B 1 183 ? -21.115 1.980 -30.614 1.00 27.13 183 LYS B CA 1
ATOM 3114 C C . LYS B 1 183 ? -21.281 1.000 -29.453 1.00 29.75 183 LYS B C 1
ATOM 3115 O O . LYS B 1 183 ? -21.891 -0.060 -29.606 1.00 25.19 183 LYS B O 1
ATOM 3121 N N . VAL B 1 184 ? -20.782 1.344 -28.274 1.00 25.12 184 VAL B N 1
ATOM 3122 C CA . VAL B 1 184 ? -20.819 0.391 -27.171 1.00 25.55 184 VAL B CA 1
ATOM 3123 C C . VAL B 1 184 ? -22.230 0.271 -26.638 1.00 18.67 184 VAL B C 1
ATOM 3124 O O . VAL B 1 184 ? -22.732 -0.834 -26.416 1.00 25.11 184 VAL B O 1
ATOM 3128 N N . VAL B 1 185 ? -22.905 1.396 -26.436 1.00 24.91 185 VAL B N 1
ATOM 3129 C CA . VAL B 1 185 ? -24.232 1.310 -25.839 1.00 23.84 185 VAL B CA 1
ATOM 3130 C C . VAL B 1 185 ? -25.257 0.680 -26.761 1.00 34.09 185 VAL B C 1
ATOM 3131 O O . VAL B 1 185 ? -26.381 0.404 -26.305 1.00 30.32 185 VAL B O 1
ATOM 3135 N N . ASN B 1 186 ? -24.892 0.415 -28.023 1.00 32.75 186 ASN B N 1
ATOM 3136 C CA . ASN B 1 186 ? -25.767 -0.268 -28.965 1.00 31.33 186 ASN B CA 1
ATOM 3137 C C . ASN B 1 186 ? -25.378 -1.712 -29.209 1.00 35.54 186 ASN B C 1
ATOM 3138 O O . ASN B 1 186 ? -26.062 -2.402 -29.971 1.00 33.60 186 ASN B O 1
ATOM 3143 N N . LEU B 1 187 ? -24.320 -2.199 -28.577 1.00 30.55 187 LEU B N 1
ATOM 3144 C CA . LEU B 1 187 ? -24.117 -3.637 -28.515 1.00 32.28 187 LEU B CA 1
ATOM 3145 C C . LEU B 1 187 ? -25.386 -4.261 -27.944 1.00 23.67 187 LEU B C 1
ATOM 3146 O O . LEU B 1 187 ? -25.909 -3.766 -26.934 1.00 27.22 187 LEU B O 1
ATOM 3151 N N . PRO B 1 188 ? -25.947 -5.291 -28.585 1.00 26.99 188 PRO B N 1
ATOM 3152 C CA . PRO B 1 188 ? -27.321 -5.707 -28.243 1.00 35.33 188 PRO B CA 1
ATOM 3153 C C . PRO B 1 188 ? -27.503 -6.009 -26.770 1.00 33.88 188 PRO B C 1
ATOM 3154 O O . PRO B 1 188 ? -28.456 -5.531 -26.137 1.00 32.70 188 PRO B O 1
ATOM 3158 N N . LYS B 1 189 ? -26.590 -6.779 -26.188 1.00 35.27 189 LYS B N 1
ATOM 3159 C CA . LYS B 1 189 ? -26.776 -7.145 -24.794 1.00 31.94 189 LYS B CA 1
ATOM 3160 C C . LYS B 1 189 ? -26.548 -5.956 -23.887 1.00 29.76 189 LYS B C 1
ATOM 3161 O O . LYS B 1 189 ? -27.233 -5.810 -22.868 1.00 28.93 189 LYS B O 1
ATOM 3167 N N . ILE B 1 190 ? -25.650 -5.050 -24.255 1.00 28.86 190 ILE B N 1
ATOM 3168 C CA . ILE B 1 190 ? -25.496 -3.870 -23.416 1.00 28.16 190 ILE B CA 1
ATOM 3169 C C . ILE B 1 190 ? -26.726 -2.979 -23.553 1.00 29.43 190 ILE B C 1
ATOM 3170 O O . ILE B 1 190 ? -27.287 -2.498 -22.558 1.00 27.53 190 ILE B O 1
ATOM 3175 N N . LYS B 1 191 ? -27.195 -2.798 -24.787 1.00 34.98 191 LYS B N 1
ATOM 3176 C CA . LYS B 1 191 ? -28.436 -2.074 -25.054 1.00 27.41 191 LYS B CA 1
ATOM 3177 C C . LYS B 1 191 ? -29.591 -2.611 -24.217 1.00 26.54 191 LYS B C 1
ATOM 3178 O O . LYS B 1 191 ? -30.312 -1.858 -23.555 1.00 38.71 191 LYS B O 1
ATOM 3184 N N . ALA B 1 192 ? -29.801 -3.916 -24.279 1.00 28.76 192 ALA B N 1
ATOM 3185 C CA . ALA B 1 192 ? -30.806 -4.561 -23.445 1.00 32.70 192 ALA B CA 1
ATOM 3186 C C . ALA B 1 192 ? -30.638 -4.187 -21.983 1.00 42.26 192 ALA B C 1
ATOM 3187 O O . ALA B 1 192 ? -31.599 -3.794 -21.310 1.00 34.38 192 ALA B O 1
ATOM 3189 N N . TRP B 1 193 ? -29.415 -4.330 -21.457 1.00 35.79 193 TRP B N 1
ATOM 3190 C CA . TRP B 1 193 ? -29.198 -4.025 -20.049 1.00 26.50 193 TRP B CA 1
ATOM 3191 C C . TRP B 1 193 ? -29.584 -2.595 -19.747 1.00 32.56 193 TRP B C 1
ATOM 3192 O O . TRP B 1 193 ? -30.216 -2.311 -18.728 1.00 30.22 193 TRP B O 1
ATOM 3203 N N . ILE B 1 194 ? -29.197 -1.677 -20.619 1.00 26.77 194 ILE B N 1
ATOM 3204 C CA . ILE B 1 194 ? -29.516 -0.274 -20.411 1.00 40.51 194 ILE B CA 1
ATOM 3205 C C . ILE B 1 194 ? -31.026 -0.085 -20.377 1.00 40.66 194 ILE B C 1
ATOM 3206 O O . ILE B 1 194 ? -31.549 0.704 -19.585 1.00 37.19 194 ILE B O 1
ATOM 3211 N N . GLU B 1 195 ? -31.746 -0.817 -21.226 1.00 44.31 195 GLU B N 1
ATOM 3212 C CA . GLU B 1 195 ? -33.195 -0.664 -21.289 1.00 54.47 195 GLU B CA 1
ATOM 3213 C C . GLU B 1 195 ? -33.860 -1.219 -20.038 1.00 57.05 195 GLU B C 1
ATOM 3214 O O . GLU B 1 195 ? -34.780 -0.598 -19.492 1.00 60.86 195 GLU B O 1
ATOM 3220 N N . LYS B 1 196 ? -33.415 -2.386 -19.570 1.00 51.96 196 LYS B N 1
ATOM 3221 C CA . LYS B 1 196 ? -34.073 -3.027 -18.442 1.00 49.25 196 LYS B CA 1
ATOM 3222 C C . LYS B 1 196 ? -33.487 -2.619 -17.100 1.00 55.69 196 LYS B C 1
ATOM 3223 O O . LYS B 1 196 ? -34.136 -2.837 -16.070 1.00 53.05 196 LYS B O 1
ATOM 3229 N N . ARG B 1 197 ? -32.301 -2.014 -17.075 1.00 58.37 197 ARG B N 1
ATOM 3230 C CA . ARG B 1 197 ? -31.653 -1.759 -15.798 1.00 53.53 197 ARG B CA 1
ATOM 3231 C C . ARG B 1 197 ? -32.510 -0.81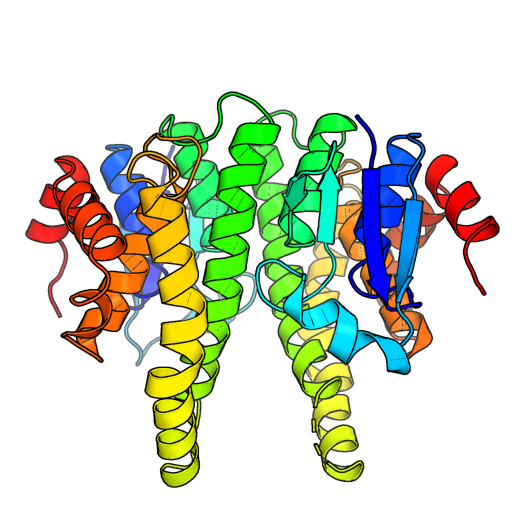3 -14.958 1.00 59.85 197 ARG B C 1
ATOM 3232 O O . ARG B 1 197 ? -33.281 -0.012 -15.500 1.00 61.91 197 ARG B O 1
ATOM 3240 N N . PRO B 1 198 ? -32.404 -0.895 -13.633 1.00 62.16 198 PRO B N 1
ATOM 3241 C CA . PRO B 1 198 ? -33.021 0.127 -12.784 1.00 65.90 198 PRO B CA 1
ATOM 3242 C C . PRO B 1 198 ? -32.610 1.519 -13.237 1.00 65.95 198 PRO B C 1
ATOM 3243 O O . PRO B 1 198 ? -31.444 1.770 -13.532 1.00 59.16 198 PRO B O 1
ATOM 3247 N N . VAL B 1 199 ? -33.580 2.428 -13.297 1.00 81.08 199 VAL B N 1
ATOM 3248 C CA . VAL B 1 199 ? -33.316 3.793 -13.754 1.00 88.39 199 VAL B CA 1
ATOM 3249 C C . VAL B 1 199 ? -33.564 4.784 -12.622 1.00 97.06 199 VAL B C 1
ATOM 3250 O O . VAL B 1 199 ? -34.589 5.482 -12.631 1.00 100.67 199 VAL B O 1
ATOM 3254 N N . PRO B 1 200 ? -32.672 4.880 -11.622 1.00 102.66 200 PRO B N 1
ATOM 3255 C CA . PRO B 1 200 ? -32.798 5.938 -10.611 1.00 106.93 200 PRO B CA 1
ATOM 3256 C C . PRO B 1 200 ? -32.913 7.339 -11.207 1.00 106.18 200 PRO B C 1
ATOM 3257 O O . PRO B 1 200 ? -33.673 8.154 -10.678 1.00 107.66 200 PRO B O 1
#

Radius of gyration: 20.8 Å; Cα contacts (8 Å, |Δi|>4): 574; chains: 2; bounding box: 58×47×48 Å

Solvent-accessible surface area: 18124 Å² total; per-residue (Å²): 98,85,10,68,0,12,16,20,66,76,20,6,44,0,3,0,0,0,0,0,0,16,58,37,95,44,117,41,96,41,37,48,4,78,137,151,75,27,96,99,43,93,99,79,10,30,30,8,88,16,6,3,0,39,7,84,52,122,82,5,10,29,6,7,1,0,0,4,13,0,0,46,100,23,66,12,20,20,88,78,62,59,34,29,3,41,2,4,16,8,0,18,3,1,30,52,0,40,50,44,12,32,100,32,85,210,134,135,58,68,64,148,146,76,51,112,63,5,55,102,118,18,3,37,86,28,0,73,72,1,16,66,56,1,106,103,63,54,17,43,2,1,49,38,76,34,2,0,0,0,0,0,0,0,0,7,1,34,29,2,46,103,71,20,91,94,13,15,67,162,7,124,63,0,65,52,1,25,74,85,0,29,82,41,104,88,0,99,55,15,45,129,160,61,70,199,108,91,11,76,0,17,15,23,52,57,22,10,47,0,2,0,0,0,0,0,0,15,43,36,114,45,118,42,90,40,45,46,15,71,170,131,92,41,102,95,47,92,100,82,13,33,32,8,95,15,7,6,0,54,4,76,53,107,98,5,14,31,6,8,0,0,0,8,11,0,0,70,80,23,64,11,15,17,86,75,50,62,36,8,2,40,1,3,16,8,0,19,2,2,32,61,0,46,54,41,22,47,122,25,110,197,41,107,75,120,62,44,53,138,132,42,40,83,58,6,57,97,100,23,4,38,85,31,0,86,72,1,26,83,48,1,130,103,41,56,21,41,2,1,41,41,81,31,2,0,0,0,0,0,0,0,0,12,0,33,50,4,46,100,84,24,85,92,13,8,81,161,15,121,42,0,72,54,1,17,59,78,0,32,82,34,99,76,0,87,51,13,43,120,161,48,66,128,132

Secondary structure (DSSP, 8-state):
--EEEEEESSSGGGHHHHHHHHHHT---EEEEEPGGGHHHHHTTSSSS-S-EEEETTEEEE-HHHHHHHHHHHTT-S-SSHHHHHHHHHHHHHHHHHHHHHHHHH--TTHHHHHHHHIIIIIHHHHHHHHHHHHHTTTTSSSTTS--HHHHHHHHHHHHHHTTSTTTTTT-HHHHHHHHHHHTSHHHHHHHHHS--/--EEEEEESSSTTHHHHHHHHHHHT---EEEEE-GGGHHHHHTTSSSS-S-EEEETTEEEE-HHHHHHHHHHHHT-S-SSHHHHHHHHHHHHHHHHHHHHHHHHHT--SHHHHHHHHHHIIIIIHHHHHHHHHHHHHHTTTSSSTTS--HHHHHHHHHHHHHHTTSTTTTTT-HHHHHHHHHHHTSHHHHHHHHHS---

Organism: Nilaparvata lugens (NCBI:txid108931)

Foldseek 3Di:
DAKEWEDAQDQALCVLVVLLCLLLVHDYHDHHDYPVCLVVCQVVADPRHDGWMQDVHRTDHDSVVNLQVSQVVNVFAAPDVVQNCLLVVLLVVVVVLCVLVVVLVVPPVVSVVSVCCNQPPSLCVSLVVQLVCCVVQQLASTNNDGHSSLSSVLSNVVVVCVVVVCRCVVSVSNVVSNVVSCPPVSNVVCVVPRDD/DAKEWEDAPDQALVVLLVLLVLLLVDDYHDHHDYPVCLVVCQVVAPNRHDTWMQDPRRTDHDSVVNLQVSQVVNVFADPDPVQNVLLVVLLVVVVVLCVLVVVLVPDDDVVVSVVSVVCNQPPSLCVSLVVQLVCCVVCCLASTNNDGHSSLSSNLSNVVVVCVVVVCRCVVSVSNVSSNVVSCVPPSNVVCVVPPDDD

Nearest PDB structures (foldseek):
  5h5l-assembly1_B  TM=1.005E+00  e=8.537E-33  Nilaparvata lugens
  4q5r-assembly3_F  TM=9.563E-01  e=4.187E-20  Blattella germanica
  1m0u-assembly1_B  TM=9.585E-01  e=3.032E-18  Drosophila melanogaster
  3vpq-assembly1_A  TM=9.255E-01  e=2.646E-17  Bombyx mori
  3w8s-assembly1_A-2  TM=8.775E-01  e=2.592E-15  Necator americanus

Sequence (395 aa):
PTYKLTYFNFAGLGEPIRWMLSYLDVPFEDNRIEREQWPTIKSTTPYGQVPVLEVDGKQVCCQSTAIARYLGKKAGLAGSNEWEDLMIDTMIDTFNDFRSSISKWFRDEATKKKLEETLLNETVPFYFNKFNDHIKNNGGYLANGKLSWGDIYFISILEFMTTIWSDIIDKYEHIKALNDKVVNLPKIKAWIEKRPVPTYKLTYFNFAGLGEPIRWMLSYLDVPFEDNRIEREQWPTIKSTTPYGQVPVLEVDGKQVCCQSTAIARYLGKKAGLAGSNEWEDLMIDTMIDTFNDFRSSISKWFRESDEATKKKLEETLLNETVPFYFNKFNDHIKNNGGYLANGKLSWGDIYFISILEFMTTIWSDIIDKYEHIKALNDKVVNLPKIKAWIEKRPVP

InterPro domains:
  IPR004045 Glutathione S-transferase, N-terminal [PF02798] (5-72)
  IPR004045 Glutathione S-transferase, N-terminal [PS50404] (2-79)
  IPR004046 Glutathione S-transferase, C-terminal [PF14497] (96-197)
  IPR010987 Glutathione S-transferase, C-terminal-like [PS50405] (81-202)
  IPR036249 Thioredoxin-like superfamily [SSF52833] (2-76)
  IPR036282 Glutathione S-transferase, C-terminal domain superfamily [SSF47616] (77-200)
  IPR040079 Glutathione transferase family [SFLDS00019] (1-200)
  IPR050213 Glutathione S-transferase superfamily [PTHR11571] (1-199)